Protein AF-A0A836GWA0-F1 (afdb_monomer)

Structure (mmCIF, N/CA/C/O backbone):
data_AF-A0A836GWA0-F1
#
_entry.id   AF-A0A836GWA0-F1
#
loop_
_atom_site.group_PDB
_atom_site.id
_atom_site.type_symbol
_atom_site.label_atom_id
_atom_site.label_alt_id
_atom_site.label_comp_id
_atom_site.label_asym_id
_atom_site.label_entity_id
_atom_site.label_seq_id
_atom_site.pdbx_PDB_ins_code
_atom_site.Cartn_x
_atom_site.Cartn_y
_atom_site.Cartn_z
_atom_site.occupancy
_atom_site.B_iso_or_equiv
_atom_site.auth_seq_id
_atom_site.auth_comp_id
_atom_site.auth_asym_id
_atom_site.auth_atom_id
_atom_site.pdbx_PDB_model_num
ATOM 1 N N . MET A 1 1 ? -17.384 38.060 -28.232 1.00 38.66 1 MET A N 1
ATOM 2 C CA . MET A 1 1 ? -18.226 37.177 -27.395 1.00 38.66 1 MET A CA 1
ATOM 3 C C . MET A 1 1 ? -17.824 37.419 -25.943 1.00 38.66 1 MET A C 1
ATOM 5 O O . MET A 1 1 ? -16.884 36.790 -25.487 1.00 38.66 1 MET A O 1
ATOM 9 N N . SER A 1 2 ? -18.297 38.442 -25.225 1.00 31.19 2 SER A N 1
ATOM 10 C CA . SER A 1 2 ? -19.588 39.171 -25.230 1.00 31.19 2 SER A CA 1
ATOM 11 C C . SER A 1 2 ? -20.723 38.417 -24.518 1.00 31.19 2 SER A C 1
ATOM 13 O O . SER A 1 2 ? -21.123 37.368 -25.010 1.00 31.19 2 SER A O 1
ATOM 15 N N . HIS A 1 3 ? -21.266 39.040 -23.453 1.00 31.61 3 HIS A N 1
ATOM 16 C CA . HIS A 1 3 ? -22.474 38.690 -22.662 1.00 31.61 3 HIS A CA 1
ATOM 17 C C . HIS A 1 3 ? -22.374 37.460 -21.713 1.00 31.61 3 HIS A C 1
ATOM 19 O O . HIS A 1 3 ? -21.669 36.511 -22.027 1.00 31.61 3 HIS A O 1
ATOM 25 N N . ILE A 1 4 ? -23.027 37.394 -20.530 1.00 40.25 4 ILE A N 1
ATOM 26 C CA . ILE A 1 4 ? -23.833 38.376 -19.751 1.00 40.25 4 ILE A CA 1
ATOM 27 C C . ILE A 1 4 ? -23.823 38.042 -18.229 1.00 40.25 4 ILE A C 1
ATOM 29 O O . ILE A 1 4 ? -23.428 36.950 -17.832 1.00 40.25 4 ILE A O 1
ATOM 33 N N . MET A 1 5 ? -24.256 38.988 -17.380 1.00 38.81 5 MET A N 1
ATOM 34 C CA . MET A 1 5 ? -24.387 38.876 -15.910 1.00 38.81 5 MET A CA 1
ATOM 35 C C . MET A 1 5 ? -25.625 38.095 -15.406 1.00 38.81 5 MET A C 1
ATOM 37 O O . MET A 1 5 ? -26.699 38.235 -15.978 1.00 38.81 5 MET A O 1
ATOM 41 N N . ALA A 1 6 ? -25.512 37.471 -14.222 1.00 34.66 6 ALA A N 1
ATOM 42 C CA . ALA A 1 6 ? -26.496 37.466 -13.109 1.00 34.66 6 ALA A CA 1
ATOM 43 C C . ALA A 1 6 ? -25.806 36.824 -11.876 1.00 34.66 6 ALA A C 1
ATOM 45 O O . ALA A 1 6 ? -25.205 35.768 -12.019 1.00 34.66 6 ALA A O 1
ATOM 46 N N . SER A 1 7 ? -25.695 37.384 -10.664 1.00 34.84 7 SER A N 1
ATOM 47 C CA . SER A 1 7 ? -26.569 38.229 -9.828 1.00 34.84 7 SER A CA 1
ATOM 48 C C . SER A 1 7 ? -27.806 37.515 -9.265 1.00 34.84 7 SER A C 1
ATOM 50 O O . SER A 1 7 ? -28.909 37.659 -9.781 1.00 34.84 7 SER A O 1
ATOM 52 N N . VAL A 1 8 ? -27.626 36.805 -8.142 1.00 42.41 8 VAL A N 1
ATOM 53 C CA . VAL A 1 8 ? -28.704 36.462 -7.196 1.00 42.41 8 VAL A CA 1
ATOM 54 C C . VAL A 1 8 ? -28.230 36.771 -5.770 1.00 42.41 8 VAL A C 1
ATOM 56 O O . VAL A 1 8 ? -27.118 36.430 -5.376 1.00 42.41 8 VAL A O 1
ATOM 59 N N . LYS A 1 9 ? -29.078 37.464 -5.006 1.00 40.53 9 LYS A N 1
ATOM 60 C CA . LYS A 1 9 ? -28.840 38.001 -3.653 1.00 40.53 9 LYS A CA 1
ATOM 61 C C . LYS A 1 9 ? -30.076 37.701 -2.795 1.00 40.53 9 LYS A C 1
ATOM 63 O O . LYS A 1 9 ? -31.169 37.710 -3.357 1.00 40.53 9 LYS A O 1
ATOM 68 N N . LYS A 1 10 ? -29.909 37.617 -1.458 1.00 34.94 10 LYS A N 1
ATOM 69 C CA . LYS A 1 10 ? -30.919 37.351 -0.384 1.00 34.94 10 LYS A CA 1
ATOM 70 C C . LYS A 1 10 ? -31.017 35.856 -0.001 1.00 34.94 10 LYS A C 1
ATOM 72 O O . LYS A 1 10 ? -30.881 35.016 -0.875 1.00 34.94 10 LYS A O 1
ATOM 77 N N . ARG A 1 11 ? -31.254 35.467 1.265 1.00 34.91 11 ARG A N 1
ATOM 78 C CA . ARG A 1 11 ? -31.455 36.219 2.536 1.00 34.91 11 ARG A CA 1
ATOM 79 C C . ARG A 1 11 ? -31.123 35.305 3.738 1.00 34.91 11 ARG A C 1
ATOM 81 O O . ARG A 1 11 ? -31.381 34.111 3.658 1.00 34.91 11 ARG A O 1
ATOM 88 N N . LEU A 1 12 ? -30.643 35.869 4.853 1.00 40.12 12 LEU A N 1
ATOM 89 C CA . LEU A 1 12 ? -30.710 35.210 6.172 1.00 40.12 12 LEU A CA 1
ATOM 90 C C . LEU A 1 12 ? -32.132 35.310 6.757 1.00 40.12 12 LEU A C 1
ATOM 92 O O . LEU A 1 12 ? -32.828 36.291 6.475 1.00 40.12 12 LEU A O 1
ATOM 96 N N . PRO A 1 13 ? -32.485 34.405 7.684 1.00 46.38 13 PRO A N 1
ATOM 97 C CA . PRO A 1 13 ? -33.312 34.707 8.850 1.00 46.38 13 PRO A CA 1
ATOM 98 C C . PRO A 1 13 ? -32.473 34.748 10.145 1.00 46.38 13 PRO A C 1
ATOM 100 O O . PRO A 1 13 ? -31.575 33.933 10.351 1.00 46.38 13 PRO A O 1
ATOM 103 N N . LEU A 1 14 ? -32.797 35.701 11.021 1.00 42.44 14 LEU A N 1
ATOM 104 C CA . LEU A 1 14 ? -32.333 35.821 12.416 1.00 42.44 14 LEU A CA 1
ATOM 105 C C . LEU A 1 14 ? -33.425 35.260 13.376 1.00 42.44 14 LEU A C 1
ATOM 107 O O . LEU A 1 14 ? -34.475 34.837 12.886 1.00 42.44 14 LEU A O 1
ATOM 111 N N . PRO A 1 15 ? -33.195 35.140 14.702 1.00 46.25 15 PRO A N 1
ATOM 112 C CA . PRO A 1 15 ? -33.822 34.088 15.505 1.00 46.25 15 PRO A CA 1
ATOM 113 C C . PRO A 1 15 ? -35.219 34.418 16.047 1.00 46.25 15 PRO A C 1
ATOM 115 O O . PRO A 1 15 ? -35.508 35.548 16.440 1.00 46.25 15 PRO A O 1
ATOM 118 N N . GLY A 1 16 ? -36.040 33.374 16.186 1.00 38.31 16 GLY A N 1
ATOM 119 C CA . GLY A 1 16 ? -37.269 33.398 16.976 1.00 38.31 16 GLY A CA 1
ATOM 120 C C . GLY A 1 16 ? -36.986 33.151 18.460 1.00 38.31 16 GLY A C 1
ATOM 121 O O . GLY A 1 16 ? -36.684 32.031 18.861 1.00 38.31 16 GLY A O 1
ATOM 122 N N . LYS A 1 17 ? -37.098 34.208 19.265 1.00 38.78 17 LYS A N 1
ATOM 123 C CA . LYS A 1 17 ? -37.381 34.147 20.712 1.00 38.78 17 LYS A CA 1
ATOM 124 C C . LYS A 1 17 ? -38.913 34.202 20.891 1.00 38.78 17 LYS A C 1
ATOM 126 O O . LYS A 1 17 ? -39.552 34.669 19.947 1.00 38.78 17 LYS A O 1
ATOM 131 N N . LYS A 1 18 ? -39.434 33.833 22.080 1.00 34.16 18 LYS A N 1
ATOM 132 C CA . LYS A 1 18 ? -40.856 33.770 22.548 1.00 34.16 18 LYS A CA 1
ATOM 133 C C . LYS A 1 18 ? -41.358 32.328 22.761 1.00 34.16 18 LYS A C 1
ATOM 135 O O . LYS A 1 18 ? -41.039 31.475 21.942 1.00 34.16 18 LYS A O 1
ATOM 140 N N . ASP A 1 19 ? -42.122 31.980 23.802 1.00 35.22 19 ASP A N 1
ATOM 141 C CA . ASP A 1 19 ? -42.567 32.720 25.005 1.00 35.22 19 ASP A CA 1
ATOM 142 C C . ASP A 1 19 ? -42.727 31.748 26.200 1.00 35.2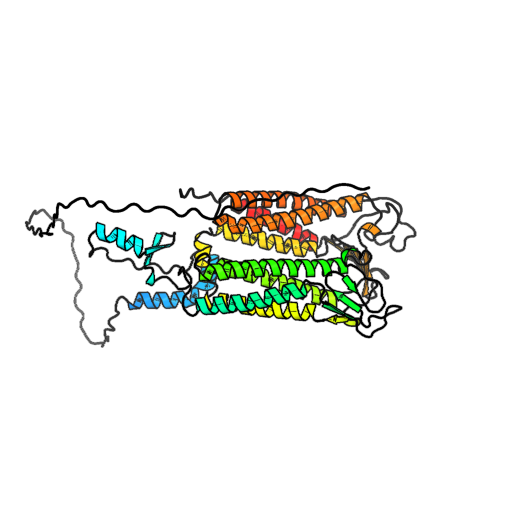2 19 ASP A C 1
ATOM 144 O O . ASP A 1 19 ? -43.004 30.564 26.010 1.00 35.22 19 ASP A O 1
ATOM 148 N N . GLU A 1 20 ? -42.583 32.251 27.432 1.00 41.28 20 GLU A N 1
ATOM 149 C CA . GLU A 1 20 ? -43.078 31.586 28.653 1.00 41.28 20 GLU A CA 1
ATOM 150 C C . GLU A 1 20 ? -44.603 31.741 28.778 1.00 41.28 20 GLU A C 1
ATOM 152 O O . GLU A 1 20 ? -45.151 32.777 28.397 1.00 41.28 20 GLU A O 1
ATOM 157 N N . PRO A 1 21 ? -45.276 30.789 29.448 1.00 42.44 21 PRO A N 1
ATOM 158 C CA . PRO A 1 21 ? -46.372 31.188 30.328 1.00 42.44 21 PRO A CA 1
ATOM 159 C C . PRO A 1 21 ? -46.317 30.539 31.723 1.00 42.44 21 PRO A C 1
ATOM 161 O O . PRO A 1 21 ? -46.609 29.365 31.923 1.00 42.44 21 PRO A O 1
ATOM 164 N N . SER A 1 22 ? -45.992 31.386 32.697 1.00 33.81 22 SER A N 1
ATOM 165 C CA . SER A 1 22 ? -46.654 31.561 34.000 1.00 33.81 22 SER A CA 1
ATOM 166 C C . SER A 1 22 ? -47.607 30.470 34.551 1.00 33.81 22 SER A C 1
ATOM 168 O O . SER A 1 22 ? -48.696 30.234 34.033 1.00 33.81 22 SER A O 1
ATOM 170 N N . ARG A 1 23 ? -47.234 29.958 35.736 1.00 37.69 23 ARG A N 1
ATOM 171 C CA . ARG A 1 23 ? -48.068 29.624 36.919 1.00 37.69 23 ARG A CA 1
ATOM 172 C C . ARG A 1 23 ? -49.579 29.335 36.746 1.00 37.69 23 ARG A C 1
ATOM 174 O O . ARG A 1 23 ? -50.388 30.256 36.670 1.00 37.69 23 ARG A O 1
ATOM 181 N N . ARG A 1 24 ? -49.950 28.083 37.048 1.00 34.09 24 ARG A N 1
ATOM 182 C CA . ARG A 1 24 ? -50.956 27.673 38.068 1.00 34.09 24 ARG A CA 1
ATOM 183 C C . ARG A 1 24 ? -50.376 26.403 38.719 1.00 34.09 24 ARG A C 1
ATOM 185 O O . ARG A 1 24 ? -49.930 25.537 37.982 1.00 34.09 24 ARG A O 1
ATOM 192 N N . GLN A 1 25 ? -50.122 26.267 40.021 1.00 34.00 25 GLN A N 1
ATOM 193 C CA . GLN A 1 25 ? -50.942 26.506 41.217 1.00 34.00 25 GLN A CA 1
ATOM 194 C C . GLN A 1 25 ? -52.240 25.690 41.208 1.00 34.00 25 GLN A C 1
ATOM 196 O O . GLN A 1 25 ? -53.290 26.200 40.828 1.00 34.00 25 GLN A O 1
ATOM 201 N N . GLN A 1 26 ? -52.132 24.429 41.639 1.00 34.94 26 GLN A N 1
ATOM 202 C CA . GLN A 1 26 ? -53.262 23.597 42.046 1.00 34.94 26 GLN A CA 1
ATOM 203 C C . GLN A 1 26 ? -52.799 22.562 43.094 1.00 34.94 26 GLN A C 1
ATOM 205 O O . GLN A 1 26 ? -52.022 21.666 42.785 1.00 34.94 26 GLN A O 1
ATOM 210 N N . ASP A 1 27 ? -53.204 22.811 44.341 1.00 36.47 27 ASP A N 1
ATOM 211 C CA . ASP A 1 27 ? -53.594 21.894 45.429 1.00 36.47 27 ASP A CA 1
ATOM 212 C C . ASP A 1 27 ? -52.876 20.532 45.562 1.00 36.47 27 ASP A C 1
ATOM 214 O O . ASP A 1 27 ? -52.929 19.663 44.702 1.00 36.47 27 ASP A O 1
ATOM 218 N N . GLN A 1 28 ? -52.163 20.286 46.666 1.00 34.56 28 GLN A N 1
ATOM 219 C CA . GLN A 1 28 ? -52.747 19.734 47.905 1.00 34.56 28 GLN A CA 1
ATOM 220 C C . GLN A 1 28 ? -53.690 18.533 47.690 1.00 34.56 28 GLN A C 1
ATOM 222 O O . GLN A 1 28 ? -54.871 18.716 47.404 1.00 34.56 28 GLN A O 1
ATOM 227 N N . ARG A 1 29 ? -53.222 17.321 48.033 1.00 31.25 29 ARG A N 1
ATOM 228 C CA . ARG A 1 29 ? -53.694 16.520 49.192 1.00 31.25 29 ARG A CA 1
ATOM 229 C C . ARG A 1 29 ? -53.058 15.117 49.208 1.00 31.25 29 ARG A C 1
ATOM 231 O O . ARG A 1 29 ? -52.528 14.662 48.204 1.00 31.25 29 ARG A O 1
ATOM 238 N N . TRP A 1 30 ? -53.212 14.449 50.356 1.00 36.56 30 TRP A N 1
ATOM 239 C CA . TRP A 1 30 ? -52.924 13.033 50.638 1.00 36.56 30 TRP A CA 1
ATOM 240 C C . TRP A 1 30 ? -51.456 12.653 50.850 1.00 36.56 30 TRP A C 1
ATOM 242 O O . TRP A 1 30 ? -50.784 12.068 50.007 1.00 36.56 30 TRP A O 1
ATOM 252 N N . ALA A 1 31 ? -51.021 12.903 52.087 1.00 36.62 31 A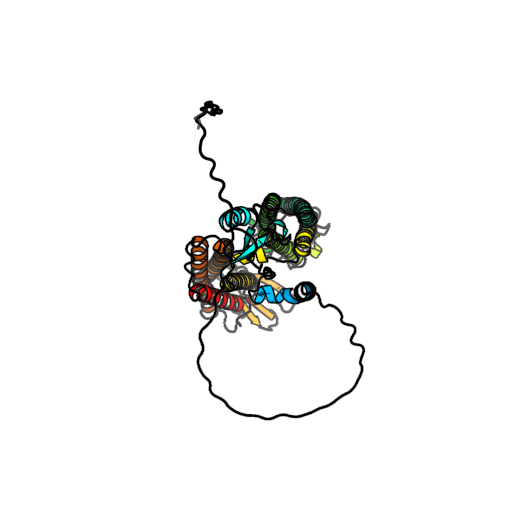LA A N 1
ATOM 253 C CA . ALA A 1 31 ? -50.095 12.009 52.763 1.00 36.62 31 ALA A CA 1
ATOM 254 C C . ALA A 1 31 ? -50.738 10.623 52.970 1.00 36.62 31 ALA A C 1
ATOM 256 O O . ALA A 1 31 ? -51.941 10.526 53.225 1.00 36.62 31 ALA A O 1
ATOM 257 N N . ALA A 1 32 ? -49.913 9.581 52.926 1.00 34.47 32 ALA A N 1
ATOM 258 C CA . ALA A 1 32 ? -50.196 8.264 53.489 1.00 34.47 32 ALA A CA 1
ATOM 259 C C . ALA A 1 32 ? -48.858 7.608 53.863 1.00 34.47 32 ALA A C 1
ATOM 261 O O . ALA A 1 32 ? -48.298 6.810 53.111 1.00 34.47 32 ALA A O 1
ATOM 262 N N . GLU A 1 33 ? -48.311 8.000 55.014 1.00 36.81 33 GLU A N 1
ATOM 263 C CA . GLU A 1 33 ? -47.240 7.239 55.655 1.00 36.81 33 GLU A CA 1
ATOM 264 C C . GLU A 1 33 ? -47.801 5.872 56.073 1.00 36.81 33 GLU A C 1
ATOM 266 O O . GLU A 1 33 ? -48.847 5.802 56.717 1.00 36.81 33 GLU A O 1
ATOM 271 N N . SER A 1 34 ? -47.104 4.790 55.723 1.00 35.47 34 SER A N 1
ATOM 272 C CA . SER A 1 34 ? -47.444 3.430 56.156 1.00 35.47 34 SER A CA 1
ATOM 273 C C . SER A 1 34 ? -46.253 2.832 56.908 1.00 35.47 34 SER A C 1
ATOM 275 O O . SER A 1 34 ? -45.183 2.690 56.311 1.00 35.47 34 SER A O 1
ATOM 277 N N . PRO A 1 35 ? -46.392 2.482 58.199 1.00 41.81 35 PRO A N 1
ATOM 278 C CA . PRO A 1 35 ? -45.308 1.894 58.970 1.00 41.81 35 PRO A CA 1
ATOM 279 C C . PRO A 1 35 ? -45.175 0.394 58.677 1.00 41.81 35 PRO A C 1
ATOM 281 O O . PRO A 1 35 ? -46.153 -0.350 58.736 1.00 41.81 35 PRO A O 1
ATOM 284 N N . CYS A 1 36 ? -43.949 -0.075 58.439 1.00 33.00 36 CYS A N 1
ATOM 285 C CA . CYS A 1 36 ? -43.648 -1.506 58.420 1.00 33.00 36 CYS A CA 1
ATOM 286 C C . CYS A 1 36 ? -43.749 -2.078 59.844 1.00 33.00 36 CYS A C 1
ATOM 288 O O . CYS A 1 36 ? -42.786 -2.026 60.611 1.00 33.00 36 CYS A O 1
ATOM 290 N N . SER A 1 37 ? -44.909 -2.627 60.200 1.00 35.38 37 SER A N 1
ATOM 291 C CA . SER A 1 37 ? -45.097 -3.427 61.411 1.00 35.38 37 SER A CA 1
ATOM 292 C C . SER A 1 37 ? -44.686 -4.884 61.167 1.00 35.38 37 SER A C 1
ATOM 294 O O . SER A 1 37 ? -44.900 -5.447 60.094 1.00 35.38 37 SER A O 1
ATOM 296 N N . GLY A 1 38 ? -44.031 -5.492 62.158 1.00 36.91 38 GLY A N 1
ATOM 297 C CA . GLY A 1 38 ? -43.522 -6.860 62.049 1.00 36.91 38 GLY A CA 1
ATOM 298 C C . GLY A 1 38 ? -44.604 -7.922 62.239 1.00 36.91 38 GLY A C 1
ATOM 299 O O . GLY A 1 38 ? -45.610 -7.687 62.907 1.00 36.91 38 GLY A O 1
ATOM 300 N N . GLN A 1 39 ? -44.350 -9.128 61.725 1.00 35.31 39 GLN A N 1
ATOM 301 C CA . GLN A 1 39 ? -45.164 -10.303 62.023 1.00 35.31 39 GLN A CA 1
ATOM 302 C C . GLN A 1 39 ? -44.273 -11.447 62.520 1.00 35.31 39 GLN A C 1
ATOM 304 O O . GLN A 1 39 ? -43.432 -11.978 61.799 1.00 35.31 39 GLN A O 1
ATOM 309 N N . GLN A 1 40 ? -44.454 -11.793 63.792 1.00 41.56 40 GLN A N 1
ATOM 310 C CA . GLN A 1 40 ? -43.748 -12.853 64.505 1.00 41.56 40 GLN A CA 1
ATOM 311 C C . GLN A 1 40 ? -44.763 -13.975 64.770 1.00 41.56 40 GLN A C 1
ATOM 313 O O . GLN A 1 40 ? -45.816 -13.715 65.349 1.00 41.56 40 GLN A O 1
ATOM 318 N N . GLY A 1 41 ? -44.486 -15.206 64.327 1.00 37.88 41 GLY A N 1
ATOM 319 C CA . GLY A 1 41 ? -45.458 -16.306 64.381 1.00 37.88 41 GLY A CA 1
ATOM 320 C C . GLY A 1 41 ? -44.812 -17.675 64.592 1.00 37.88 41 GLY A C 1
ATOM 321 O O . GLY A 1 41 ? -44.237 -18.242 63.671 1.00 37.88 41 GLY A O 1
ATOM 322 N N . ASN A 1 42 ? -44.942 -18.215 65.806 1.00 42.31 42 ASN A N 1
ATOM 323 C CA . ASN A 1 42 ? -44.548 -19.579 66.182 1.00 42.31 42 ASN A CA 1
ATOM 324 C C . ASN A 1 42 ? -45.766 -20.522 66.179 1.00 42.31 42 ASN A C 1
ATOM 326 O O . ASN A 1 42 ? -46.787 -20.130 66.743 1.00 42.31 42 ASN A O 1
ATOM 330 N N . ARG A 1 43 ? -45.617 -21.772 65.684 1.00 31.89 43 ARG A N 1
ATOM 331 C CA . ARG A 1 43 ? -46.170 -23.041 66.259 1.00 31.89 43 ARG A CA 1
ATOM 332 C C . ARG A 1 43 ? -45.923 -24.298 65.377 1.00 31.89 43 ARG A C 1
ATOM 334 O O . ARG A 1 43 ? -46.649 -24.550 64.427 1.00 31.89 43 ARG A O 1
ATOM 341 N N . VAL A 1 44 ? -44.862 -25.054 65.698 1.00 38.81 44 VAL A N 1
ATOM 342 C CA . VAL A 1 44 ? -44.817 -26.464 66.208 1.00 38.81 44 VAL A CA 1
ATOM 343 C C . VAL A 1 44 ? -46.139 -27.291 66.181 1.00 38.81 44 VAL A C 1
ATOM 345 O O . VAL A 1 44 ? -47.162 -26.689 66.512 1.00 38.81 44 VAL A O 1
ATOM 348 N N . PRO A 1 45 ? -46.166 -28.654 66.052 1.00 53.09 45 PRO A N 1
ATOM 349 C CA . PRO A 1 45 ? -45.273 -29.654 65.406 1.00 53.09 45 PRO A CA 1
ATOM 350 C C . PRO A 1 45 ? -46.022 -30.657 64.466 1.00 53.09 45 PRO A C 1
ATOM 352 O O . PRO A 1 45 ? -47.244 -30.618 64.352 1.00 53.09 45 PRO A O 1
ATOM 355 N N . SER A 1 46 ? -45.321 -31.651 63.890 1.00 38.88 46 SER A N 1
ATOM 356 C CA . SER A 1 46 ? -45.916 -32.964 63.550 1.00 38.88 46 SER A CA 1
ATOM 357 C C . SER A 1 46 ? -44.857 -34.079 63.483 1.00 38.88 46 SER A C 1
ATOM 359 O O . SER A 1 46 ? -43.832 -33.913 62.824 1.00 38.88 46 SER A O 1
ATOM 361 N N . ASP A 1 47 ? -45.109 -35.203 64.161 1.00 41.03 47 ASP A N 1
ATOM 362 C CA . ASP A 1 47 ? -44.276 -36.414 64.140 1.00 41.03 47 ASP A CA 1
ATOM 363 C C . ASP A 1 47 ? -44.631 -37.344 62.967 1.00 41.03 47 ASP A C 1
ATOM 365 O O . ASP A 1 47 ? -45.817 -37.560 62.707 1.00 41.03 47 ASP A O 1
ATOM 369 N N . ARG A 1 48 ? -43.627 -38.019 62.374 1.00 39.12 48 ARG A N 1
ATOM 370 C CA . ARG A 1 48 ? -43.647 -39.495 62.235 1.00 39.12 48 ARG A CA 1
ATOM 371 C C . ARG A 1 48 ? -42.337 -40.129 61.734 1.00 39.12 48 ARG A C 1
ATOM 373 O O . ARG A 1 48 ? -41.790 -39.724 60.719 1.00 39.12 48 ARG A O 1
ATOM 380 N N . GLU A 1 49 ? -41.919 -41.155 62.480 1.00 34.56 49 GLU A N 1
ATOM 381 C CA . GLU A 1 49 ? -41.283 -42.439 62.096 1.00 34.56 49 GLU A CA 1
ATOM 382 C C . GLU A 1 49 ? -40.287 -42.460 60.905 1.00 34.56 49 GLU A C 1
ATOM 384 O O . GLU A 1 49 ? -40.644 -42.230 59.758 1.00 34.56 49 GLU A O 1
ATOM 389 N N . MET A 1 50 ? -38.979 -42.659 61.122 1.00 36.00 50 MET A N 1
ATOM 390 C CA . MET A 1 50 ? -38.270 -43.885 61.569 1.00 36.00 50 MET A CA 1
ATOM 391 C C . MET A 1 50 ? -37.933 -44.856 60.419 1.00 36.00 50 MET A C 1
ATOM 393 O O . MET A 1 50 ? -38.792 -45.582 59.942 1.00 36.00 50 MET A O 1
ATOM 397 N N . HIS A 1 51 ? -36.641 -44.965 60.082 1.00 37.94 51 HIS A N 1
ATOM 398 C CA . HIS A 1 51 ? -35.997 -46.244 59.747 1.00 37.94 51 HIS A CA 1
ATOM 399 C C . HIS A 1 51 ? -34.485 -46.172 60.014 1.00 37.94 51 HIS A C 1
ATOM 401 O O . HIS A 1 51 ? -33.845 -45.148 59.782 1.00 37.94 51 HIS A O 1
ATOM 407 N N . ALA A 1 52 ? -33.930 -47.258 60.552 1.00 37.03 52 ALA A N 1
ATOM 408 C CA . ALA A 1 52 ? -32.544 -47.354 61.004 1.00 37.03 52 ALA A CA 1
ATOM 409 C C . ALA A 1 52 ? -31.622 -48.013 59.965 1.00 37.03 52 ALA A C 1
ATOM 411 O O . ALA A 1 52 ? -32.081 -48.828 59.168 1.00 37.03 52 ALA A O 1
ATOM 412 N N . LEU A 1 53 ? -30.313 -47.748 60.065 1.00 39.00 53 LEU A N 1
ATOM 413 C CA . LEU A 1 53 ? -29.254 -48.712 59.736 1.00 39.00 53 LEU A CA 1
ATOM 414 C C . LEU A 1 53 ? -27.940 -48.349 60.458 1.00 39.00 53 LEU A C 1
ATOM 416 O O . LEU A 1 53 ? -27.749 -47.221 60.910 1.00 39.00 53 LEU A O 1
ATOM 420 N N . GLU A 1 54 ? -27.081 -49.346 60.664 1.00 37.47 54 GLU A N 1
ATOM 421 C CA . GLU A 1 54 ? -26.121 -49.395 61.775 1.00 37.47 54 GLU A CA 1
ATOM 422 C C . GLU A 1 54 ? -24.639 -49.154 61.410 1.00 37.47 54 GLU A C 1
ATOM 424 O O . GLU A 1 54 ? -24.148 -49.736 60.451 1.00 37.47 54 GLU A O 1
ATOM 429 N N . ARG A 1 55 ? -23.910 -48.502 62.345 1.00 39.47 55 ARG A N 1
ATOM 430 C CA . ARG A 1 55 ? -22.498 -48.772 62.764 1.00 39.47 55 ARG A CA 1
ATOM 431 C C . ARG A 1 55 ? -21.348 -48.599 61.727 1.00 39.47 55 ARG A C 1
ATOM 433 O O . ARG A 1 55 ? -21.604 -48.462 60.539 1.00 39.47 55 ARG A O 1
ATOM 440 N N . PRO A 1 56 ? -20.051 -48.632 62.149 1.00 49.28 56 PRO A N 1
ATOM 441 C CA . PRO A 1 56 ? -19.487 -48.717 63.513 1.00 49.28 56 PRO A CA 1
ATOM 442 C C . PRO A 1 56 ? -18.503 -47.586 63.919 1.00 49.28 56 PRO A C 1
ATOM 444 O O . PRO A 1 56 ? -18.005 -46.813 63.109 1.00 49.28 56 PRO A O 1
ATOM 447 N N . LYS A 1 57 ? -18.168 -47.561 65.220 1.00 43.56 57 LYS A N 1
ATOM 448 C CA . LYS A 1 57 ? -17.146 -46.708 65.866 1.00 43.56 57 LYS A CA 1
ATOM 449 C C . LYS A 1 57 ? -15.696 -47.172 65.608 1.00 43.56 57 LYS A C 1
ATOM 451 O O . LYS A 1 57 ? -15.430 -48.370 65.657 1.00 43.56 57 LYS A O 1
ATOM 456 N N . ARG A 1 58 ? -14.755 -46.216 65.575 1.00 37.22 58 ARG A N 1
ATOM 457 C CA . ARG A 1 58 ? -13.398 -46.255 66.190 1.00 37.22 58 ARG A CA 1
ATOM 458 C C . ARG A 1 58 ? -13.120 -44.820 66.685 1.00 37.22 58 ARG A C 1
ATOM 460 O O . ARG A 1 58 ? -13.292 -43.906 65.894 1.00 37.22 58 ARG A O 1
ATOM 467 N N . MET A 1 59 ? -12.994 -44.486 67.972 1.00 33.12 59 MET A N 1
ATOM 468 C CA . MET A 1 59 ? -12.093 -44.917 69.060 1.00 33.12 59 MET A CA 1
ATOM 469 C C . MET A 1 59 ? -10.713 -44.223 69.032 1.00 33.12 59 MET A C 1
ATOM 471 O O . MET A 1 59 ? -9.819 -44.672 68.330 1.00 33.12 59 MET A O 1
ATOM 475 N N . TYR A 1 60 ? -10.637 -43.140 69.825 1.00 39.69 60 TYR A N 1
ATOM 476 C CA . TYR A 1 60 ? -9.514 -42.490 70.536 1.00 39.69 60 TYR A CA 1
ATOM 477 C C . TYR A 1 60 ? -8.121 -42.297 69.904 1.00 39.69 60 TYR A C 1
ATOM 479 O O . TYR A 1 60 ? -7.497 -43.222 69.397 1.00 39.69 60 TYR A O 1
ATOM 487 N N . GLY A 1 61 ? -7.587 -41.082 70.101 1.00 32.88 61 GLY A N 1
ATOM 488 C CA . GLY A 1 61 ? -6.194 -40.715 69.834 1.00 32.88 61 GLY A CA 1
ATOM 489 C C . GLY A 1 61 ? -5.889 -39.256 70.194 1.00 32.88 61 GLY A C 1
ATOM 490 O O . GLY A 1 61 ? -6.168 -38.348 69.418 1.00 32.88 61 GLY A O 1
ATOM 491 N N . GLU A 1 62 ? -5.285 -39.053 71.359 1.00 37.53 62 GLU A N 1
ATOM 492 C CA . GLU A 1 62 ? -4.717 -37.793 71.868 1.00 37.53 62 GLU A CA 1
ATOM 493 C C . GLU A 1 62 ? -3.194 -38.017 72.018 1.00 37.53 62 GLU A C 1
ATOM 495 O O . GLU A 1 62 ? -2.777 -39.168 72.146 1.00 37.53 62 GLU A O 1
ATOM 500 N N . THR A 1 63 ? -2.269 -37.053 71.981 1.00 39.62 63 THR A N 1
ATOM 501 C CA . THR A 1 63 ? -2.240 -35.564 71.959 1.00 39.62 63 THR A CA 1
ATOM 502 C C . THR A 1 63 ? -0.862 -35.171 71.324 1.00 39.62 63 THR A C 1
ATOM 504 O O . THR A 1 63 ? -0.209 -36.075 70.795 1.00 39.62 63 THR A O 1
ATOM 507 N N . PRO A 1 64 ? -0.275 -33.946 71.406 1.00 47.06 64 PRO A N 1
ATOM 508 C CA . PRO A 1 64 ? -0.764 -32.560 71.548 1.00 47.06 64 PRO A CA 1
ATOM 509 C C . PRO A 1 64 ? -0.148 -31.569 70.508 1.00 47.06 64 PRO A C 1
ATOM 511 O O . PRO A 1 64 ? 0.734 -31.917 69.735 1.00 47.06 64 PRO A O 1
ATOM 514 N N . GLY A 1 65 ? -0.539 -30.287 70.585 1.00 44.53 65 GLY A N 1
ATOM 515 C CA . GLY A 1 65 ? 0.373 -29.138 70.417 1.00 44.53 65 GLY A CA 1
ATOM 516 C C . GLY A 1 65 ? 1.037 -28.878 69.054 1.00 44.53 65 GLY A C 1
ATOM 517 O O . GLY A 1 65 ? 2.111 -29.391 68.752 1.00 44.53 65 GLY A O 1
ATOM 518 N N . THR A 1 66 ? 0.505 -27.919 68.294 1.00 37.47 66 THR A N 1
ATOM 519 C CA . THR A 1 66 ? 1.334 -27.085 67.405 1.00 37.47 66 THR A CA 1
ATOM 520 C C . THR A 1 66 ? 0.683 -25.715 67.255 1.00 37.47 66 THR A C 1
ATOM 522 O O . THR A 1 66 ? -0.488 -25.634 66.883 1.00 37.47 66 THR A O 1
ATOM 525 N N . ASP A 1 67 ? 1.426 -24.647 67.549 1.00 42.25 67 ASP A N 1
ATOM 526 C CA . ASP A 1 67 ? 0.937 -23.270 67.461 1.00 42.25 67 ASP A CA 1
ATOM 527 C C . ASP A 1 67 ? 0.661 -22.880 66.005 1.00 42.25 67 ASP A C 1
ATOM 529 O O . ASP A 1 67 ? 1.532 -22.408 65.273 1.00 42.25 67 ASP A O 1
ATOM 533 N N . SER A 1 68 ? -0.580 -23.084 65.566 1.00 38.38 68 SER A N 1
ATOM 534 C CA . SER A 1 68 ? -1.069 -22.512 64.319 1.00 38.38 68 SER A CA 1
ATOM 535 C C . SER A 1 68 ? -1.595 -21.114 64.610 1.00 38.38 68 SER A C 1
ATOM 537 O O . SER A 1 68 ? -2.745 -20.930 65.013 1.00 38.38 68 SER A O 1
ATOM 539 N N . GLU A 1 69 ? -0.716 -20.132 64.416 1.00 41.97 69 GLU A N 1
ATOM 540 C CA . GLU A 1 69 ? -1.047 -18.712 64.391 1.00 41.97 69 GLU A CA 1
ATOM 541 C C . GLU A 1 69 ? -2.228 -18.502 63.426 1.00 41.97 69 GLU A C 1
ATOM 543 O O . GLU A 1 69 ? -2.074 -18.560 62.202 1.00 41.97 69 GLU A O 1
ATOM 548 N N . GLN A 1 70 ? -3.439 -18.331 63.976 1.00 40.41 70 GLN A N 1
ATOM 549 C CA . GLN A 1 70 ? -4.665 -18.188 63.194 1.00 40.41 70 GLN A CA 1
ATOM 550 C C . GLN A 1 70 ? -4.645 -16.853 62.453 1.00 40.41 70 GLN A C 1
ATOM 552 O O . GLN A 1 70 ? -5.206 -15.848 62.891 1.00 40.41 70 GLN A O 1
ATOM 557 N N . HIS A 1 71 ? -4.000 -16.847 61.291 1.00 41.12 71 HIS A N 1
ATOM 558 C CA . HIS A 1 71 ? -4.031 -15.729 60.372 1.00 41.12 71 HIS A CA 1
ATOM 559 C C . HIS A 1 71 ? -5.471 -15.593 59.867 1.00 41.12 71 HIS A C 1
ATOM 561 O O . HIS A 1 71 ? -5.898 -16.338 58.984 1.00 41.12 71 HIS A O 1
ATOM 567 N N . ILE A 1 72 ? -6.238 -14.680 60.481 1.00 41.94 72 ILE A N 1
ATOM 568 C CA . ILE A 1 72 ? -7.656 -14.446 60.184 1.00 41.94 72 ILE A CA 1
ATOM 569 C C . ILE A 1 72 ? -7.774 -14.016 58.721 1.00 41.94 72 ILE A C 1
ATOM 571 O O . ILE A 1 72 ? -7.599 -12.849 58.354 1.00 41.94 72 ILE A O 1
ATOM 575 N N . ASP A 1 73 ? -8.049 -15.004 57.874 1.00 42.31 73 ASP A N 1
ATOM 576 C CA . ASP A 1 73 ? -8.040 -14.891 56.425 1.00 42.31 73 ASP A CA 1
ATOM 577 C C . ASP A 1 73 ? -9.340 -14.223 55.965 1.00 42.31 73 ASP A C 1
ATOM 579 O O . ASP A 1 73 ? -10.271 -14.849 55.456 1.00 42.31 73 ASP A O 1
ATOM 583 N N . THR A 1 74 ? -9.427 -12.918 56.244 1.00 43.41 74 THR A N 1
ATOM 584 C CA . THR A 1 74 ? -10.614 -12.099 55.995 1.00 43.41 74 THR A CA 1
ATOM 585 C C . THR A 1 74 ? -11.098 -12.285 54.552 1.00 43.41 74 THR A C 1
ATOM 587 O O . THR A 1 74 ? -10.307 -12.133 53.613 1.00 43.41 74 THR A O 1
ATOM 590 N N . PRO A 1 75 ? -12.401 -12.544 54.317 1.00 50.66 75 PRO A N 1
ATOM 591 C CA . PRO A 1 75 ? -12.905 -12.955 53.000 1.00 50.66 75 PRO A CA 1
ATOM 592 C C . PRO A 1 75 ? -12.674 -11.932 51.870 1.00 50.66 75 PRO A C 1
ATOM 594 O O . PRO A 1 75 ? -12.783 -12.273 50.695 1.00 50.66 75 PRO A O 1
ATOM 597 N N . LYS A 1 76 ? -12.277 -10.693 52.198 1.00 46.66 76 LYS A N 1
ATOM 598 C CA . LYS A 1 76 ? -11.869 -9.643 51.247 1.00 46.66 76 LYS A CA 1
ATOM 599 C C . LYS A 1 76 ? -10.461 -9.839 50.644 1.00 46.66 76 LYS A C 1
ATOM 601 O O . LYS A 1 76 ? -10.197 -9.292 49.571 1.00 46.66 76 LYS A O 1
ATOM 606 N N . ARG A 1 77 ? -9.565 -10.628 51.260 1.00 43.28 77 ARG A N 1
ATOM 607 C CA . ARG A 1 77 ? -8.168 -10.814 50.798 1.00 43.28 77 ARG A CA 1
ATOM 608 C C . ARG A 1 77 ? -8.065 -11.682 49.535 1.00 43.28 77 ARG A C 1
ATOM 610 O O . ARG A 1 77 ? -7.426 -11.280 48.560 1.00 43.28 77 ARG A O 1
ATOM 617 N N . LYS A 1 78 ? -8.761 -12.825 49.498 1.00 51.03 78 LYS A N 1
ATOM 618 C CA . LYS A 1 78 ? -8.777 -13.758 48.348 1.00 51.03 78 LYS A CA 1
ATOM 619 C C . LYS A 1 78 ? -9.260 -13.112 47.025 1.00 51.03 78 LYS A C 1
ATOM 621 O O . LYS A 1 78 ? -8.600 -13.324 46.003 1.00 51.03 78 LYS A O 1
ATOM 626 N N . PRO A 1 79 ? -10.320 -12.275 46.994 1.00 52.97 79 PRO A N 1
ATOM 627 C CA . PRO A 1 79 ? -10.698 -11.491 45.812 1.00 52.97 79 PRO A CA 1
ATOM 628 C C . PRO A 1 79 ? -9.614 -10.512 45.331 1.00 52.97 79 PRO A C 1
ATOM 630 O O . PRO A 1 79 ? -9.343 -10.443 44.131 1.00 52.97 79 PRO A O 1
ATOM 633 N N . GLN A 1 80 ? -8.956 -9.782 46.242 1.00 52.75 80 GLN A N 1
ATOM 634 C CA . GLN A 1 80 ? -7.873 -8.854 45.881 1.00 52.75 80 GLN A CA 1
ATOM 635 C C . GLN A 1 80 ? -6.643 -9.578 45.318 1.00 52.75 80 GLN A C 1
ATOM 637 O O . GLN A 1 80 ? -6.045 -9.109 44.347 1.00 52.75 80 GLN A O 1
ATOM 642 N N . GLN A 1 81 ? -6.279 -10.733 45.877 1.00 50.50 81 GLN A N 1
ATOM 643 C CA . GLN A 1 81 ? -5.151 -11.527 45.389 1.00 50.50 81 GLN A CA 1
ATOM 644 C C . GLN A 1 81 ? -5.433 -12.124 43.999 1.00 50.50 81 GLN A C 1
ATOM 646 O O . GLN A 1 81 ? -4.570 -12.063 43.122 1.00 50.50 81 GLN A O 1
ATOM 651 N N . ARG A 1 82 ? -6.673 -12.577 43.744 1.00 53.72 82 ARG A N 1
ATOM 652 C CA . ARG A 1 82 ? -7.121 -12.988 42.401 1.00 53.72 82 ARG A CA 1
ATOM 653 C C . ARG A 1 82 ? -7.141 -11.829 41.394 1.00 53.72 82 ARG A C 1
ATOM 655 O O . ARG A 1 82 ? -6.751 -12.053 40.252 1.00 53.72 82 ARG A O 1
ATOM 662 N N . ARG A 1 83 ? -7.513 -10.599 41.793 1.00 53.22 83 ARG A N 1
ATOM 663 C CA . ARG A 1 83 ? -7.350 -9.399 40.936 1.00 53.22 83 ARG A CA 1
ATOM 664 C C . ARG A 1 83 ? -5.878 -9.211 40.538 1.00 53.22 83 ARG A C 1
ATOM 666 O O . ARG A 1 83 ? -5.576 -9.193 39.350 1.00 53.22 83 ARG A O 1
ATOM 673 N N . ARG A 1 84 ? -4.953 -9.197 41.508 1.00 51.19 84 ARG A N 1
ATOM 674 C CA . ARG A 1 84 ? -3.510 -9.001 41.247 1.00 51.19 84 ARG A CA 1
ATOM 675 C C . ARG A 1 84 ? -2.882 -10.088 40.359 1.00 51.19 84 ARG A C 1
ATOM 677 O O . ARG A 1 84 ? -2.001 -9.773 39.567 1.00 51.19 84 ARG A O 1
ATOM 684 N N . GLN A 1 85 ? -3.326 -11.345 40.455 1.00 50.69 85 GLN A N 1
ATOM 685 C CA . GLN A 1 85 ? -2.864 -12.430 39.568 1.00 50.69 85 GLN A CA 1
ATOM 686 C C . GLN A 1 85 ? -3.480 -12.374 38.156 1.00 50.69 85 GLN A C 1
ATOM 688 O O . GLN A 1 85 ? -2.837 -12.785 37.187 1.00 50.69 85 GLN A O 1
ATOM 693 N N . ALA A 1 86 ? -4.699 -11.843 38.012 1.00 49.06 86 ALA A N 1
ATOM 694 C CA . ALA A 1 86 ? -5.304 -11.587 36.704 1.00 49.06 86 ALA A CA 1
ATOM 695 C C . ALA A 1 86 ? -4.648 -10.391 35.983 1.00 49.06 86 ALA A C 1
ATOM 697 O O . ALA A 1 86 ? -4.522 -10.409 34.758 1.00 49.06 86 ALA A O 1
ATOM 698 N N . ASP A 1 87 ? -4.169 -9.391 36.733 1.00 48.09 87 ASP A N 1
ATOM 699 C CA . ASP A 1 87 ? -3.513 -8.201 36.176 1.00 48.09 87 ASP A CA 1
ATOM 700 C C . ASP A 1 87 ? -2.170 -8.493 35.469 1.00 48.09 87 ASP A C 1
ATOM 702 O O . ASP A 1 87 ? -1.749 -7.728 34.594 1.00 48.09 87 ASP A O 1
ATOM 706 N N . SER A 1 88 ? -1.493 -9.595 35.816 1.00 43.41 88 SER A N 1
ATOM 707 C CA . SER A 1 88 ? -0.143 -9.914 35.325 1.00 43.41 88 SER A CA 1
ATOM 708 C C . SER A 1 88 ? -0.078 -10.904 34.153 1.00 43.41 88 SER A C 1
ATOM 710 O O . SER A 1 88 ? 0.939 -10.938 33.466 1.00 43.41 88 SER A O 1
ATOM 712 N N . SER A 1 89 ? -1.125 -11.699 33.891 1.00 40.12 89 SER A N 1
ATOM 713 C CA . SER A 1 89 ? -1.011 -12.921 33.061 1.00 40.12 89 SER A CA 1
ATOM 714 C C . SER A 1 89 ? -1.956 -13.024 31.847 1.00 40.12 89 SER A C 1
ATOM 716 O O . SER A 1 89 ? -1.827 -13.944 31.041 1.00 40.12 89 SER A O 1
ATOM 718 N N . VAL A 1 90 ? -2.901 -12.091 31.664 1.00 48.84 90 VAL A N 1
ATOM 719 C CA . VAL A 1 90 ? -4.071 -12.281 30.765 1.00 48.84 90 VAL A CA 1
ATOM 720 C C . VAL A 1 90 ? -3.961 -11.554 29.401 1.00 48.84 90 VAL A C 1
ATOM 722 O O . VAL A 1 90 ? -4.868 -11.597 28.571 1.00 48.84 90 VAL A O 1
ATOM 725 N N . TRP A 1 91 ? -2.832 -10.898 29.119 1.00 49.88 91 TRP A N 1
ATOM 726 C CA . TRP A 1 91 ? -2.698 -9.909 28.034 1.00 49.88 91 TRP A CA 1
ATOM 727 C C . TRP A 1 91 ? -2.970 -10.440 26.613 1.00 49.88 91 TRP A C 1
ATOM 729 O O . TRP A 1 91 ? -3.792 -9.874 25.895 1.00 49.88 91 TRP A O 1
ATOM 739 N N . LEU A 1 92 ? -2.317 -11.532 26.199 1.00 45.78 92 LEU A N 1
ATOM 740 C CA . LEU A 1 92 ? -2.536 -12.140 24.873 1.00 45.78 92 LEU A CA 1
ATOM 741 C C . LEU A 1 92 ? -3.752 -13.076 24.849 1.00 45.78 92 LEU A C 1
ATOM 743 O O . LEU A 1 92 ? -4.458 -13.163 23.841 1.00 45.78 92 LEU A O 1
ATOM 747 N N . SER A 1 93 ? -4.034 -13.750 25.967 1.00 44.25 93 SER A N 1
ATOM 748 C CA . SER A 1 93 ? -5.146 -14.696 26.057 1.00 44.25 93 SER A CA 1
ATOM 749 C C . SER A 1 93 ? -6.504 -13.998 25.980 1.00 44.25 93 SER A C 1
ATOM 751 O O . SER A 1 93 ? -7.414 -14.551 25.370 1.00 44.25 93 SER A O 1
ATOM 753 N N . GLY A 1 94 ? -6.660 -12.772 26.492 1.00 47.38 94 GLY A N 1
ATOM 754 C CA . GLY A 1 94 ? -7.912 -12.011 26.372 1.00 47.38 94 GLY A CA 1
ATOM 755 C C . GLY A 1 94 ? -8.312 -11.689 24.923 1.00 47.38 94 GLY A C 1
ATOM 756 O O . GLY A 1 94 ? -9.495 -11.761 24.585 1.00 47.38 94 GLY A O 1
ATOM 757 N N . ILE A 1 95 ? -7.331 -11.398 24.057 1.00 46.69 95 ILE A N 1
ATOM 758 C CA . ILE A 1 95 ? -7.548 -11.107 22.628 1.00 46.69 95 ILE A CA 1
ATOM 759 C C . ILE A 1 95 ? -7.873 -12.393 21.853 1.00 46.69 95 ILE A C 1
ATOM 761 O O . ILE A 1 95 ? -8.815 -12.406 21.064 1.00 46.69 95 ILE A O 1
ATOM 765 N N . LEU A 1 96 ? -7.138 -13.482 22.107 1.00 45.62 96 LEU A N 1
ATOM 766 C CA . LEU A 1 96 ? -7.298 -14.750 21.382 1.00 45.62 96 LEU A CA 1
ATOM 767 C C . LEU A 1 96 ? -8.473 -15.616 21.875 1.00 45.62 96 LEU A C 1
ATOM 769 O O . LEU A 1 96 ? -9.026 -16.381 21.095 1.00 45.62 96 LEU A O 1
ATOM 773 N N . SER A 1 97 ? -8.886 -15.500 23.143 1.00 46.91 97 SER A N 1
ATOM 774 C CA . SER A 1 97 ? -9.981 -16.305 23.726 1.00 46.91 97 SER A CA 1
ATOM 775 C C . SER A 1 97 ? -11.337 -15.591 23.801 1.00 46.91 97 SER A C 1
ATOM 777 O O . SER A 1 97 ? -12.304 -16.160 24.306 1.00 46.91 97 SER A O 1
ATOM 779 N N . GLY A 1 98 ? -11.428 -14.319 23.389 1.00 44.00 98 GLY A N 1
ATOM 780 C CA . GLY A 1 98 ? -12.650 -13.508 23.523 1.00 44.00 98 GLY A CA 1
ATOM 781 C C . GLY A 1 98 ? -13.064 -13.189 24.973 1.00 44.00 98 GLY A C 1
ATOM 782 O O . GLY A 1 98 ? -14.114 -12.571 25.211 1.00 44.00 98 GLY A O 1
ATOM 783 N N . ARG A 1 99 ? -12.250 -13.582 25.963 1.00 42.66 99 ARG A N 1
ATOM 784 C CA . ARG A 1 99 ? -12.415 -13.244 27.383 1.00 42.66 99 ARG A CA 1
ATOM 785 C C . ARG A 1 99 ? -11.865 -11.841 27.645 1.00 42.66 99 ARG A C 1
ATOM 787 O O . ARG A 1 99 ? -10.803 -11.662 28.230 1.00 42.66 99 ARG A O 1
ATOM 794 N N . SER A 1 100 ? -12.617 -10.839 27.191 1.00 45.12 100 SER A N 1
ATOM 795 C CA . SER A 1 100 ? -12.381 -9.428 27.509 1.00 45.12 100 SER A CA 1
ATOM 796 C C . SER A 1 100 ? -12.293 -9.203 29.023 1.00 45.12 100 SER A C 1
ATOM 798 O O . SER A 1 100 ? -13.097 -9.764 29.769 1.00 45.12 100 SER A O 1
ATOM 800 N N . TYR A 1 101 ? -11.373 -8.328 29.434 1.00 45.41 101 TYR A N 1
ATOM 801 C CA . TYR A 1 101 ? -10.990 -7.969 30.809 1.00 45.41 101 TYR A CA 1
ATOM 802 C C . TYR A 1 101 ? -12.096 -7.229 31.599 1.00 45.41 101 TYR A C 1
ATOM 804 O O . TYR A 1 101 ? -11.908 -6.117 32.081 1.00 45.41 101 TYR A O 1
ATOM 812 N N . ALA A 1 102 ? -13.284 -7.818 31.703 1.00 48.19 102 ALA A N 1
ATOM 813 C CA . ALA A 1 102 ? -14.308 -7.407 32.652 1.00 48.19 102 ALA A CA 1
ATOM 814 C C . ALA A 1 102 ? -14.056 -8.197 33.950 1.00 48.19 102 ALA A C 1
ATOM 816 O O . ALA A 1 102 ? -14.330 -9.403 33.961 1.00 48.19 102 ALA A O 1
ATOM 817 N N . PRO A 1 103 ? -13.478 -7.600 35.013 1.00 47.47 103 PRO A N 1
ATOM 818 C CA . PRO A 1 103 ? -13.357 -8.295 36.292 1.00 47.47 103 PRO A CA 1
ATOM 819 C C . PRO A 1 103 ? -14.765 -8.672 36.755 1.00 47.47 103 PRO A C 1
ATOM 821 O O . PRO A 1 103 ? -15.634 -7.807 36.769 1.00 47.47 103 PRO A O 1
ATOM 824 N N . ARG A 1 104 ? -15.013 -9.949 37.093 1.00 45.59 104 ARG A N 1
ATOM 825 C CA . ARG A 1 104 ? -16.360 -10.395 37.502 1.00 45.59 104 ARG A CA 1
ATOM 826 C C . ARG A 1 104 ? -16.917 -9.421 38.554 1.00 45.59 104 ARG A C 1
ATOM 828 O O . ARG A 1 104 ? -16.190 -9.155 39.519 1.00 45.59 104 ARG A O 1
ATOM 835 N N . PRO A 1 105 ? -18.138 -8.880 38.368 1.00 46.81 105 PRO A N 1
ATOM 836 C CA . PRO A 1 105 ? -18.736 -8.025 39.377 1.00 46.81 105 PRO A CA 1
ATOM 837 C C . PRO A 1 105 ? -18.864 -8.814 40.677 1.00 46.81 105 PRO A C 1
ATOM 839 O O . PRO A 1 105 ? -18.975 -10.043 40.677 1.00 46.81 105 PRO A O 1
ATOM 842 N N . GLN A 1 106 ? -18.791 -8.093 41.784 1.00 46.75 106 GLN A N 1
ATOM 843 C CA . GLN A 1 106 ? -19.013 -8.667 43.094 1.00 46.75 106 GLN A CA 1
ATOM 844 C C . GLN A 1 106 ? -20.520 -8.899 43.233 1.00 46.75 106 GLN A C 1
ATOM 846 O O . GLN A 1 106 ? -21.281 -7.934 43.204 1.00 46.75 106 GLN A O 1
ATOM 851 N N . GLU A 1 107 ? -20.949 -10.162 43.324 1.00 44.62 107 GLU A N 1
ATOM 852 C CA . GLU A 1 107 ? -22.325 -10.475 43.723 1.00 44.62 107 GLU A CA 1
ATOM 853 C C . GLU A 1 107 ? -22.598 -9.811 45.074 1.00 44.62 107 GLU A C 1
ATOM 855 O O . GLU A 1 107 ? -21.750 -9.822 45.973 1.00 44.62 107 GLU A O 1
ATOM 860 N N . TRP A 1 108 ? -23.751 -9.155 45.171 1.00 47.22 108 TRP A N 1
ATOM 861 C CA . TRP A 1 108 ? -24.130 -8.347 46.320 1.00 47.22 108 TRP A CA 1
ATOM 862 C C . TRP A 1 108 ? -25.321 -9.011 47.001 1.00 47.22 108 TRP A C 1
ATOM 864 O O . TRP A 1 108 ? -26.335 -9.261 46.348 1.00 47.22 108 TRP A O 1
ATOM 874 N N . ASP A 1 109 ? -25.197 -9.302 48.297 1.00 48.97 109 ASP A N 1
ATOM 875 C CA . ASP A 1 109 ? -26.276 -9.903 49.081 1.00 48.97 109 ASP A CA 1
ATOM 876 C C . ASP A 1 109 ? -27.453 -8.922 49.169 1.00 48.97 109 ASP A C 1
ATOM 878 O O . ASP A 1 109 ? -27.440 -7.948 49.922 1.00 48.97 109 ASP A O 1
ATOM 882 N N . GLY A 1 110 ? -28.487 -9.166 48.362 1.00 45.81 110 GLY A N 1
ATOM 883 C CA . GLY A 1 110 ? -29.575 -8.216 48.108 1.00 45.81 110 GLY A CA 1
ATOM 884 C C . GLY A 1 110 ? -30.537 -7.954 49.275 1.00 45.81 110 GLY A C 1
ATOM 885 O O . GLY A 1 110 ? -31.536 -7.261 49.073 1.00 45.81 110 GLY A O 1
ATOM 886 N N . ALA A 1 111 ? -30.262 -8.484 50.469 1.00 48.56 111 ALA A N 1
ATOM 887 C CA . ALA A 1 111 ? -31.208 -8.636 51.577 1.00 48.56 111 ALA A CA 1
ATOM 888 C C . ALA A 1 111 ? -31.597 -7.341 52.328 1.00 48.56 111 ALA A C 1
ATOM 890 O O . ALA A 1 111 ? -32.503 -7.380 53.153 1.00 48.56 111 ALA A O 1
ATOM 891 N N . GLY A 1 112 ? -30.925 -6.207 52.086 1.00 46.22 112 GLY A N 1
ATOM 892 C CA . GLY A 1 112 ? -31.000 -5.030 52.975 1.00 46.22 112 GLY A CA 1
ATOM 893 C C . GLY A 1 112 ? -31.787 -3.796 52.504 1.00 46.22 112 GLY A C 1
ATOM 894 O O . GLY A 1 112 ? -31.807 -2.811 53.235 1.00 46.22 112 GLY A O 1
ATOM 895 N N . LEU A 1 113 ? -32.383 -3.781 51.304 1.00 44.84 113 LEU A N 1
ATOM 896 C CA . LEU A 1 113 ? -33.000 -2.570 50.718 1.00 44.84 113 LEU A CA 1
ATOM 897 C C . LEU A 1 113 ? -34.349 -2.855 50.038 1.00 44.84 113 LEU A C 1
ATOM 899 O O . LEU A 1 113 ? -34.457 -3.817 49.271 1.00 44.84 113 LEU A O 1
ATOM 903 N N . CYS A 1 114 ? -35.324 -1.974 50.292 1.00 50.19 114 CYS A N 1
ATOM 904 C CA . CYS A 1 114 ? -36.703 -2.017 49.787 1.00 50.19 114 CYS A CA 1
ATOM 905 C C . CYS A 1 114 ? -36.777 -1.846 48.255 1.00 50.19 114 CYS A C 1
ATOM 907 O O . CYS A 1 114 ? -35.996 -1.086 47.686 1.00 50.19 114 CYS A O 1
ATOM 909 N N . GLU A 1 115 ? -37.692 -2.558 47.591 1.00 58.91 115 GLU A N 1
ATOM 910 C CA . GLU A 1 115 ? -37.617 -2.858 46.148 1.00 58.91 115 GLU A CA 1
ATOM 911 C C . GLU A 1 115 ? -37.737 -1.644 45.214 1.00 58.91 115 GLU A C 1
ATOM 913 O O . GLU A 1 115 ? -36.963 -1.526 44.264 1.00 58.91 115 GLU A O 1
ATOM 918 N N . THR A 1 116 ? -38.655 -0.716 45.484 1.00 52.34 116 THR A N 1
ATOM 919 C CA . THR A 1 116 ? -38.964 0.399 44.569 1.00 52.34 116 THR A CA 1
ATOM 920 C C . THR A 1 116 ? -37.894 1.490 44.574 1.00 52.34 116 THR A C 1
ATOM 922 O O . THR A 1 116 ? -37.404 1.879 43.518 1.00 52.34 116 THR A O 1
ATOM 925 N N . ALA A 1 117 ? -37.441 1.923 45.754 1.00 51.47 117 ALA A N 1
ATOM 926 C CA . ALA A 1 117 ? -36.323 2.866 45.878 1.00 51.47 117 ALA A CA 1
ATOM 927 C C . ALA A 1 117 ? -34.982 2.267 45.405 1.00 51.47 117 ALA A C 1
ATOM 929 O O . ALA A 1 117 ? -34.057 3.006 45.065 1.00 51.47 117 ALA A O 1
ATOM 930 N N . LYS A 1 118 ? -34.875 0.929 45.367 1.00 54.81 118 LYS A N 1
ATOM 931 C CA . LYS A 1 118 ? -33.741 0.205 44.783 1.00 54.81 118 LYS A CA 1
ATOM 932 C C . LYS A 1 118 ? -33.627 0.501 43.293 1.00 54.81 118 LYS A C 1
ATOM 934 O O . LYS A 1 118 ? -32.565 0.934 42.866 1.00 54.81 118 LYS A O 1
ATOM 939 N N . GLU A 1 119 ? -34.676 0.253 42.506 1.00 56.50 119 GLU A N 1
ATOM 940 C CA . GLU A 1 119 ? -34.562 0.233 41.042 1.00 56.50 119 GLU A CA 1
ATOM 941 C C . GLU A 1 119 ? -34.107 1.561 40.434 1.00 56.50 119 GLU A C 1
ATOM 943 O O . GLU A 1 119 ? -33.260 1.549 39.542 1.00 56.50 119 GLU A O 1
ATOM 948 N N . ASP A 1 120 ? -34.631 2.694 40.900 1.00 55.00 120 ASP A N 1
ATOM 949 C CA . ASP A 1 120 ? -34.332 3.986 40.276 1.00 55.00 120 ASP A CA 1
ATOM 950 C C . ASP A 1 120 ? -32.938 4.507 40.666 1.00 55.00 120 ASP A C 1
ATOM 952 O O . ASP A 1 120 ? -32.163 4.899 39.792 1.00 55.00 120 ASP A O 1
ATOM 956 N N . LEU A 1 121 ? -32.534 4.372 41.937 1.00 54.00 121 LEU A N 1
ATOM 957 C CA . LEU A 1 121 ? -31.154 4.660 42.364 1.00 54.00 121 LEU A CA 1
ATOM 958 C C . LEU A 1 121 ? -30.131 3.687 41.752 1.00 54.00 121 LEU A C 1
ATOM 960 O O . LEU A 1 121 ? -28.985 4.069 41.501 1.00 54.00 121 LEU A O 1
ATOM 964 N N . LEU A 1 122 ? -30.529 2.437 41.493 1.00 53.94 122 LEU A N 1
ATOM 965 C CA . LEU A 1 122 ? -29.723 1.471 40.748 1.00 53.94 122 LEU A CA 1
ATOM 966 C C . LEU A 1 122 ? -29.596 1.892 39.273 1.00 53.94 122 LEU A C 1
ATOM 968 O O . LEU A 1 122 ? -28.482 1.902 38.760 1.00 53.94 122 LEU A O 1
ATOM 972 N N . LYS A 1 123 ? -30.673 2.313 38.597 1.00 54.66 123 LYS A N 1
ATOM 973 C CA . LYS A 1 123 ? -30.608 2.813 37.207 1.00 54.66 123 LYS A CA 1
ATOM 974 C C . LYS A 1 123 ? -29.730 4.063 37.070 1.00 54.66 123 LYS A C 1
ATOM 976 O O . LYS A 1 123 ? -29.007 4.166 36.084 1.00 54.66 123 LYS A O 1
ATOM 981 N N . GLU A 1 124 ? -29.741 4.976 38.044 1.00 53.72 124 GLU A N 1
ATOM 982 C CA . GLU A 1 124 ? -28.882 6.172 38.013 1.00 53.72 124 GLU A CA 1
ATOM 983 C C . GLU A 1 124 ? -27.399 5.883 38.292 1.00 53.72 124 GLU A C 1
ATOM 985 O O . GLU A 1 124 ? -26.535 6.539 37.712 1.00 53.72 124 GLU A O 1
ATOM 990 N N . ARG A 1 125 ? -27.074 4.919 39.167 1.00 52.47 125 ARG A N 1
ATOM 991 C CA . ARG A 1 125 ? -25.678 4.650 39.574 1.00 52.47 125 ARG A CA 1
ATOM 992 C C . ARG A 1 125 ? -24.988 3.514 38.832 1.00 52.47 125 ARG A C 1
ATOM 994 O O . ARG A 1 125 ? -23.782 3.338 39.022 1.00 52.47 125 ARG A O 1
ATOM 1001 N N . LEU A 1 126 ? -25.702 2.719 38.038 1.00 52.03 126 LEU A N 1
ATOM 1002 C CA . LEU A 1 126 ? -25.143 1.521 37.419 1.00 52.03 126 LEU A CA 1
ATOM 1003 C C . LEU A 1 126 ? -24.882 1.674 35.921 1.00 52.03 126 LEU A C 1
ATOM 1005 O O . LEU A 1 126 ? -25.782 1.853 35.105 1.00 52.03 126 LEU A O 1
ATOM 1009 N N . TYR A 1 127 ? -23.627 1.463 35.540 1.00 53.31 127 TYR A N 1
ATOM 1010 C CA . TYR A 1 127 ? -23.231 1.297 34.154 1.00 53.31 127 TYR A CA 1
ATOM 1011 C C . TYR A 1 127 ? -23.310 -0.179 33.747 1.00 53.31 127 TYR A C 1
ATOM 1013 O O . TYR A 1 127 ? -22.448 -0.998 34.089 1.00 53.31 127 TYR A O 1
ATOM 1021 N N . THR A 1 128 ? -24.332 -0.526 32.969 1.00 51.00 128 THR A N 1
ATOM 1022 C CA . THR A 1 128 ? -24.506 -1.884 32.443 1.00 51.00 128 THR A CA 1
ATOM 1023 C C . THR A 1 128 ? -23.574 -2.136 31.254 1.00 51.00 128 THR A C 1
ATOM 1025 O O . THR A 1 128 ? -23.768 -1.630 30.145 1.00 51.00 128 THR A O 1
ATOM 1028 N N . ILE A 1 129 ? -22.561 -2.982 31.445 1.00 51.19 129 ILE A N 1
ATOM 1029 C CA . ILE A 1 129 ? -21.768 -3.544 30.347 1.00 51.19 129 ILE A CA 1
ATOM 1030 C C . ILE A 1 129 ? -22.584 -4.695 29.718 1.00 51.19 129 ILE A C 1
ATOM 1032 O O . ILE A 1 129 ? -23.046 -5.576 30.444 1.00 51.19 129 ILE A O 1
ATOM 1036 N N . PRO A 1 130 ? -22.745 -4.765 28.378 1.00 38.59 130 PRO A N 1
ATOM 1037 C CA . PRO A 1 130 ? -23.704 -5.640 27.682 1.00 38.59 130 PRO A CA 1
ATOM 1038 C C . PRO A 1 130 ? -23.288 -7.124 27.616 1.00 38.59 130 PRO A C 1
ATOM 1040 O O . PRO A 1 130 ? -23.604 -7.832 26.667 1.00 38.59 130 PRO A O 1
ATOM 1043 N N . ARG A 1 131 ? -22.579 -7.609 28.638 1.00 42.78 131 ARG A N 1
ATOM 1044 C CA . ARG A 1 131 ? -22.523 -9.030 29.016 1.00 42.78 131 ARG A CA 1
ATOM 1045 C C . ARG A 1 131 ? -23.346 -9.298 30.291 1.00 42.78 131 ARG A C 1
ATOM 1047 O O . ARG A 1 131 ? -23.075 -10.261 30.993 1.00 42.78 131 ARG A O 1
ATOM 1054 N N . GLY A 1 132 ? -24.291 -8.409 30.618 1.00 43.28 132 GLY A N 1
ATOM 1055 C CA . GLY A 1 132 ? -25.063 -8.441 31.867 1.00 43.28 132 GLY A CA 1
ATOM 1056 C C . GLY A 1 132 ? -24.263 -8.036 33.110 1.00 43.28 132 GLY A C 1
ATOM 1057 O O . GLY A 1 132 ? -24.742 -8.213 34.223 1.00 43.28 132 GLY A O 1
ATOM 1058 N N . TYR A 1 133 ? -23.046 -7.507 32.947 1.00 51.12 133 TYR A N 1
ATOM 1059 C CA . TYR A 1 133 ? -22.220 -7.089 34.077 1.00 51.12 133 TYR A CA 1
ATOM 1060 C C . TYR A 1 133 ? -22.509 -5.645 34.443 1.00 51.12 133 TYR A C 1
ATOM 1062 O O . TYR A 1 133 ? -22.320 -4.732 33.639 1.00 51.12 133 TYR A O 1
ATOM 1070 N N . VAL A 1 134 ? -22.937 -5.467 35.680 1.00 55.84 134 VAL A N 1
ATOM 1071 C CA . VAL A 1 134 ? -23.393 -4.202 36.227 1.00 55.84 134 VAL A CA 1
ATOM 1072 C C . VAL A 1 134 ? -22.287 -3.649 37.130 1.00 55.84 134 VAL A C 1
ATOM 1074 O O . VAL A 1 134 ? -21.804 -4.362 38.007 1.00 55.84 134 VAL A O 1
ATOM 1077 N N . TYR A 1 135 ? -21.845 -2.415 36.885 1.00 61.41 135 TYR A N 1
ATOM 1078 C CA . TYR A 1 135 ? -20.809 -1.741 37.681 1.00 61.41 135 TYR A CA 1
ATOM 1079 C C . TYR A 1 135 ? -21.359 -0.432 38.229 1.00 61.41 135 TYR A C 1
ATOM 1081 O O . TYR A 1 135 ? -21.999 0.305 37.482 1.00 61.41 135 TYR A O 1
ATOM 1089 N N . PHE A 1 136 ? -21.058 -0.100 39.483 1.00 64.12 136 PHE A N 1
ATOM 1090 C CA . PHE A 1 136 ? -21.275 1.257 39.984 1.00 64.12 136 PHE A CA 1
ATOM 1091 C C . PHE A 1 136 ? -20.412 2.247 39.207 1.00 64.12 136 PHE A C 1
ATOM 1093 O O . PHE A 1 136 ? -19.261 1.940 38.899 1.00 64.12 136 PHE A O 1
ATOM 1100 N N . GLN A 1 137 ? -20.958 3.425 38.900 1.00 66.81 137 GLN A N 1
ATOM 1101 C CA . GLN A 1 137 ? -20.307 4.436 38.067 1.00 66.81 137 GLN A CA 1
ATOM 1102 C C . GLN A 1 137 ? -18.918 4.848 38.595 1.00 66.81 137 GLN A C 1
ATOM 1104 O O . GLN A 1 137 ? -17.993 5.086 37.813 1.00 66.81 137 GLN A O 1
ATOM 1109 N N . ASP A 1 138 ? -18.767 4.846 39.919 1.00 67.94 138 ASP A N 1
ATOM 1110 C CA . ASP A 1 138 ? -17.531 5.163 40.637 1.00 67.94 138 ASP A CA 1
ATOM 1111 C C . ASP A 1 138 ? -16.457 4.062 40.508 1.00 67.94 138 ASP A C 1
ATOM 1113 O O . ASP A 1 138 ? -15.264 4.365 40.442 1.00 67.94 138 ASP A O 1
ATOM 1117 N N . ASP A 1 139 ? -16.880 2.798 40.377 1.00 68.12 139 ASP A N 1
ATOM 1118 C CA . ASP A 1 139 ? -16.031 1.599 40.288 1.00 68.12 139 ASP A CA 1
ATOM 1119 C C . ASP A 1 139 ? -15.602 1.240 38.849 1.00 68.12 139 ASP A C 1
ATOM 1121 O O . ASP A 1 139 ? -14.923 0.226 38.631 1.00 68.12 139 ASP A O 1
ATOM 1125 N N . LEU A 1 140 ? -15.973 2.035 37.833 1.00 68.06 140 LEU A N 1
ATOM 1126 C CA . LEU A 1 140 ? -15.557 1.747 36.456 1.00 68.06 140 LEU A CA 1
ATOM 1127 C C . LEU A 1 140 ? -14.028 1.805 36.322 1.00 68.06 140 LEU A C 1
ATOM 1129 O O . LEU A 1 140 ? -13.412 2.815 36.682 1.00 68.06 140 LEU A O 1
ATOM 1133 N N . PRO A 1 141 ? -13.404 0.801 35.671 1.00 71.69 141 PRO A N 1
ATOM 1134 C CA . PRO A 1 141 ? -12.015 0.904 35.250 1.00 71.69 141 PRO A CA 1
ATOM 1135 C C . PRO A 1 141 ? -11.794 2.201 34.447 1.00 71.69 141 PRO A C 1
ATOM 1137 O O . PRO A 1 141 ? -12.587 2.479 33.544 1.00 71.69 141 PRO A O 1
ATOM 1140 N N . PRO A 1 142 ? -10.717 2.978 34.681 1.00 76.44 142 PRO A N 1
ATOM 1141 C CA . PRO A 1 142 ? -10.520 4.287 34.037 1.00 76.44 142 PRO A CA 1
ATOM 1142 C C . PRO A 1 142 ? -10.555 4.284 32.495 1.00 76.44 142 PRO A C 1
ATOM 1144 O O . PRO A 1 142 ? -10.919 5.278 31.872 1.00 76.44 142 PRO A O 1
ATOM 1147 N N . VAL A 1 143 ? -10.237 3.145 31.867 1.00 74.19 143 VAL A N 1
ATOM 1148 C CA . VAL A 1 143 ? -10.391 2.894 30.419 1.00 74.19 143 VAL A CA 1
ATOM 1149 C C . VAL A 1 143 ? -11.854 2.993 29.949 1.00 74.19 143 VAL A C 1
ATOM 1151 O O . VAL A 1 143 ? -12.107 3.452 28.833 1.00 74.19 143 VAL A O 1
ATOM 1154 N N . LEU A 1 144 ? -12.797 2.537 30.779 1.00 73.06 144 LEU A N 1
ATOM 1155 C CA . LEU A 1 144 ? -14.235 2.428 30.507 1.00 73.06 144 LEU A CA 1
ATOM 1156 C C . LEU A 1 144 ? -15.032 3.673 30.919 1.00 73.06 144 LEU A C 1
ATOM 1158 O O . LEU A 1 144 ? -16.113 3.878 30.370 1.00 73.06 144 LEU A O 1
ATOM 1162 N N . LYS A 1 145 ? -14.521 4.498 31.845 1.00 78.44 145 LYS A N 1
ATOM 1163 C CA . LYS A 1 145 ? -15.189 5.742 32.262 1.00 78.44 145 LYS A CA 1
ATOM 1164 C C . LYS A 1 145 ? -15.539 6.613 31.042 1.00 78.44 145 LYS A C 1
ATOM 1166 O O . LYS A 1 145 ? -14.736 6.685 30.104 1.00 78.44 145 LYS A O 1
ATOM 1171 N N . PRO A 1 146 ? -16.718 7.266 31.004 1.00 74.69 146 PRO A N 1
ATOM 1172 C CA . PRO A 1 146 ? -17.140 8.037 29.838 1.00 74.69 146 PRO A CA 1
ATOM 1173 C C . PRO A 1 146 ? -16.174 9.195 29.575 1.00 74.69 146 PRO A C 1
ATOM 1175 O O . PRO A 1 146 ? -15.591 9.250 28.495 1.00 74.69 146 PRO A O 1
ATOM 1178 N N . VAL A 1 147 ? -15.926 10.043 30.575 1.00 84.88 147 VAL A N 1
ATOM 1179 C CA . VAL A 1 147 ? -14.926 11.121 30.535 1.00 84.88 147 VAL A CA 1
ATOM 1180 C C . VAL A 1 147 ? -13.588 10.596 31.083 1.00 84.88 147 VAL A C 1
ATOM 1182 O O . VAL A 1 147 ? -13.589 9.905 32.102 1.00 84.88 147 VAL A O 1
ATOM 1185 N N . PRO A 1 148 ? -12.441 10.882 30.438 1.00 86.00 148 PRO A N 1
ATOM 1186 C CA . PRO A 1 148 ? -11.141 10.415 30.906 1.00 86.00 148 PRO A CA 1
ATOM 1187 C C . PRO A 1 148 ? -10.611 11.241 32.088 1.00 86.00 148 PRO A C 1
ATOM 1189 O O . PRO A 1 148 ? -10.599 12.473 32.056 1.00 86.00 148 PRO A O 1
ATOM 1192 N N . GLU A 1 149 ? -10.096 10.549 33.104 1.00 87.19 149 GLU A N 1
ATOM 1193 C CA . GLU A 1 149 ? -9.579 11.129 34.351 1.00 87.19 149 GLU A CA 1
ATOM 1194 C C . GLU A 1 149 ? -8.048 11.007 34.461 1.00 87.19 149 GLU A C 1
ATOM 1196 O O . GLU A 1 149 ? -7.435 10.091 33.909 1.00 87.19 149 GLU A O 1
ATOM 1201 N N . HIS A 1 150 ? -7.419 11.921 35.208 1.00 90.06 150 HIS A N 1
ATOM 1202 C CA . HIS A 1 150 ? -5.989 11.891 35.558 1.00 90.06 150 HIS A CA 1
ATOM 1203 C C . HIS A 1 150 ? -5.065 11.523 34.370 1.00 90.06 150 HIS A C 1
ATOM 1205 O O . HIS A 1 150 ? -5.129 12.152 33.312 1.00 90.06 150 HIS A O 1
ATOM 1211 N N . GLY A 1 151 ? -4.217 10.494 34.513 1.00 88.12 151 GLY A N 1
ATOM 1212 C CA . GLY A 1 151 ? -3.249 10.078 33.491 1.00 88.12 151 GLY A CA 1
ATOM 1213 C C . GLY A 1 151 ? -3.863 9.701 32.136 1.00 88.12 151 GLY A C 1
ATOM 1214 O O . GLY A 1 151 ? -3.217 9.893 31.108 1.00 88.12 151 GLY A O 1
ATOM 1215 N N . PHE A 1 152 ? -5.125 9.255 32.101 1.00 89.56 152 PHE A N 1
ATOM 1216 C CA . PHE A 1 152 ? -5.853 8.969 30.856 1.00 89.56 152 PHE A CA 1
ATOM 1217 C C . PHE A 1 152 ? -6.171 10.239 30.066 1.00 89.56 152 PHE A C 1
ATOM 1219 O O . PHE A 1 152 ? -6.134 10.224 28.832 1.00 89.56 152 PHE A O 1
ATOM 1226 N N . ARG A 1 153 ? -6.433 11.349 30.766 1.00 92.88 153 ARG A N 1
ATOM 1227 C CA . ARG A 1 153 ? -6.604 12.677 30.167 1.00 92.88 153 ARG A CA 1
ATOM 1228 C C . ARG A 1 153 ? -5.260 13.259 29.736 1.00 92.88 153 ARG A C 1
ATOM 1230 O O . ARG A 1 153 ? -5.157 13.751 28.617 1.00 92.88 153 ARG A O 1
ATOM 1237 N N . THR A 1 154 ? -4.221 13.140 30.564 1.00 94.56 154 THR A N 1
ATOM 1238 C CA . THR A 1 154 ? -2.866 13.622 30.237 1.00 94.56 154 THR A CA 1
ATOM 1239 C C . THR A 1 154 ? -2.295 12.931 28.997 1.00 94.56 154 THR A C 1
ATOM 1241 O O . THR A 1 154 ? -1.846 13.610 28.077 1.00 94.56 154 THR A O 1
ATOM 1244 N N . ALA A 1 155 ? -2.384 11.600 28.907 1.00 94.38 155 ALA A N 1
ATOM 1245 C CA . ALA A 1 155 ? -1.938 10.851 27.729 1.00 94.38 155 ALA A CA 1
ATOM 1246 C C . ALA A 1 155 ? -2.705 11.234 26.454 1.00 94.38 155 ALA A C 1
ATOM 1248 O O . ALA A 1 155 ? -2.119 11.296 25.376 1.00 94.38 155 ALA A O 1
ATOM 1249 N N . LEU A 1 156 ? -4.001 11.536 26.576 1.00 94.81 156 LEU A N 1
ATOM 1250 C CA . LEU A 1 156 ? -4.838 11.988 25.465 1.00 94.81 156 LEU A CA 1
ATOM 1251 C C . LEU A 1 156 ? -4.480 13.411 25.000 1.00 94.81 156 LEU A C 1
ATOM 1253 O O . LEU A 1 156 ? -4.480 13.671 23.801 1.00 94.81 156 LEU A O 1
ATOM 1257 N N . LEU A 1 157 ? -4.101 14.307 25.917 1.00 96.62 157 LEU A N 1
ATOM 1258 C CA . LEU A 1 157 ? -3.573 15.632 25.571 1.00 96.62 157 LEU A CA 1
ATOM 1259 C C . LEU A 1 157 ? -2.200 15.535 24.887 1.00 96.62 157 LEU A C 1
ATOM 1261 O O . LEU A 1 157 ? -2.009 16.145 23.838 1.00 96.62 157 LEU A O 1
ATOM 1265 N N . ILE A 1 158 ? -1.281 14.715 25.414 1.00 97.00 158 ILE A N 1
ATOM 1266 C CA . ILE A 1 158 ? 0.020 14.428 24.778 1.00 97.00 158 ILE A CA 1
ATOM 1267 C C . ILE A 1 158 ? -0.193 13.879 23.363 1.00 97.00 158 ILE A C 1
ATOM 1269 O O . ILE A 1 158 ? 0.418 14.365 22.412 1.00 97.00 158 ILE A O 1
ATOM 1273 N N . HIS A 1 159 ? -1.108 12.916 23.210 1.00 97.00 159 HIS A N 1
ATOM 1274 C CA . HIS A 1 159 ? -1.488 12.359 21.918 1.00 97.00 159 HIS A CA 1
ATOM 1275 C C . HIS A 1 159 ? -1.958 13.443 20.939 1.00 97.00 159 HIS A C 1
ATOM 1277 O O . HIS A 1 159 ? -1.443 13.508 19.827 1.00 97.00 159 HIS A O 1
ATOM 1283 N N . ILE A 1 160 ? -2.888 14.312 21.353 1.00 97.81 160 ILE A N 1
ATOM 1284 C CA . ILE A 1 160 ? -3.425 15.392 20.511 1.00 97.81 160 ILE A CA 1
ATOM 1285 C C . ILE A 1 160 ? -2.328 16.376 20.087 1.00 97.81 160 ILE A C 1
ATOM 1287 O O . ILE A 1 160 ? -2.262 16.740 18.915 1.00 97.81 160 ILE A O 1
ATOM 1291 N N . ILE A 1 161 ? -1.431 16.765 20.998 1.00 98.06 161 ILE A N 1
ATOM 1292 C CA . ILE A 1 161 ? -0.314 17.669 20.686 1.00 98.06 161 ILE A CA 1
ATOM 1293 C C . ILE A 1 161 ? 0.639 17.013 19.675 1.00 98.06 161 ILE A C 1
ATOM 1295 O O . ILE A 1 161 ? 0.978 17.615 18.654 1.00 98.06 161 ILE A O 1
ATOM 1299 N N . PHE A 1 162 ? 1.037 15.761 19.913 1.00 97.94 162 PHE A N 1
ATOM 1300 C CA . PHE A 1 162 ? 2.000 15.054 19.065 1.00 97.94 162 PHE A CA 1
ATOM 1301 C C . PHE A 1 162 ? 1.420 14.735 17.681 1.00 97.94 162 PHE A C 1
ATOM 1303 O O . PHE A 1 162 ? 2.075 15.006 16.674 1.00 97.94 162 PHE A O 1
ATOM 1310 N N . PHE A 1 163 ? 0.182 14.234 17.601 1.00 96.81 163 PHE A N 1
ATOM 1311 C CA . PHE A 1 163 ? -0.494 14.008 16.319 1.00 96.81 163 PHE A CA 1
ATOM 1312 C C . PHE A 1 163 ? -0.828 15.315 15.594 1.00 96.81 163 PHE A C 1
ATOM 1314 O O . PHE A 1 163 ? -0.797 15.333 14.367 1.00 96.81 163 PHE A O 1
ATOM 1321 N N . GLY A 1 164 ? -1.094 16.411 16.312 1.00 97.50 164 GLY A N 1
ATOM 1322 C CA . GLY A 1 164 ? -1.296 17.736 15.725 1.00 97.50 164 GLY A CA 1
ATOM 1323 C C . GLY A 1 164 ? -0.041 18.238 15.011 1.00 97.50 164 GLY A C 1
ATOM 1324 O O . GLY A 1 164 ? -0.089 18.565 13.826 1.00 97.50 164 GLY A O 1
ATOM 1325 N N . MET A 1 165 ? 1.109 18.209 15.693 1.00 97.94 165 MET A N 1
ATOM 1326 C CA . MET A 1 165 ? 2.401 18.555 15.085 1.00 97.94 165 MET A CA 1
ATOM 1327 C C . MET A 1 165 ? 2.771 17.603 13.938 1.00 97.94 165 MET A C 1
ATOM 1329 O O . MET A 1 165 ? 3.182 18.052 12.868 1.00 97.94 165 MET A O 1
ATOM 1333 N N . ALA A 1 166 ? 2.565 16.294 14.114 1.00 97.31 166 ALA A N 1
ATOM 1334 C CA . ALA A 1 166 ? 2.825 15.307 13.071 1.00 97.31 166 ALA A CA 1
ATOM 1335 C C . ALA A 1 166 ? 1.936 15.492 11.833 1.00 97.31 166 ALA A C 1
ATOM 1337 O O . ALA A 1 166 ? 2.415 15.324 10.712 1.00 97.31 166 ALA A O 1
ATOM 1338 N N . LEU A 1 167 ? 0.663 15.864 12.011 1.00 97.12 167 LEU A N 1
ATOM 1339 C CA . LEU A 1 167 ? -0.245 16.186 10.912 1.00 97.12 167 LEU A CA 1
ATOM 1340 C C . LEU A 1 167 ? 0.291 17.376 10.110 1.00 97.12 167 LEU A C 1
ATOM 1342 O O . LEU A 1 167 ? 0.349 17.287 8.886 1.00 97.12 167 LEU A O 1
ATOM 1346 N N . VAL A 1 168 ? 0.732 18.448 10.779 1.00 97.62 168 VAL A N 1
ATOM 1347 C CA . VAL A 1 168 ? 1.325 19.623 10.116 1.00 97.62 168 VAL A CA 1
ATOM 1348 C C . VAL A 1 168 ? 2.593 19.239 9.351 1.00 97.62 168 VAL A C 1
ATOM 1350 O O . VAL A 1 168 ? 2.707 19.559 8.170 1.00 97.62 168 VAL A O 1
ATOM 1353 N N . PHE A 1 169 ? 3.522 18.505 9.967 1.00 97.25 169 PHE A N 1
ATOM 1354 C CA . PHE A 1 169 ? 4.753 18.072 9.296 1.00 97.25 169 PHE A CA 1
ATOM 1355 C C . PHE A 1 169 ? 4.489 17.119 8.120 1.00 97.25 169 PHE A C 1
ATOM 1357 O O . PHE A 1 169 ? 5.104 17.282 7.067 1.00 97.25 169 PHE A O 1
ATOM 1364 N N . THR A 1 170 ? 3.542 16.181 8.247 1.00 94.81 170 THR A N 1
ATOM 1365 C CA . THR A 1 170 ? 3.139 15.282 7.146 1.00 94.81 170 THR A CA 1
ATOM 1366 C C . THR A 1 170 ? 2.483 16.065 6.010 1.00 94.81 170 THR A C 1
ATOM 1368 O O . THR A 1 170 ? 2.792 15.822 4.845 1.00 94.81 170 THR A O 1
ATOM 1371 N N . LEU A 1 171 ? 1.633 17.049 6.331 1.00 94.62 171 LEU A N 1
ATOM 1372 C CA . LEU A 1 171 ? 0.990 17.917 5.346 1.00 94.62 171 LEU A CA 1
ATOM 1373 C C . LEU A 1 171 ? 2.045 18.717 4.576 1.00 94.62 171 LEU A C 1
ATOM 1375 O O . LEU A 1 171 ? 2.070 18.669 3.350 1.00 94.62 171 LEU A O 1
ATOM 1379 N N . VAL A 1 172 ? 2.957 19.391 5.286 1.00 95.19 172 VAL A N 1
ATOM 1380 C CA . VAL A 1 172 ? 4.058 20.164 4.691 1.00 95.19 172 VAL A CA 1
ATOM 1381 C C . VAL A 1 172 ? 4.948 19.267 3.827 1.00 95.19 172 VAL A C 1
ATOM 1383 O O . VAL A 1 172 ? 5.232 19.631 2.685 1.00 95.19 172 VAL A O 1
ATOM 1386 N N . ALA A 1 173 ? 5.307 18.069 4.297 1.00 93.31 173 ALA A N 1
ATOM 1387 C CA . ALA A 1 173 ? 6.053 17.086 3.511 1.00 93.31 173 ALA A CA 1
ATOM 1388 C C . ALA A 1 173 ? 5.285 16.616 2.257 1.00 93.31 173 ALA A C 1
ATOM 1390 O O . ALA A 1 173 ? 5.897 16.396 1.214 1.00 93.31 173 ALA A O 1
ATOM 1391 N N . ALA A 1 174 ? 3.956 16.507 2.313 1.00 90.50 174 ALA A N 1
ATOM 1392 C CA . ALA A 1 174 ? 3.117 16.180 1.160 1.00 90.50 174 ALA A CA 1
ATOM 1393 C C . ALA A 1 174 ? 2.929 17.354 0.172 1.00 90.50 174 ALA A C 1
ATOM 1395 O O . ALA A 1 174 ? 2.497 17.128 -0.959 1.00 90.50 174 ALA A O 1
ATOM 1396 N N . THR A 1 175 ? 3.257 18.596 0.548 1.00 89.81 175 THR A N 1
ATOM 1397 C CA . THR A 1 175 ? 3.232 19.776 -0.346 1.00 89.81 175 THR A CA 1
ATOM 1398 C C . THR A 1 175 ? 4.519 19.855 -1.219 1.00 89.81 175 THR A C 1
ATOM 1400 O O . THR A 1 175 ? 5.294 18.896 -1.228 1.00 89.81 175 THR A O 1
ATOM 1403 N N . PRO A 1 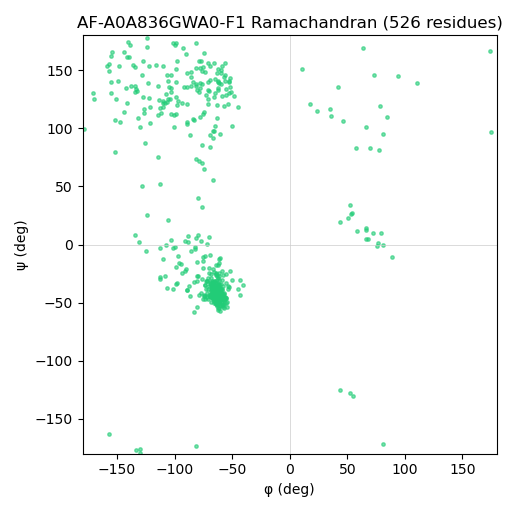176 ? 4.805 20.908 -2.027 1.00 86.75 176 PRO A N 1
ATOM 1404 C CA . PRO A 1 176 ? 5.958 20.918 -2.939 1.00 86.75 176 PRO A CA 1
ATOM 1405 C C . PRO A 1 176 ? 7.295 21.244 -2.237 1.00 86.75 176 PRO A C 1
ATOM 1407 O O . PRO A 1 176 ? 8.139 21.946 -2.795 1.00 86.75 176 PRO A O 1
ATOM 1410 N N . VAL A 1 177 ? 7.510 20.717 -1.030 1.00 94.62 177 VAL A N 1
ATOM 1411 C CA . VAL A 1 177 ? 8.804 20.742 -0.333 1.00 94.62 177 VAL A CA 1
ATOM 1412 C C . VAL A 1 177 ? 9.734 19.695 -0.971 1.00 94.62 177 VAL A C 1
ATOM 1414 O O . VAL A 1 177 ? 9.279 18.597 -1.310 1.00 94.62 177 VAL A O 1
ATOM 1417 N N . PRO A 1 178 ? 11.031 19.988 -1.192 1.00 95.19 178 PRO A N 1
ATOM 1418 C CA . PRO A 1 178 ? 11.967 19.006 -1.733 1.00 95.19 178 PRO A CA 1
ATOM 1419 C C . PRO A 1 178 ? 12.186 17.849 -0.751 1.00 95.19 178 PRO A C 1
ATOM 1421 O O . PRO A 1 178 ? 12.549 18.057 0.404 1.00 95.19 178 PRO A O 1
ATOM 1424 N N . TRP A 1 179 ? 12.002 16.623 -1.235 1.00 96.44 179 TRP A N 1
ATOM 1425 C CA . TRP A 1 179 ? 12.346 15.383 -0.529 1.00 96.44 179 TRP A CA 1
ATOM 1426 C C . TRP A 1 179 ? 13.788 14.972 -0.784 1.00 96.44 179 TRP A C 1
ATOM 1428 O O . TRP A 1 179 ? 14.466 14.476 0.113 1.00 96.44 179 TRP A O 1
ATOM 1438 N N . PHE A 1 180 ? 14.264 15.229 -2.004 1.00 96.12 180 PHE A N 1
ATOM 1439 C CA . PHE A 1 180 ? 15.660 15.063 -2.372 1.00 96.12 180 PHE A CA 1
ATOM 1440 C C . PHE A 1 180 ? 16.184 16.334 -3.034 1.00 96.12 180 PHE A C 1
ATOM 1442 O O . PHE A 1 180 ? 15.476 17.012 -3.786 1.00 96.12 180 PHE A O 1
ATOM 1449 N N . ARG A 1 181 ? 17.459 16.631 -2.798 1.00 96.00 181 ARG A N 1
ATOM 1450 C CA . ARG A 1 181 ? 18.169 17.762 -3.397 1.00 96.00 181 ARG A CA 1
ATOM 1451 C C . ARG A 1 181 ? 19.454 17.287 -4.036 1.00 96.00 181 ARG A C 1
ATOM 1453 O O . ARG A 1 181 ? 20.256 16.602 -3.404 1.00 96.00 181 ARG A O 1
ATOM 1460 N N . GLY A 1 182 ? 19.624 17.638 -5.301 1.00 94.25 182 GLY A N 1
ATOM 1461 C CA . GLY A 1 182 ? 20.764 17.252 -6.108 1.00 94.25 182 GLY A CA 1
ATOM 1462 C C . GLY A 1 182 ? 22.074 17.803 -5.544 1.00 94.25 182 GLY A C 1
ATOM 1463 O O . GLY A 1 182 ? 22.160 18.964 -5.127 1.00 94.25 182 GLY A O 1
ATOM 1464 N N . ARG A 1 183 ? 23.086 16.935 -5.504 1.00 93.62 183 ARG A N 1
ATOM 1465 C CA . ARG A 1 183 ? 24.464 17.260 -5.124 1.00 93.62 183 ARG A CA 1
ATOM 1466 C C . ARG A 1 183 ? 25.143 18.024 -6.262 1.00 93.62 183 ARG A C 1
ATOM 1468 O O . ARG A 1 183 ? 24.670 18.007 -7.397 1.00 93.62 183 ARG A O 1
ATOM 1475 N N . ASN A 1 184 ? 26.277 18.660 -5.976 1.00 92.12 184 ASN A N 1
ATOM 1476 C CA . ASN A 1 184 ? 27.127 19.246 -7.012 1.00 92.12 184 ASN A CA 1
ATOM 1477 C C . ASN A 1 184 ? 27.922 18.145 -7.742 1.00 92.12 184 ASN A C 1
ATOM 1479 O O . ASN A 1 184 ? 29.116 17.981 -7.522 1.00 92.12 184 ASN A O 1
ATOM 1483 N N . VAL A 1 185 ? 27.220 17.328 -8.531 1.00 89.94 185 VAL A N 1
ATOM 1484 C CA . VAL A 1 185 ? 27.775 16.190 -9.274 1.00 89.94 185 VAL A CA 1
ATOM 1485 C C . VAL A 1 185 ? 27.235 16.231 -10.701 1.00 89.94 185 VAL A C 1
ATOM 1487 O O . VAL A 1 185 ? 26.024 16.351 -10.918 1.00 89.94 185 VAL A O 1
ATOM 1490 N N . LYS A 1 186 ? 28.139 16.102 -11.673 1.00 87.00 186 LYS A N 1
ATOM 1491 C CA . LYS A 1 186 ? 27.820 15.927 -13.091 1.00 87.00 186 LYS A CA 1
ATOM 1492 C C . LYS A 1 186 ? 27.925 14.441 -13.435 1.00 87.00 186 LYS A C 1
ATOM 1494 O O . LYS A 1 186 ? 28.952 13.829 -13.163 1.00 87.00 186 LYS A O 1
ATOM 1499 N N . VAL A 1 187 ? 26.876 13.867 -14.020 1.00 83.31 187 VAL A N 1
ATOM 1500 C CA . VAL A 1 187 ? 26.875 12.482 -14.520 1.00 83.31 187 VAL A CA 1
ATOM 1501 C C . VAL A 1 187 ? 26.435 12.512 -15.978 1.00 83.31 187 VAL A C 1
ATOM 1503 O O . VAL A 1 187 ? 25.328 12.957 -16.289 1.00 83.31 187 VAL A O 1
ATOM 1506 N N . GLY A 1 188 ? 27.332 12.101 -16.878 1.00 82.44 188 GLY A N 1
ATOM 1507 C CA . GLY A 1 188 ? 27.178 12.347 -18.312 1.00 82.44 188 GLY A CA 1
ATOM 1508 C C . GLY A 1 188 ? 26.986 13.841 -18.599 1.00 82.44 188 GLY A C 1
ATOM 1509 O O . GLY A 1 188 ? 27.705 14.692 -18.070 1.00 82.44 188 GLY A O 1
ATOM 1510 N N . ASN A 1 189 ? 25.965 14.170 -19.389 1.00 82.44 189 ASN A N 1
ATOM 1511 C CA . ASN A 1 189 ? 25.634 15.550 -19.761 1.00 82.44 189 ASN A CA 1
ATOM 1512 C C . ASN A 1 189 ? 24.681 16.257 -18.771 1.00 82.44 189 ASN A C 1
ATOM 1514 O O . ASN A 1 189 ? 24.235 17.373 -19.041 1.00 82.44 189 ASN A O 1
ATOM 1518 N N . VAL A 1 190 ? 24.370 15.645 -17.619 1.00 84.12 190 VAL A N 1
ATOM 1519 C CA . VAL A 1 190 ? 23.427 16.195 -16.629 1.00 84.12 190 VAL A CA 1
ATOM 1520 C C . VAL A 1 190 ? 24.151 16.645 -15.359 1.00 84.12 190 VAL A C 1
ATOM 1522 O O . VAL A 1 190 ? 24.805 15.846 -14.687 1.00 84.12 190 VAL A O 1
ATOM 1525 N N . ASN A 1 191 ? 24.005 17.924 -15.001 1.00 88.25 191 ASN A N 1
ATOM 1526 C CA . ASN A 1 191 ? 24.443 18.470 -13.717 1.00 88.25 191 ASN A CA 1
ATOM 1527 C C . ASN A 1 191 ? 23.284 18.445 -12.707 1.00 88.25 191 ASN A C 1
ATOM 1529 O O . ASN A 1 191 ? 22.240 19.052 -12.931 1.00 88.25 191 ASN A O 1
ATOM 1533 N N . TYR A 1 192 ? 23.463 17.770 -11.574 1.00 89.50 192 TYR A N 1
ATOM 1534 C CA . TYR A 1 192 ? 22.424 17.676 -10.544 1.00 89.50 192 TYR A CA 1
ATOM 1535 C C . TYR A 1 192 ? 22.426 18.865 -9.566 1.00 89.50 192 TYR A C 1
ATOM 1537 O O . TYR A 1 192 ? 21.508 18.994 -8.753 1.00 89.50 192 TYR A O 1
ATOM 1545 N N . HIS A 1 193 ? 23.400 19.774 -9.656 1.00 92.38 193 HIS A N 1
ATOM 1546 C CA . HIS A 1 193 ? 23.522 20.917 -8.755 1.00 92.38 193 HIS A CA 1
ATOM 1547 C C . HIS A 1 193 ? 22.247 21.777 -8.720 1.00 92.38 193 HIS A C 1
ATOM 1549 O O . HIS A 1 193 ? 21.721 22.194 -9.750 1.00 92.38 193 HIS A O 1
ATOM 1555 N N . ARG A 1 194 ? 21.740 22.059 -7.510 1.00 92.19 194 ARG A N 1
ATOM 1556 C CA . ARG A 1 194 ? 20.494 22.820 -7.258 1.00 92.19 194 ARG A CA 1
ATOM 1557 C C . ARG A 1 194 ? 19.222 22.224 -7.891 1.00 92.19 194 ARG A C 1
ATOM 1559 O O . ARG A 1 194 ? 18.182 22.882 -7.862 1.00 92.19 194 ARG A O 1
ATOM 1566 N N . ARG A 1 195 ? 19.249 20.988 -8.406 1.00 93.69 195 ARG A N 1
ATOM 1567 C CA . ARG A 1 195 ? 18.027 20.263 -8.783 1.00 93.69 195 ARG A CA 1
ATOM 1568 C C . ARG A 1 195 ? 17.265 19.875 -7.511 1.00 93.69 195 ARG A C 1
ATOM 1570 O O . ARG A 1 195 ? 17.852 19.365 -6.561 1.00 93.69 195 ARG A O 1
ATOM 1577 N N . GLN A 1 196 ? 15.967 20.128 -7.477 1.00 95.44 196 GLN A N 1
ATOM 1578 C CA . GLN A 1 196 ? 15.069 19.798 -6.372 1.00 95.44 196 GLN A CA 1
ATOM 1579 C C . GLN A 1 196 ? 14.070 18.747 -6.839 1.00 95.44 196 GLN A C 1
ATOM 1581 O O . GLN A 1 196 ? 13.510 18.864 -7.928 1.00 95.44 196 GLN A O 1
ATOM 1586 N N . PHE A 1 197 ? 13.832 17.740 -6.006 1.00 94.69 197 PHE A N 1
ATOM 1587 C CA . PHE A 1 197 ? 12.918 16.642 -6.282 1.00 94.69 197 PHE A CA 1
ATOM 1588 C C . PHE A 1 197 ? 11.844 16.610 -5.192 1.00 94.69 197 PHE A C 1
ATOM 1590 O O . PHE A 1 197 ? 12.100 16.213 -4.055 1.00 94.69 197 PHE A O 1
ATOM 1597 N N . THR A 1 198 ? 10.646 17.069 -5.540 1.00 95.62 198 THR A N 1
ATOM 1598 C CA . THR A 1 198 ? 9.433 16.965 -4.712 1.00 95.62 198 THR A CA 1
ATOM 1599 C C . THR A 1 198 ? 8.670 15.691 -5.090 1.00 95.62 198 THR A C 1
ATOM 1601 O O . THR A 1 198 ? 8.942 15.105 -6.138 1.00 95.62 198 THR A O 1
ATOM 1604 N N . LEU A 1 199 ? 7.661 15.291 -4.310 1.00 94.06 199 LEU A N 1
ATOM 1605 C CA . LEU A 1 199 ? 6.813 14.131 -4.644 1.00 94.06 199 LEU A CA 1
ATOM 1606 C C . LEU A 1 199 ? 6.015 14.284 -5.954 1.00 94.06 199 LEU A C 1
ATOM 1608 O O . LEU A 1 199 ? 5.536 13.299 -6.511 1.00 94.06 199 LEU A O 1
ATOM 1612 N N . TRP A 1 200 ? 5.872 15.516 -6.452 1.00 94.94 200 TRP A N 1
ATOM 1613 C CA . TRP A 1 200 ? 5.003 15.853 -7.583 1.00 94.94 200 TRP A CA 1
ATOM 1614 C C . TRP A 1 200 ? 5.773 16.286 -8.834 1.00 94.94 200 TRP A C 1
ATOM 1616 O O . TRP A 1 200 ? 5.278 16.126 -9.953 1.00 94.94 200 TRP A O 1
ATOM 1626 N N . LYS A 1 201 ? 6.976 16.850 -8.661 1.00 94.25 201 LYS A N 1
ATOM 1627 C CA . LYS A 1 201 ? 7.806 17.410 -9.737 1.00 94.25 201 LYS A CA 1
ATOM 1628 C C . LYS A 1 201 ? 9.290 17.515 -9.373 1.00 94.25 201 LYS A C 1
ATOM 1630 O O . LYS A 1 201 ? 9.637 17.733 -8.210 1.00 94.25 201 LYS A O 1
ATOM 1635 N N . ALA A 1 202 ? 10.141 17.470 -10.394 1.00 92.25 202 ALA A N 1
ATOM 1636 C CA . ALA A 1 202 ? 11.542 17.870 -10.334 1.00 92.25 202 ALA A CA 1
ATOM 1637 C C . ALA A 1 202 ? 11.738 19.258 -10.978 1.00 92.25 202 ALA A C 1
ATOM 1639 O O . ALA A 1 202 ? 11.259 19.508 -12.088 1.00 92.25 202 ALA A O 1
ATOM 1640 N N . THR A 1 203 ? 12.441 20.158 -10.288 1.00 93.31 203 THR A N 1
ATOM 1641 C CA . THR A 1 203 ? 12.606 21.584 -10.639 1.00 93.31 203 THR A CA 1
ATOM 1642 C C . THR A 1 203 ? 14.033 22.076 -10.382 1.00 93.31 203 THR A C 1
ATOM 1644 O O . THR A 1 203 ? 14.778 21.465 -9.622 1.00 93.31 203 THR A O 1
ATOM 1647 N N . GLY A 1 204 ? 14.430 23.202 -10.984 1.00 89.94 204 GLY A N 1
ATOM 1648 C CA . GLY A 1 204 ? 15.724 23.848 -10.720 1.00 89.94 204 GLY A CA 1
ATOM 1649 C C . GLY A 1 204 ? 16.916 23.234 -11.468 1.00 89.94 204 GLY A C 1
ATOM 1650 O O . GLY A 1 204 ? 16.749 22.405 -12.364 1.00 89.94 204 GLY A O 1
ATOM 1651 N N . GLY A 1 205 ? 18.127 23.673 -11.118 1.00 84.31 205 GLY A N 1
ATOM 1652 C CA . GLY A 1 205 ? 19.387 23.213 -11.724 1.00 84.31 205 GLY A CA 1
ATOM 1653 C C . GLY A 1 205 ? 19.598 23.573 -13.203 1.00 84.31 205 GLY A C 1
ATOM 1654 O O . GLY A 1 205 ? 20.456 22.979 -13.838 1.00 84.31 205 GLY A O 1
ATOM 1655 N N . GLY A 1 206 ? 18.810 24.495 -13.771 1.00 84.94 206 GLY A N 1
ATOM 1656 C CA . GLY A 1 206 ? 18.876 24.863 -15.196 1.00 84.94 206 GLY A CA 1
ATOM 1657 C C . GLY A 1 206 ? 18.140 23.912 -16.153 1.00 84.94 206 GLY A C 1
ATOM 1658 O O . GLY A 1 206 ? 18.108 24.164 -17.351 1.00 84.94 206 GLY A O 1
ATOM 1659 N N . TYR A 1 207 ? 17.513 22.848 -15.642 1.00 87.50 207 TYR A N 1
ATOM 1660 C CA . TYR A 1 207 ? 16.767 21.872 -16.447 1.00 87.50 207 TYR A CA 1
ATOM 1661 C C . TYR A 1 207 ? 15.253 22.151 -16.427 1.00 87.50 207 TYR A C 1
ATOM 1663 O O . TYR A 1 207 ? 14.739 22.625 -15.405 1.00 87.50 207 TYR A O 1
ATOM 1671 N N . PRO A 1 208 ? 14.503 21.791 -17.491 1.00 88.69 208 PRO A N 1
ATOM 1672 C CA . PRO A 1 208 ? 13.052 21.976 -17.547 1.00 88.69 208 PRO A CA 1
ATOM 1673 C C . PRO A 1 208 ? 12.330 21.287 -16.382 1.00 88.69 208 PRO A C 1
ATOM 1675 O O . PRO A 1 208 ? 12.842 20.345 -15.765 1.00 88.69 208 PRO A O 1
ATOM 1678 N N . VAL A 1 209 ? 11.130 21.764 -16.056 1.00 91.75 209 VAL A N 1
ATOM 1679 C CA . VAL A 1 209 ? 10.295 21.161 -15.010 1.00 91.75 209 VAL A CA 1
ATOM 1680 C C . VAL A 1 209 ? 9.771 19.814 -15.498 1.00 91.75 209 VAL A C 1
ATOM 1682 O O . VAL A 1 209 ? 9.129 19.744 -16.540 1.00 91.75 209 VAL A O 1
ATOM 1685 N N . VAL A 1 210 ? 10.011 18.751 -14.731 1.00 91.25 210 VAL A N 1
ATOM 1686 C CA . VAL A 1 210 ? 9.481 17.412 -15.029 1.00 91.25 210 VAL A CA 1
ATOM 1687 C C . VAL A 1 210 ? 8.450 17.065 -13.968 1.00 91.25 210 VAL A C 1
ATOM 1689 O O . VAL A 1 210 ? 8.795 16.909 -12.798 1.00 91.25 210 VAL A O 1
ATOM 1692 N N . LEU A 1 211 ? 7.179 16.955 -14.352 1.00 93.62 211 LEU A N 1
ATOM 1693 C CA . LEU A 1 211 ? 6.130 16.482 -13.450 1.00 93.62 211 LEU A CA 1
ATOM 1694 C C . LEU A 1 211 ? 6.209 14.954 -13.332 1.00 93.62 211 LEU A C 1
ATOM 1696 O O . LEU A 1 211 ? 6.360 14.254 -14.331 1.00 93.62 211 LEU A O 1
ATOM 1700 N N . VAL A 1 212 ? 6.026 14.411 -12.127 1.00 90.56 212 VAL A N 1
ATOM 1701 C CA . VAL A 1 212 ? 6.062 12.956 -11.874 1.00 90.56 212 VAL A CA 1
ATOM 1702 C C . VAL A 1 212 ? 5.012 12.206 -12.701 1.00 90.56 212 VAL A C 1
ATOM 1704 O O . VAL A 1 212 ? 5.222 11.062 -13.106 1.00 90.56 212 VAL A O 1
ATOM 1707 N N . ARG A 1 213 ? 3.877 12.848 -13.007 1.00 89.12 213 ARG A N 1
ATOM 1708 C CA . ARG A 1 213 ? 2.856 12.271 -13.891 1.00 89.12 213 ARG A CA 1
ATOM 1709 C C . ARG A 1 213 ? 3.340 12.057 -15.331 1.00 89.12 213 ARG A C 1
ATOM 1711 O O . ARG A 1 213 ? 2.858 11.113 -15.954 1.00 89.12 213 ARG A O 1
ATOM 1718 N N . ASP A 1 214 ? 4.320 12.827 -15.795 1.00 89.25 214 ASP A N 1
ATOM 1719 C CA . ASP A 1 214 ? 4.778 12.863 -17.189 1.00 89.25 214 ASP A CA 1
ATOM 1720 C C . ASP A 1 214 ? 6.078 12.053 -17.399 1.00 89.25 214 ASP A C 1
ATOM 1722 O O . ASP A 1 214 ? 6.521 11.856 -18.527 1.00 89.25 214 ASP A O 1
ATOM 1726 N N . ILE A 1 215 ? 6.652 11.485 -16.326 1.00 85.19 215 ILE A N 1
ATOM 1727 C CA . ILE A 1 215 ? 7.736 10.493 -16.413 1.00 85.19 215 ILE A CA 1
ATOM 1728 C C . ILE A 1 215 ? 7.205 9.248 -17.139 1.00 85.19 215 ILE A C 1
ATOM 1730 O O . ILE A 1 215 ? 6.398 8.493 -16.597 1.00 85.19 215 ILE A O 1
ATOM 1734 N N . ASN A 1 216 ? 7.646 9.015 -18.372 1.00 78.69 216 ASN A N 1
ATOM 1735 C CA . ASN A 1 216 ? 7.242 7.840 -19.155 1.00 78.69 216 ASN A CA 1
ATOM 1736 C C . ASN A 1 216 ? 8.376 6.815 -19.307 1.00 78.69 216 ASN A C 1
ATOM 1738 O O . ASN A 1 216 ? 8.103 5.619 -19.383 1.00 78.69 216 ASN A O 1
ATOM 1742 N N . ASN A 1 217 ? 9.629 7.273 -19.252 1.00 77.94 217 ASN A N 1
ATOM 1743 C CA . ASN A 1 217 ? 10.810 6.455 -19.535 1.00 77.94 217 ASN A CA 1
ATOM 1744 C C . ASN A 1 217 ? 11.217 5.557 -18.350 1.00 77.94 217 ASN A C 1
ATOM 1746 O O . ASN A 1 217 ? 11.774 4.490 -18.565 1.00 77.94 217 ASN A O 1
ATOM 1750 N N . CYS A 1 218 ? 10.896 5.943 -17.107 1.00 79.69 218 CYS A N 1
ATOM 1751 C CA . CYS A 1 218 ? 11.180 5.135 -15.916 1.00 79.69 218 CYS A CA 1
ATOM 1752 C C . CYS A 1 218 ? 9.902 4.888 -15.085 1.00 79.69 218 CYS A C 1
ATOM 1754 O O . CYS A 1 218 ? 9.580 5.669 -14.182 1.00 79.69 218 CYS A O 1
ATOM 1756 N N . PRO A 1 219 ? 9.126 3.823 -15.384 1.00 78.94 219 PRO A N 1
ATOM 1757 C CA . PRO A 1 219 ? 7.862 3.551 -14.697 1.00 78.94 219 PRO A CA 1
ATOM 1758 C C . PRO A 1 219 ? 8.056 3.213 -13.213 1.00 78.94 219 PRO A C 1
ATOM 1760 O O . PRO A 1 219 ? 7.210 3.589 -12.405 1.00 78.94 219 PRO A O 1
ATOM 1763 N N . LEU A 1 220 ? 9.176 2.575 -12.851 1.00 80.81 220 LEU A N 1
ATOM 1764 C CA . LEU A 1 220 ? 9.523 2.239 -11.468 1.00 80.81 220 LEU A CA 1
ATOM 1765 C C . LEU A 1 220 ? 9.696 3.504 -10.607 1.00 80.81 220 LEU A C 1
ATOM 1767 O O . LEU A 1 220 ? 9.087 3.624 -9.548 1.00 80.81 220 LEU A O 1
ATOM 1771 N N . GLU A 1 221 ? 10.445 4.498 -11.095 1.00 86.56 221 GLU A N 1
ATOM 1772 C CA . GLU A 1 221 ? 10.627 5.785 -10.405 1.00 86.56 221 GLU A CA 1
ATOM 1773 C C . GLU A 1 221 ? 9.287 6.509 -10.180 1.00 86.56 221 GLU A C 1
ATOM 1775 O O . GLU A 1 221 ? 8.992 6.991 -9.085 1.00 86.56 221 GLU A O 1
ATOM 1780 N N . LYS A 1 222 ? 8.432 6.527 -11.208 1.00 88.25 222 LYS A N 1
ATOM 1781 C CA . LYS A 1 222 ? 7.080 7.099 -11.141 1.00 88.25 222 LYS A CA 1
ATOM 1782 C C . LYS A 1 222 ? 6.168 6.358 -10.163 1.00 88.25 222 LYS A C 1
ATOM 1784 O O . LYS A 1 222 ? 5.330 6.998 -9.527 1.00 88.25 222 LYS A O 1
ATOM 1789 N N . GLN A 1 223 ? 6.316 5.039 -10.033 1.00 86.75 223 GLN A N 1
ATOM 1790 C CA . GLN A 1 223 ? 5.607 4.246 -9.028 1.00 86.75 223 GLN A CA 1
ATOM 1791 C C . GLN A 1 223 ? 6.063 4.603 -7.613 1.00 86.75 223 GLN A C 1
ATOM 1793 O O . GLN A 1 223 ? 5.199 4.857 -6.779 1.00 86.75 223 GLN A O 1
ATOM 1798 N N . PHE A 1 224 ? 7.371 4.716 -7.354 1.00 90.69 224 PHE A N 1
ATOM 1799 C CA . PHE A 1 224 ? 7.877 5.126 -6.039 1.00 90.69 224 PHE A CA 1
ATOM 1800 C C . PHE A 1 224 ? 7.357 6.507 -5.623 1.00 90.69 224 PHE A C 1
ATOM 1802 O O . PHE A 1 224 ? 6.755 6.616 -4.559 1.00 90.69 224 PHE A O 1
ATOM 1809 N N . TYR A 1 225 ? 7.487 7.541 -6.465 1.00 92.94 225 TYR A N 1
ATOM 1810 C CA . TYR A 1 225 ? 6.965 8.874 -6.124 1.00 92.94 225 TYR A CA 1
ATOM 1811 C C . TYR A 1 225 ? 5.461 8.867 -5.820 1.00 92.94 225 TYR A C 1
ATOM 1813 O O . TYR A 1 225 ? 5.027 9.459 -4.833 1.00 92.94 225 TYR A O 1
ATOM 1821 N N . ARG A 1 226 ? 4.661 8.176 -6.644 1.00 92.06 226 ARG A N 1
ATOM 1822 C CA . ARG A 1 226 ? 3.208 8.063 -6.437 1.00 92.06 226 ARG A CA 1
ATOM 1823 C C . ARG A 1 226 ? 2.856 7.258 -5.186 1.00 92.06 226 ARG A C 1
ATOM 1825 O O . ARG A 1 226 ? 1.904 7.622 -4.506 1.00 92.06 226 ARG A O 1
ATOM 1832 N N . GLY A 1 227 ? 3.616 6.206 -4.882 1.00 90.06 227 GLY A N 1
ATOM 1833 C CA . GLY A 1 227 ? 3.471 5.406 -3.667 1.00 90.06 227 GLY A CA 1
ATOM 1834 C C . GLY A 1 227 ? 3.737 6.239 -2.418 1.00 90.06 227 GLY A C 1
ATOM 1835 O O . GLY A 1 227 ? 2.858 6.349 -1.571 1.00 90.06 227 GLY A O 1
ATOM 1836 N N . ILE A 1 228 ? 4.885 6.924 -2.360 1.00 94.19 228 ILE A N 1
ATOM 1837 C CA . ILE A 1 228 ? 5.247 7.819 -1.248 1.00 94.19 228 ILE A CA 1
ATOM 1838 C C . ILE A 1 228 ? 4.176 8.906 -1.065 1.00 94.19 228 ILE A C 1
ATOM 1840 O O . ILE A 1 228 ? 3.692 9.105 0.047 1.00 94.19 228 ILE A O 1
ATOM 1844 N N . ALA A 1 229 ? 3.746 9.560 -2.151 1.00 94.25 229 ALA A N 1
ATOM 1845 C CA . ALA A 1 229 ? 2.697 10.578 -2.107 1.00 94.25 229 ALA A CA 1
ATOM 1846 C C . ALA A 1 229 ? 1.359 10.037 -1.580 1.00 94.25 229 ALA A C 1
ATOM 1848 O O . ALA A 1 229 ? 0.755 10.652 -0.702 1.00 94.25 229 ALA A O 1
ATOM 1849 N N . ALA A 1 230 ? 0.909 8.875 -2.064 1.00 92.31 230 ALA A N 1
ATOM 1850 C CA . ALA A 1 230 ? -0.317 8.240 -1.590 1.00 92.31 230 ALA A CA 1
ATOM 1851 C C . ALA A 1 230 ? -0.222 7.861 -0.103 1.00 92.31 230 ALA A C 1
ATOM 1853 O O . ALA A 1 230 ? -1.129 8.180 0.663 1.00 92.31 230 ALA A O 1
ATOM 1854 N N . CYS A 1 231 ? 0.892 7.258 0.324 1.00 93.00 231 CYS A N 1
ATOM 1855 C CA . CYS A 1 231 ? 1.150 6.915 1.721 1.00 93.00 231 CYS A CA 1
ATOM 1856 C C . CYS A 1 231 ? 1.102 8.146 2.642 1.00 93.00 231 CYS A C 1
ATOM 1858 O O . CYS A 1 231 ? 0.466 8.097 3.693 1.00 93.00 231 CYS A O 1
ATOM 1860 N N . MET A 1 232 ? 1.713 9.264 2.234 1.00 95.00 232 MET A N 1
ATOM 1861 C CA . MET A 1 232 ? 1.718 10.509 3.014 1.00 95.00 232 MET A CA 1
ATOM 1862 C C . MET A 1 232 ? 0.326 11.153 3.087 1.00 95.00 232 MET A C 1
ATOM 1864 O O . MET A 1 232 ? -0.104 11.545 4.169 1.00 95.00 232 MET A O 1
ATOM 1868 N N . VAL A 1 233 ? -0.425 11.195 1.979 1.00 93.44 233 VAL A N 1
ATOM 1869 C CA . VAL A 1 233 ? -1.807 11.715 1.963 1.00 93.44 233 VAL A CA 1
ATOM 1870 C C . VAL A 1 233 ? -2.735 10.865 2.840 1.00 93.44 233 VAL A C 1
ATOM 1872 O O . VAL A 1 233 ? -3.479 11.413 3.653 1.00 93.44 233 VAL A O 1
ATOM 1875 N N . VAL A 1 234 ? -2.665 9.535 2.732 1.00 89.81 234 VAL A N 1
ATOM 1876 C CA . VAL A 1 234 ? -3.465 8.612 3.556 1.00 89.81 234 VAL A CA 1
ATOM 1877 C C . VAL A 1 234 ? -3.083 8.728 5.036 1.00 89.81 234 VAL A C 1
ATOM 1879 O O . VAL A 1 234 ? -3.968 8.851 5.882 1.00 89.81 234 VAL A O 1
ATOM 1882 N N . GLY A 1 235 ? -1.786 8.790 5.358 1.00 93.25 235 GLY A N 1
ATOM 1883 C CA . GLY A 1 235 ? -1.293 9.037 6.717 1.00 93.25 235 GLY A CA 1
ATOM 1884 C C . GLY A 1 235 ? -1.780 10.367 7.308 1.00 93.25 235 GLY A C 1
ATOM 1885 O O . GLY A 1 235 ? -2.172 10.411 8.476 1.00 93.25 235 GLY A O 1
ATOM 1886 N N . CYS A 1 236 ? -1.844 11.432 6.501 1.00 94.81 236 CYS A N 1
ATOM 1887 C CA . CYS A 1 236 ? -2.438 12.720 6.875 1.00 94.81 236 CYS A CA 1
ATOM 1888 C C . CYS A 1 236 ? -3.926 12.589 7.238 1.00 94.81 236 CYS A C 1
ATOM 1890 O O . CYS A 1 236 ? -4.334 13.004 8.322 1.00 94.81 236 CYS A O 1
ATOM 1892 N N . VAL A 1 237 ? -4.736 11.983 6.362 1.00 92.94 237 VAL A N 1
ATOM 1893 C CA . VAL A 1 237 ? -6.185 11.817 6.589 1.00 92.94 237 VAL A CA 1
ATOM 1894 C C . VAL A 1 237 ? -6.455 10.973 7.838 1.00 92.94 237 VAL A C 1
ATOM 1896 O O . VAL A 1 237 ? -7.284 11.344 8.666 1.00 92.94 237 VAL A O 1
ATOM 1899 N N . LEU A 1 238 ? -5.716 9.878 8.030 1.00 93.75 238 LEU A N 1
ATOM 1900 C CA . LEU A 1 238 ? -5.843 9.023 9.214 1.00 93.75 238 LEU A CA 1
ATOM 1901 C C . LEU A 1 238 ? -5.394 9.734 10.501 1.00 93.75 238 LEU A C 1
ATOM 1903 O O . LEU A 1 238 ? -6.031 9.561 11.539 1.00 93.75 238 LEU A O 1
ATOM 1907 N N . SER A 1 239 ? -4.356 10.578 10.436 1.00 96.00 239 SER A N 1
ATOM 1908 C CA . SER A 1 239 ? -3.931 11.414 11.571 1.00 96.00 239 SER A CA 1
ATOM 1909 C C . SER A 1 239 ? -5.026 12.403 11.976 1.00 96.00 239 SER A C 1
ATOM 1911 O O . SER A 1 239 ? -5.315 12.544 13.162 1.00 96.00 239 SER A O 1
ATOM 1913 N N . LEU A 1 240 ? -5.681 13.041 10.997 1.00 96.19 240 LEU A N 1
ATOM 1914 C CA . LEU A 1 240 ? -6.811 13.940 11.238 1.00 96.19 240 LEU A CA 1
ATOM 1915 C C . LEU A 1 240 ? -8.003 13.199 11.866 1.00 96.19 240 LEU A C 1
ATOM 1917 O O . LEU A 1 240 ? -8.561 13.676 12.851 1.00 96.19 240 LEU A O 1
ATOM 1921 N N . ILE A 1 241 ? -8.360 12.015 11.356 1.00 92.44 241 ILE A N 1
ATOM 1922 C CA . ILE A 1 241 ? -9.419 11.185 11.953 1.00 92.44 241 ILE A CA 1
ATOM 1923 C C . ILE A 1 241 ? -9.053 10.805 13.395 1.00 92.44 241 ILE A C 1
ATOM 1925 O O . ILE A 1 241 ? -9.892 10.935 14.284 1.00 92.44 241 ILE A O 1
ATOM 1929 N N . SER A 1 242 ? -7.802 10.411 13.664 1.00 95.88 242 SER A N 1
ATOM 1930 C CA . SER A 1 242 ? -7.350 10.102 15.027 1.00 95.88 242 SER A CA 1
ATOM 1931 C C . SER A 1 242 ? -7.498 11.298 15.974 1.00 95.88 242 SER A C 1
ATOM 1933 O O . SER A 1 242 ? -8.028 11.146 17.073 1.00 95.88 242 SER A O 1
ATOM 1935 N N . LEU A 1 243 ? -7.123 12.506 15.533 1.00 97.00 243 LEU A N 1
ATOM 1936 C CA . LEU A 1 243 ? -7.283 13.745 16.305 1.00 97.00 243 LEU A CA 1
ATOM 1937 C C . LEU A 1 243 ? -8.748 14.078 16.608 1.00 97.00 243 LEU A C 1
ATOM 1939 O O . LEU A 1 243 ? -9.063 14.479 17.733 1.00 97.00 243 LEU A O 1
ATOM 1943 N N . LEU A 1 244 ? -9.649 13.878 15.642 1.00 95.25 244 LEU A N 1
ATOM 1944 C CA . LEU A 1 244 ? -11.090 14.049 15.846 1.00 95.25 244 LEU A CA 1
ATOM 1945 C C . LEU A 1 244 ? -11.621 13.030 16.864 1.00 95.25 244 LEU A C 1
ATOM 1947 O O . LEU A 1 244 ? -12.316 13.412 17.806 1.00 95.25 244 LEU A O 1
ATOM 1951 N N . MET A 1 245 ? -11.231 11.756 16.744 1.00 93.56 245 MET A N 1
ATOM 1952 C CA . MET A 1 245 ? -11.630 10.705 17.688 1.00 93.56 245 MET A CA 1
ATOM 1953 C C . MET A 1 245 ? -11.035 10.911 19.088 1.00 93.56 245 MET A C 1
ATOM 1955 O O . MET A 1 245 ? -11.696 10.573 20.072 1.00 93.56 245 MET A O 1
ATOM 1959 N N . ALA A 1 246 ? -9.832 11.485 19.199 1.00 94.62 246 ALA A N 1
ATOM 1960 C CA . ALA A 1 246 ? -9.188 11.821 20.467 1.00 94.62 246 ALA A CA 1
ATOM 1961 C C . ALA A 1 246 ? -9.846 13.038 21.134 1.00 94.62 246 ALA A C 1
ATOM 1963 O O . ALA A 1 246 ? -10.174 12.990 22.318 1.00 94.62 246 ALA A O 1
ATOM 1964 N N . THR A 1 247 ? -10.140 14.093 20.374 1.00 94.69 247 THR A N 1
ATOM 1965 C CA . THR A 1 247 ? -10.884 15.261 20.878 1.00 94.69 247 THR A CA 1
ATOM 1966 C C . THR A 1 247 ? -12.285 14.855 21.337 1.00 94.69 247 THR A C 1
ATOM 1968 O O . THR A 1 247 ? -12.689 15.170 22.455 1.00 94.69 247 THR A O 1
ATOM 1971 N N . ALA A 1 248 ? -12.995 14.044 20.545 1.00 91.25 248 ALA A N 1
ATOM 1972 C CA . ALA A 1 248 ? -14.282 13.475 20.940 1.00 91.25 248 ALA A CA 1
ATOM 1973 C C . ALA A 1 248 ? -14.182 12.570 22.185 1.00 91.25 248 ALA A C 1
ATOM 1975 O O . ALA A 1 248 ? -15.155 12.453 22.933 1.00 91.25 248 ALA A O 1
ATOM 1976 N N . ARG A 1 249 ? -13.017 11.951 22.447 1.00 91.88 249 ARG A N 1
ATOM 1977 C CA . ARG A 1 249 ? -12.776 11.143 23.654 1.00 91.88 249 ARG A CA 1
ATOM 1978 C C . ARG A 1 249 ? -12.645 12.007 24.910 1.00 91.88 249 ARG A C 1
ATOM 1980 O O . ARG A 1 249 ? -13.101 11.552 25.952 1.00 91.88 249 ARG A O 1
ATOM 1987 N N . ILE A 1 250 ? -12.132 13.244 24.825 1.00 91.81 250 ILE A N 1
ATOM 1988 C CA . ILE A 1 250 ? -12.142 14.196 25.959 1.00 91.81 250 ILE A CA 1
ATOM 1989 C C . ILE A 1 250 ? -13.583 14.434 26.428 1.00 91.81 250 ILE A C 1
ATOM 1991 O O . ILE A 1 250 ? -13.866 14.350 27.618 1.00 91.81 250 ILE A O 1
ATOM 1995 N N . SER A 1 251 ? -14.504 14.668 25.491 1.00 90.06 251 SER A N 1
ATOM 1996 C CA . SER A 1 251 ? -15.933 14.877 25.772 1.00 90.06 251 SER A CA 1
ATOM 1997 C C . SER A 1 251 ? -16.722 13.581 26.019 1.00 90.06 251 SER A C 1
ATOM 1999 O O . SER A 1 251 ? -17.949 13.613 26.035 1.00 90.06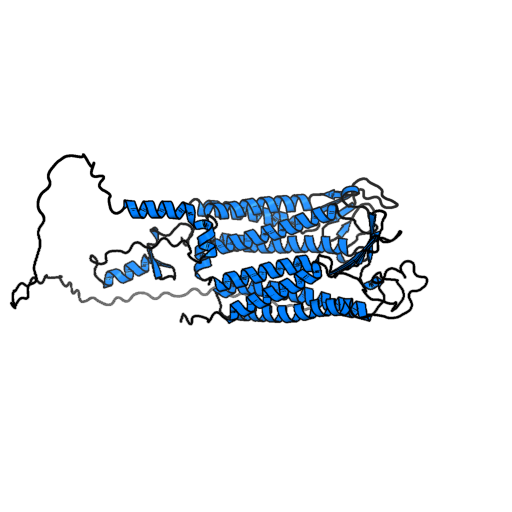 251 SER A O 1
ATOM 2001 N N . GLY A 1 252 ? -16.050 12.430 26.132 1.00 83.50 252 GLY A N 1
ATOM 2002 C CA . GLY A 1 252 ? -16.666 11.119 26.352 1.00 83.50 252 GLY A CA 1
ATOM 2003 C C . GLY A 1 252 ? -17.533 10.564 25.215 1.00 83.50 252 GLY A C 1
ATOM 2004 O O . GLY A 1 252 ? -18.214 9.562 25.404 1.00 83.50 252 GLY A O 1
ATOM 2005 N N . ARG A 1 253 ? -17.480 11.159 24.016 1.00 83.19 253 ARG A N 1
ATOM 2006 C CA . ARG A 1 253 ? -18.271 10.766 22.828 1.00 83.19 253 ARG A CA 1
ATOM 2007 C C . ARG A 1 253 ? -17.580 9.739 21.920 1.00 83.19 253 ARG A C 1
ATOM 2009 O O . ARG A 1 253 ? -18.086 9.407 20.855 1.00 83.19 253 ARG A O 1
ATOM 2016 N N . SER A 1 254 ? -16.403 9.264 22.314 1.00 84.81 254 SER A N 1
ATOM 2017 C CA . SER A 1 254 ? -15.553 8.339 21.555 1.00 84.81 254 SER A CA 1
ATOM 2018 C C . SER A 1 254 ? -14.911 7.319 22.501 1.00 84.81 254 SER A C 1
ATOM 2020 O O . SER A 1 254 ? -15.037 7.424 23.724 1.00 84.81 254 SER A O 1
ATOM 2022 N N . SER A 1 255 ? -14.204 6.334 21.947 1.00 84.06 255 SER A N 1
ATOM 2023 C CA . SER A 1 255 ? -13.517 5.271 22.683 1.00 84.06 255 SER A CA 1
ATOM 2024 C C . SER A 1 255 ? -12.017 5.247 22.375 1.00 84.06 255 SER A C 1
ATOM 2026 O O . SER A 1 255 ? -11.569 5.624 21.291 1.00 84.06 255 SER A O 1
ATOM 2028 N N . TYR A 1 256 ? -11.224 4.748 23.325 1.00 84.69 256 TYR A N 1
ATOM 2029 C CA . TYR A 1 256 ? -9.774 4.619 23.157 1.00 84.69 256 TYR A CA 1
ATOM 2030 C C . TYR A 1 256 ? -9.360 3.684 22.013 1.00 84.69 256 TYR A C 1
ATOM 2032 O O . TYR A 1 256 ? -8.320 3.906 21.400 1.00 84.69 256 TYR A O 1
ATOM 2040 N N . GLY A 1 257 ? -10.170 2.672 21.686 1.00 82.81 257 GLY A N 1
ATOM 2041 C CA . GLY A 1 257 ? -9.857 1.749 20.594 1.00 82.81 257 GLY A CA 1
ATOM 2042 C C . GLY A 1 257 ? -9.919 2.397 19.212 1.00 82.81 257 GLY A C 1
ATOM 2043 O O . GLY A 1 257 ? -9.074 2.094 18.376 1.00 82.81 257 GLY A O 1
ATOM 2044 N N . TRP A 1 258 ? -10.842 3.340 18.988 1.00 84.12 258 TRP A N 1
ATOM 2045 C CA . TRP A 1 258 ? -10.872 4.115 17.745 1.00 84.12 258 TRP A CA 1
ATOM 2046 C C . TRP A 1 258 ? -9.640 5.006 17.600 1.00 84.12 258 TRP A C 1
ATOM 2048 O O . TRP A 1 258 ? -9.030 5.031 16.533 1.00 84.12 258 TRP A O 1
ATOM 2058 N N . VAL A 1 259 ? -9.246 5.684 18.684 1.00 91.25 259 VAL A N 1
ATOM 2059 C CA . VAL A 1 259 ? -8.018 6.491 18.721 1.00 91.25 259 VAL A CA 1
ATOM 2060 C C . VAL A 1 259 ? -6.813 5.612 18.387 1.00 91.25 259 VAL A C 1
ATOM 2062 O O . VAL A 1 259 ? -6.109 5.905 17.427 1.00 91.25 259 VAL A O 1
ATOM 2065 N N . LEU A 1 260 ? -6.618 4.493 19.096 1.00 89.69 260 LEU A N 1
ATOM 2066 C CA . LEU A 1 260 ? -5.516 3.553 18.849 1.00 89.69 260 LEU A CA 1
ATOM 2067 C C . LEU A 1 260 ? -5.490 3.025 17.407 1.00 89.69 260 LEU A C 1
ATOM 2069 O O . LEU A 1 260 ? -4.425 3.005 16.794 1.00 89.69 260 LEU A O 1
ATOM 2073 N N . LEU A 1 261 ? -6.643 2.633 16.853 1.00 85.06 261 LEU A N 1
ATOM 2074 C CA . LEU A 1 261 ? -6.743 2.098 15.494 1.00 85.06 261 LEU A CA 1
ATOM 2075 C C . LEU A 1 261 ? -6.300 3.126 14.445 1.00 85.06 261 LEU A C 1
ATOM 2077 O O . LEU A 1 261 ? -5.406 2.842 13.648 1.00 85.06 261 LEU A O 1
ATOM 2081 N N . PHE A 1 262 ? -6.885 4.328 14.452 1.00 89.75 262 PHE A N 1
ATOM 2082 C CA . PHE A 1 262 ? -6.531 5.359 13.472 1.00 89.75 262 PHE A CA 1
ATOM 2083 C C . PHE A 1 262 ? -5.115 5.909 13.691 1.00 89.75 262 PHE A C 1
ATOM 2085 O O . PHE A 1 262 ? -4.418 6.174 12.713 1.00 89.75 262 PHE A O 1
ATOM 2092 N N . SER A 1 263 ? -4.648 5.972 14.943 1.00 93.81 263 SER A N 1
ATOM 2093 C CA . SER A 1 263 ? -3.255 6.297 15.285 1.00 93.81 263 SER A CA 1
ATOM 2094 C C . SER A 1 263 ? -2.266 5.315 14.665 1.00 93.81 263 SER A C 1
ATOM 2096 O O . SER A 1 263 ? -1.300 5.723 14.023 1.00 93.81 263 SER A O 1
ATOM 2098 N N . PHE A 1 264 ? -2.514 4.015 14.847 1.00 90.94 264 PHE A N 1
ATOM 2099 C CA . PHE A 1 264 ? -1.660 2.952 14.329 1.00 90.94 264 PHE A CA 1
ATOM 2100 C C . PHE A 1 264 ? -1.662 2.926 12.799 1.00 90.94 264 PHE A C 1
ATOM 2102 O O . PHE A 1 264 ? -0.598 2.835 12.190 1.00 90.94 264 PHE A O 1
ATOM 2109 N N . LEU A 1 265 ? -2.832 3.067 12.167 1.00 87.38 265 LEU A N 1
ATOM 2110 C CA . LEU A 1 265 ? -2.928 3.133 10.710 1.00 87.38 265 LEU A CA 1
ATOM 2111 C C . LEU A 1 265 ? -2.183 4.359 10.155 1.00 87.38 265 LEU A C 1
ATOM 2113 O O . LEU A 1 265 ? -1.437 4.220 9.189 1.00 87.38 265 LEU A O 1
ATOM 2117 N N . ALA A 1 266 ? -2.321 5.537 10.773 1.00 94.00 266 ALA A N 1
ATOM 2118 C CA . ALA A 1 266 ? -1.582 6.734 10.371 1.00 94.00 266 ALA A CA 1
ATOM 2119 C C . ALA A 1 266 ? -0.058 6.529 10.447 1.00 94.00 266 ALA A C 1
ATOM 2121 O O . ALA A 1 266 ? 0.638 6.770 9.461 1.00 94.00 266 ALA A O 1
ATOM 2122 N N . PHE A 1 267 ? 0.430 6.018 11.584 1.00 93.69 267 PHE A N 1
ATOM 2123 C CA . PHE A 1 267 ? 1.832 5.651 11.814 1.00 93.69 267 PHE A CA 1
ATOM 2124 C C . PHE A 1 267 ? 2.352 4.619 10.797 1.00 93.69 267 PHE A C 1
ATOM 2126 O O . PHE A 1 267 ? 3.467 4.748 10.291 1.00 93.69 267 PHE A O 1
ATOM 2133 N N . ALA A 1 268 ? 1.553 3.601 10.466 1.00 88.12 268 ALA A N 1
ATOM 2134 C CA . ALA A 1 268 ? 1.936 2.571 9.506 1.00 88.12 268 ALA A CA 1
ATOM 2135 C C . ALA A 1 268 ? 2.054 3.138 8.081 1.00 88.12 268 ALA A C 1
ATOM 2137 O O . ALA A 1 268 ? 3.025 2.854 7.381 1.00 88.12 268 ALA A O 1
ATOM 2138 N N . TRP A 1 269 ? 1.112 3.986 7.654 1.00 92.06 269 TRP A N 1
ATOM 2139 C CA . TRP A 1 269 ? 1.152 4.596 6.323 1.00 92.06 269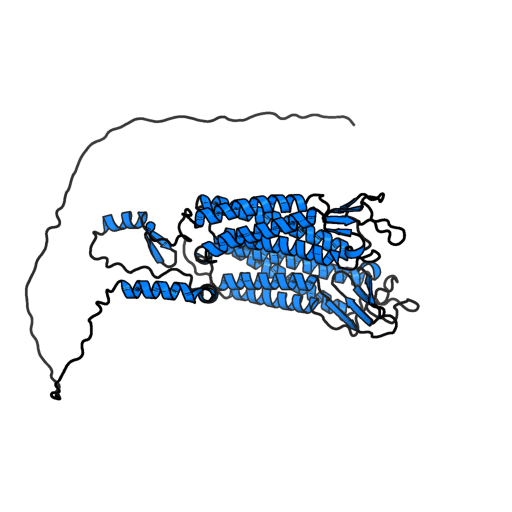 TRP A CA 1
ATOM 2140 C C . TRP A 1 269 ? 2.298 5.606 6.163 1.00 92.06 269 TRP A C 1
ATOM 2142 O O . TRP A 1 269 ? 2.969 5.588 5.128 1.00 92.06 269 TRP A O 1
ATOM 2152 N N . THR A 1 270 ? 2.601 6.431 7.173 1.00 93.69 270 THR A N 1
ATOM 2153 C CA . THR A 1 270 ? 3.785 7.312 7.126 1.00 93.69 270 THR A CA 1
ATOM 2154 C C . THR A 1 270 ? 5.090 6.514 7.146 1.00 93.69 270 THR A C 1
ATOM 2156 O O . THR A 1 270 ? 5.994 6.827 6.368 1.00 93.69 270 THR A O 1
ATOM 2159 N N . LEU A 1 271 ? 5.171 5.427 7.928 1.00 92.62 271 LEU A N 1
ATOM 2160 C CA . LEU A 1 271 ? 6.303 4.494 7.900 1.00 92.62 271 LEU A CA 1
ATOM 2161 C C . LEU A 1 271 ? 6.507 3.895 6.503 1.00 92.62 271 LEU A C 1
ATOM 2163 O O . LEU A 1 271 ? 7.630 3.902 6.003 1.00 92.62 271 LEU A O 1
ATOM 2167 N N . CYS A 1 272 ? 5.440 3.432 5.843 1.00 91.56 272 CYS A N 1
ATOM 2168 C CA . CYS A 1 272 ? 5.515 2.915 4.476 1.00 91.56 272 CYS A CA 1
ATOM 2169 C C . CYS A 1 272 ? 6.042 3.965 3.488 1.00 91.56 272 CYS A C 1
ATOM 2171 O O . CYS A 1 272 ? 6.923 3.651 2.690 1.00 91.56 272 CYS A O 1
ATOM 2173 N N . GLY A 1 273 ? 5.567 5.214 3.557 1.00 93.50 273 GLY A N 1
ATOM 2174 C CA . GLY A 1 273 ? 6.068 6.289 2.692 1.00 93.50 273 GLY A CA 1
ATOM 2175 C C . GLY A 1 273 ? 7.543 6.623 2.953 1.00 93.50 273 GLY A C 1
ATOM 2176 O O . GLY A 1 273 ? 8.322 6.751 2.007 1.00 93.50 273 GLY A O 1
ATOM 2177 N N . ASN A 1 274 ? 7.960 6.672 4.223 1.00 93.50 274 ASN A N 1
ATOM 2178 C CA . ASN A 1 274 ? 9.362 6.856 4.602 1.00 93.50 274 ASN A CA 1
ATOM 2179 C C . ASN A 1 274 ? 10.232 5.694 4.080 1.00 93.50 274 ASN A C 1
ATOM 2181 O O . ASN A 1 274 ? 11.222 5.936 3.387 1.00 93.50 274 ASN A O 1
ATOM 2185 N N . ALA A 1 275 ? 9.826 4.440 4.299 1.00 90.44 275 ALA A N 1
ATOM 2186 C CA . ALA A 1 275 ? 10.531 3.251 3.817 1.00 90.44 275 ALA A CA 1
ATOM 2187 C C . ALA A 1 275 ? 10.632 3.199 2.280 1.00 90.44 275 ALA A C 1
ATOM 2189 O O . ALA A 1 275 ? 11.703 2.913 1.742 1.00 90.44 275 ALA A O 1
ATOM 2190 N N . MET A 1 276 ? 9.558 3.545 1.558 1.00 92.25 276 MET A N 1
ATOM 2191 C CA . MET A 1 276 ? 9.581 3.662 0.095 1.00 92.25 276 MET A CA 1
ATOM 2192 C C . MET A 1 276 ? 10.556 4.744 -0.378 1.00 92.25 276 MET A C 1
ATOM 2194 O O . MET A 1 276 ? 11.269 4.521 -1.352 1.00 92.25 276 MET A O 1
ATOM 2198 N N . SER A 1 277 ? 10.641 5.887 0.310 1.00 93.19 277 SER A N 1
ATOM 2199 C CA . SER A 1 277 ? 11.584 6.954 -0.053 1.00 93.19 277 SER A CA 1
ATOM 2200 C C . SER A 1 277 ? 13.051 6.559 0.169 1.00 93.19 277 SER A C 1
ATOM 2202 O O . SER A 1 277 ? 13.901 6.883 -0.661 1.00 93.19 277 SER A O 1
ATOM 2204 N N . VAL A 1 278 ? 13.348 5.778 1.215 1.00 91.88 278 VAL A N 1
ATOM 2205 C CA . VAL A 1 278 ? 14.686 5.207 1.451 1.00 91.88 278 VAL A CA 1
ATOM 2206 C C . VAL A 1 278 ? 15.013 4.127 0.418 1.00 91.88 278 VAL A C 1
ATOM 2208 O O . VAL A 1 278 ? 16.100 4.140 -0.155 1.00 91.88 278 VAL A O 1
ATOM 2211 N N . SER A 1 279 ? 14.065 3.238 0.106 1.00 89.06 279 SER A N 1
ATOM 2212 C CA . SER A 1 279 ? 14.221 2.243 -0.964 1.00 89.06 279 SER A CA 1
ATOM 2213 C C . SER A 1 279 ? 14.518 2.917 -2.309 1.00 89.06 279 SER A C 1
ATOM 2215 O O . SER A 1 279 ? 15.495 2.580 -2.977 1.00 89.06 279 SER A O 1
ATOM 2217 N N . MET A 1 280 ? 13.753 3.953 -2.659 1.00 91.06 280 MET A N 1
ATOM 2218 C CA . MET A 1 280 ? 13.945 4.758 -3.865 1.00 91.06 280 MET A CA 1
ATOM 2219 C C . MET A 1 280 ? 15.305 5.476 -3.905 1.00 91.06 280 MET A C 1
ATOM 2221 O O . MET A 1 280 ? 15.886 5.628 -4.979 1.00 91.06 280 MET A O 1
ATOM 2225 N N . TYR A 1 281 ? 15.828 5.909 -2.754 1.00 91.38 281 TYR A N 1
ATOM 2226 C CA . TYR A 1 281 ? 17.122 6.589 -2.661 1.00 91.38 281 TYR A CA 1
ATOM 2227 C C . TYR A 1 281 ? 18.297 5.683 -3.071 1.00 91.38 281 TYR A C 1
ATOM 2229 O O . TYR A 1 281 ? 19.228 6.139 -3.742 1.00 91.38 281 TYR A O 1
ATOM 2237 N N . TYR A 1 282 ? 18.230 4.396 -2.711 1.00 85.88 282 TYR A N 1
ATOM 2238 C CA . TYR A 1 282 ? 19.261 3.396 -3.014 1.00 85.88 282 TYR A CA 1
ATOM 2239 C C . TYR A 1 282 ? 18.985 2.551 -4.271 1.00 85.88 282 TYR A C 1
ATOM 2241 O O . TYR A 1 282 ? 19.906 1.911 -4.782 1.00 85.88 282 TYR A O 1
ATOM 2249 N N . SER A 1 283 ? 17.754 2.549 -4.788 1.00 82.81 283 SER A N 1
ATOM 2250 C CA . SER A 1 283 ? 17.380 1.791 -5.988 1.00 82.81 283 SER A CA 1
ATOM 2251 C C . SER A 1 283 ? 17.974 2.375 -7.280 1.00 82.81 283 SER A C 1
ATOM 2253 O O . SER A 1 283 ? 18.304 3.562 -7.372 1.00 82.81 283 SER A O 1
ATOM 2255 N N . SER A 1 284 ? 18.115 1.528 -8.302 1.00 73.69 284 SER A N 1
ATOM 2256 C CA . SER A 1 284 ? 18.519 1.926 -9.654 1.00 73.69 284 SER A CA 1
ATOM 2257 C C . SER A 1 284 ? 17.395 2.710 -10.348 1.00 73.69 284 SER A C 1
ATOM 2259 O O . SER A 1 284 ? 16.213 2.399 -10.203 1.00 73.69 284 SER A O 1
ATOM 2261 N N . ARG A 1 285 ? 17.748 3.765 -11.094 1.00 79.06 285 ARG A N 1
ATOM 2262 C CA . ARG A 1 285 ? 16.784 4.706 -11.691 1.00 79.06 285 ARG A CA 1
ATOM 2263 C C . ARG A 1 285 ? 16.762 4.630 -13.218 1.00 79.06 285 ARG A C 1
ATOM 2265 O O . ARG A 1 285 ? 16.871 5.648 -13.897 1.00 79.06 285 ARG A O 1
ATOM 2272 N N . CYS A 1 286 ? 16.599 3.423 -13.759 1.00 80.00 286 CYS A N 1
ATOM 2273 C CA . CYS A 1 286 ? 16.669 3.185 -15.204 1.00 80.00 286 CYS A CA 1
ATOM 2274 C C . CYS A 1 286 ? 17.985 3.768 -15.775 1.00 80.00 286 CYS A C 1
ATOM 2276 O O . CYS A 1 286 ? 19.044 3.519 -15.201 1.00 80.00 286 CYS A O 1
ATOM 2278 N N . ASP A 1 287 ? 17.928 4.592 -16.826 1.00 75.25 287 ASP A N 1
ATOM 2279 C CA . ASP A 1 287 ? 19.098 5.245 -17.443 1.00 75.25 287 ASP A CA 1
ATOM 2280 C C . ASP A 1 287 ? 19.717 6.378 -16.592 1.00 75.25 287 ASP A C 1
ATOM 2282 O O . ASP A 1 287 ? 20.678 7.026 -17.010 1.00 75.25 287 ASP A O 1
ATOM 2286 N N . ALA A 1 288 ? 19.170 6.656 -15.403 1.00 79.56 288 ALA A N 1
ATOM 2287 C CA . ALA A 1 288 ? 19.691 7.648 -14.471 1.00 79.56 288 ALA A CA 1
ATOM 2288 C C . ALA A 1 288 ? 20.461 6.998 -13.299 1.00 79.56 288 ALA A C 1
ATOM 2290 O O . ALA A 1 288 ? 20.081 5.940 -12.785 1.00 79.56 288 ALA A O 1
ATOM 2291 N N . PRO A 1 289 ? 21.524 7.654 -12.798 1.00 83.81 289 PRO A N 1
ATOM 2292 C CA . PRO A 1 289 ? 22.235 7.215 -11.601 1.00 83.81 289 PRO A CA 1
ATOM 2293 C C . PRO A 1 289 ? 21.336 7.224 -10.354 1.00 83.81 289 PRO A C 1
ATOM 2295 O O . PRO A 1 289 ? 20.437 8.060 -10.206 1.00 83.81 289 PRO A O 1
ATOM 2298 N N . ARG A 1 290 ? 21.645 6.324 -9.410 1.00 87.75 290 ARG A N 1
ATOM 2299 C CA . ARG A 1 290 ? 20.989 6.218 -8.094 1.00 87.75 290 ARG A CA 1
ATOM 2300 C C . ARG A 1 290 ? 20.971 7.567 -7.371 1.00 87.75 290 ARG A C 1
ATOM 2302 O O . ARG A 1 290 ? 21.955 8.313 -7.418 1.00 87.75 290 ARG A O 1
ATOM 2309 N N . PHE A 1 291 ? 19.888 7.856 -6.647 1.00 89.06 291 PHE A N 1
ATOM 2310 C CA . PHE A 1 291 ? 19.788 9.096 -5.870 1.00 89.06 291 PHE A CA 1
ATOM 2311 C C . PHE A 1 291 ? 20.861 9.196 -4.782 1.00 89.06 291 PHE A C 1
ATOM 2313 O O . PHE A 1 291 ? 21.335 10.298 -4.537 1.00 89.06 291 PHE A O 1
ATOM 2320 N N . SER A 1 292 ? 21.328 8.079 -4.217 1.00 89.75 292 SER A N 1
ATOM 2321 C CA . SER A 1 292 ? 22.485 8.032 -3.309 1.00 89.75 292 SER A CA 1
ATOM 2322 C C . SER A 1 292 ? 23.731 8.749 -3.843 1.00 89.75 292 SER A C 1
ATOM 2324 O O . SER A 1 292 ? 24.509 9.292 -3.059 1.00 89.75 292 SER A O 1
ATOM 2326 N N . ASN A 1 293 ? 23.908 8.771 -5.168 1.00 89.69 293 ASN A N 1
ATOM 2327 C CA . ASN A 1 293 ? 25.098 9.299 -5.832 1.00 89.69 293 ASN A CA 1
ATOM 2328 C C . ASN A 1 293 ? 24.881 10.742 -6.320 1.00 89.69 293 ASN A C 1
ATOM 2330 O O . ASN A 1 293 ? 25.814 11.542 -6.321 1.00 89.69 293 ASN A O 1
ATOM 2334 N N . THR A 1 294 ? 23.655 11.094 -6.721 1.00 91.25 294 THR A N 1
ATOM 2335 C CA . THR A 1 294 ? 23.335 12.392 -7.346 1.00 91.25 294 THR A CA 1
ATOM 2336 C C . THR A 1 294 ? 22.513 13.342 -6.491 1.00 91.25 294 THR A C 1
ATOM 2338 O O . THR A 1 294 ? 22.441 14.526 -6.810 1.00 91.25 294 THR A O 1
ATOM 2341 N N . ALA A 1 295 ? 21.927 12.879 -5.391 1.00 93.69 295 ALA A N 1
ATOM 2342 C CA . ALA A 1 295 ? 21.120 13.674 -4.478 1.00 93.69 295 ALA A CA 1
ATOM 2343 C C . ALA A 1 295 ? 21.413 13.329 -3.010 1.00 93.69 295 ALA A C 1
ATOM 2345 O O . ALA A 1 295 ? 22.155 12.407 -2.674 1.00 93.69 295 ALA A O 1
ATOM 2346 N N . ARG A 1 296 ? 20.849 14.121 -2.109 1.00 94.56 296 ARG A N 1
ATOM 2347 C CA . ARG A 1 296 ? 20.735 13.835 -0.678 1.00 94.56 296 ARG A CA 1
ATOM 2348 C C . ARG A 1 296 ? 19.277 13.999 -0.267 1.00 94.56 296 ARG A C 1
ATOM 2350 O O . ARG A 1 296 ? 18.548 14.725 -0.947 1.00 94.56 296 ARG A O 1
ATOM 2357 N N . PHE A 1 297 ? 18.870 13.368 0.829 1.00 95.69 297 PHE A N 1
ATOM 2358 C CA . PHE A 1 297 ? 17.608 13.712 1.483 1.00 95.69 297 PHE A CA 1
ATOM 2359 C C . PHE A 1 297 ? 17.589 15.207 1.848 1.00 95.69 297 PHE A C 1
ATOM 2361 O O . PHE A 1 297 ? 18.631 15.796 2.146 1.00 95.69 297 PHE A O 1
ATOM 2368 N N . ASP A 1 298 ? 16.412 15.818 1.776 1.00 96.19 298 ASP A N 1
ATOM 2369 C CA . ASP A 1 298 ? 16.172 17.230 2.087 1.00 96.19 298 ASP A CA 1
ATOM 2370 C C . ASP A 1 298 ? 14.925 17.368 2.989 1.00 96.19 298 ASP A C 1
ATOM 2372 O O . ASP A 1 298 ? 14.343 16.366 3.417 1.00 96.19 298 ASP A O 1
ATOM 2376 N N . ALA A 1 299 ? 14.533 18.604 3.303 1.00 95.81 299 ALA A N 1
ATOM 2377 C CA . ALA A 1 299 ? 13.521 18.946 4.307 1.00 95.81 299 ALA A CA 1
ATOM 2378 C C . ALA A 1 299 ? 12.230 18.101 4.275 1.00 95.81 299 ALA A C 1
ATOM 2380 O O . ALA A 1 299 ? 11.721 17.754 5.336 1.00 95.81 299 ALA A O 1
ATOM 2381 N N . GLY A 1 300 ? 11.711 17.727 3.100 1.00 95.69 300 GLY A N 1
ATOM 2382 C CA . GLY A 1 300 ? 10.482 16.933 2.978 1.00 95.69 300 GLY A CA 1
ATOM 2383 C C . GLY A 1 300 ? 10.576 15.562 3.655 1.00 95.69 300 GLY A C 1
ATOM 2384 O O . GLY A 1 300 ? 9.672 15.190 4.397 1.00 95.69 300 GLY A O 1
ATOM 2385 N N . PHE A 1 301 ? 11.704 14.864 3.483 1.00 96.06 301 PHE A N 1
ATOM 2386 C CA . PHE A 1 301 ? 11.960 13.578 4.141 1.00 96.06 301 PHE A CA 1
ATOM 2387 C C . PHE A 1 301 ? 12.238 13.742 5.643 1.00 96.06 301 PHE A C 1
ATOM 2389 O O . PHE A 1 301 ? 11.791 12.940 6.459 1.00 96.06 301 PHE A O 1
ATOM 2396 N N . ALA A 1 302 ? 12.956 14.800 6.034 1.00 97.12 302 ALA A N 1
ATOM 2397 C CA . ALA A 1 302 ? 13.213 15.075 7.448 1.00 97.12 302 ALA A CA 1
ATOM 2398 C C . ALA A 1 302 ? 11.907 15.361 8.214 1.00 97.12 302 ALA A C 1
ATOM 2400 O O . ALA A 1 302 ? 11.704 14.842 9.310 1.00 97.12 302 ALA A O 1
ATOM 2401 N N . LEU A 1 303 ? 10.990 16.129 7.614 1.00 96.88 303 LEU A N 1
ATOM 2402 C CA . LEU A 1 303 ? 9.676 16.428 8.183 1.00 96.88 303 LEU A CA 1
ATOM 2403 C C . LEU A 1 303 ? 8.782 15.184 8.273 1.00 96.88 303 LEU A C 1
ATOM 2405 O O . LEU A 1 303 ? 8.155 14.979 9.310 1.00 96.88 303 LEU A O 1
ATOM 2409 N N . SER A 1 304 ? 8.747 14.323 7.250 1.00 96.69 304 SER A N 1
ATOM 2410 C CA . SER A 1 304 ? 7.967 13.076 7.307 1.00 96.69 304 SER A CA 1
ATOM 2411 C C . SER A 1 304 ? 8.537 12.055 8.298 1.00 96.69 304 SER A C 1
ATOM 2413 O O . SER A 1 304 ? 7.782 11.275 8.884 1.00 96.69 304 SER A O 1
ATOM 2415 N N . LEU A 1 305 ? 9.853 12.064 8.535 1.00 95.88 305 LEU A N 1
ATOM 2416 C CA . LEU A 1 305 ? 10.494 11.252 9.569 1.00 95.88 305 LEU A CA 1
ATOM 2417 C C . LEU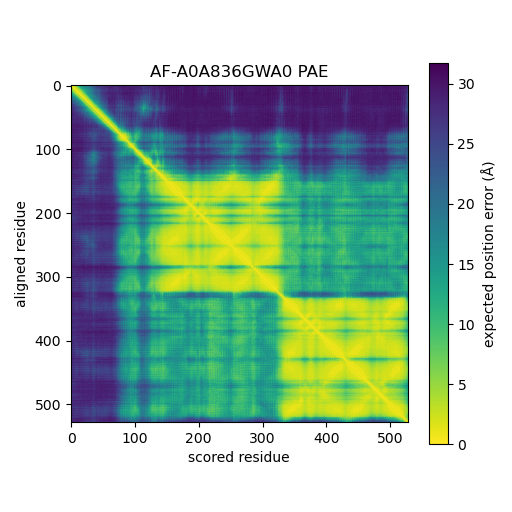 A 1 305 ? 10.183 11.782 10.979 1.00 95.88 305 LEU A C 1
ATOM 2419 O O . LEU A 1 305 ? 9.797 11.003 11.848 1.00 95.88 305 LEU A O 1
ATOM 2423 N N . LEU A 1 306 ? 10.268 13.099 11.200 1.00 97.50 306 LEU A N 1
ATOM 2424 C CA . LEU A 1 306 ? 9.877 13.735 12.467 1.00 97.50 306 LEU A CA 1
ATOM 2425 C C . LEU A 1 306 ? 8.387 13.526 12.777 1.00 97.50 306 LEU A C 1
ATOM 2427 O O . LEU A 1 306 ? 8.034 13.200 13.909 1.00 97.50 306 LEU A O 1
ATOM 2431 N N . ALA A 1 307 ? 7.517 13.648 11.770 1.00 97.19 307 ALA A N 1
ATOM 2432 C CA . ALA A 1 307 ? 6.093 13.350 11.901 1.00 97.19 307 ALA A CA 1
ATOM 2433 C C . ALA A 1 307 ? 5.845 11.905 12.355 1.00 97.19 307 ALA A C 1
ATOM 2435 O O . ALA A 1 307 ? 5.039 11.667 13.252 1.00 97.19 307 ALA A O 1
ATOM 2436 N N . TRP A 1 308 ? 6.574 10.949 11.775 1.00 96.62 308 TRP A N 1
ATOM 2437 C CA . TRP A 1 308 ? 6.492 9.537 12.138 1.00 96.62 308 TRP A CA 1
ATOM 2438 C C . TRP A 1 308 ? 6.954 9.267 13.584 1.00 96.62 308 TRP A C 1
ATOM 2440 O O . TRP A 1 308 ? 6.278 8.537 14.311 1.00 96.62 308 TRP A O 1
ATOM 2450 N N . VAL A 1 309 ? 8.035 9.909 14.052 1.00 97.31 309 VAL A N 1
ATOM 2451 C CA . VAL A 1 309 ? 8.477 9.818 15.462 1.00 97.31 309 VAL A CA 1
ATOM 2452 C C . VAL A 1 309 ? 7.421 10.393 16.415 1.00 97.31 309 VAL A C 1
ATOM 2454 O O . VAL A 1 309 ? 7.118 9.788 17.444 1.00 97.31 309 VAL A O 1
ATOM 2457 N N . LEU A 1 310 ? 6.812 11.530 16.070 1.00 97.75 310 LEU A N 1
ATOM 2458 C CA . LEU A 1 310 ? 5.742 12.136 16.868 1.00 97.75 310 LEU A CA 1
ATOM 2459 C C . LEU A 1 310 ? 4.473 11.266 16.892 1.00 97.75 310 LEU A C 1
ATOM 2461 O O . LEU A 1 310 ? 3.886 11.076 17.958 1.00 97.75 310 LEU A O 1
ATOM 2465 N N . GLN A 1 311 ? 4.086 10.668 15.761 1.00 97.12 311 GLN A N 1
ATOM 2466 C CA . GLN A 1 311 ? 3.005 9.676 15.703 1.00 97.12 311 GLN A CA 1
ATOM 2467 C C . GLN A 1 311 ? 3.303 8.465 16.592 1.00 97.12 311 GLN A C 1
ATOM 2469 O O . GLN A 1 311 ? 2.417 8.016 17.316 1.00 97.12 311 GLN A O 1
ATOM 2474 N N . LEU A 1 312 ? 4.543 7.963 16.603 1.00 95.19 312 LEU A N 1
ATOM 2475 C CA . LEU A 1 312 ? 4.943 6.878 17.499 1.00 95.19 312 LEU A CA 1
ATOM 2476 C C . LEU A 1 312 ? 4.810 7.288 18.972 1.00 95.19 312 LEU A C 1
ATOM 2478 O O . LEU A 1 312 ? 4.193 6.563 19.746 1.00 95.19 312 LEU A O 1
ATOM 2482 N N . GLY A 1 313 ? 5.316 8.463 19.357 1.00 96.12 313 GLY A N 1
ATOM 2483 C CA . GLY A 1 313 ? 5.198 8.972 20.728 1.00 96.12 313 GLY A CA 1
ATOM 2484 C C . GLY A 1 313 ? 3.742 9.154 21.175 1.00 96.12 313 GLY A C 1
ATOM 2485 O O . GLY A 1 313 ? 3.363 8.712 22.259 1.00 96.12 313 GLY A O 1
ATOM 2486 N N . GLY A 1 314 ? 2.896 9.729 20.314 1.00 95.38 314 GLY A N 1
ATOM 2487 C CA . GLY A 1 314 ? 1.469 9.903 20.587 1.00 95.38 314 GLY A CA 1
ATOM 2488 C C . GLY A 1 314 ? 0.703 8.577 20.647 1.00 95.38 314 GLY A C 1
ATOM 2489 O O . GLY A 1 314 ? -0.205 8.431 21.465 1.00 95.38 314 GLY A O 1
ATOM 2490 N N . LEU A 1 315 ? 1.063 7.595 19.816 1.00 93.00 315 LEU A N 1
ATOM 2491 C CA . LEU A 1 315 ? 0.501 6.242 19.855 1.00 93.00 315 LEU A CA 1
ATOM 2492 C C . LEU A 1 315 ? 0.906 5.522 21.149 1.00 93.00 315 LEU A C 1
ATOM 2494 O O . LEU A 1 315 ? 0.045 4.961 21.825 1.00 93.00 315 LEU A O 1
ATOM 2498 N N . LEU A 1 316 ? 2.189 5.583 21.523 1.00 92.88 316 LEU A N 1
ATOM 2499 C CA . LEU A 1 316 ? 2.720 4.980 22.747 1.00 92.88 316 LEU A CA 1
ATOM 2500 C C . LEU A 1 316 ? 2.090 5.583 24.007 1.00 92.88 316 LEU A C 1
ATOM 2502 O O . LEU A 1 316 ? 1.734 4.827 24.907 1.00 92.88 316 LEU A O 1
ATOM 2506 N N . ALA A 1 317 ? 1.871 6.901 24.060 1.00 93.31 317 ALA A N 1
ATOM 2507 C CA . ALA A 1 317 ? 1.206 7.550 25.193 1.00 93.31 317 ALA A CA 1
ATOM 2508 C C . ALA A 1 317 ? -0.175 6.930 25.487 1.00 93.31 317 ALA A C 1
ATOM 2510 O O . ALA A 1 317 ? -0.471 6.583 26.633 1.00 93.31 317 ALA A O 1
ATOM 2511 N N . ILE A 1 318 ? -0.999 6.714 24.452 1.00 92.31 318 ILE A N 1
ATOM 2512 C CA . ILE A 1 318 ? -2.291 6.029 24.605 1.00 92.31 318 ILE A CA 1
ATOM 2513 C C . ILE A 1 318 ? -2.092 4.539 24.892 1.00 92.31 318 ILE A C 1
ATOM 2515 O O . ILE A 1 318 ? -2.731 4.009 25.799 1.00 92.31 318 ILE A O 1
ATOM 2519 N N . ALA A 1 319 ? -1.225 3.852 24.145 1.00 86.88 319 ALA A N 1
ATOM 2520 C CA . ALA A 1 319 ? -1.026 2.406 24.251 1.00 86.88 319 ALA A CA 1
ATOM 2521 C C . ALA A 1 319 ? -0.562 1.969 25.649 1.00 86.88 319 ALA A C 1
ATOM 2523 O O . ALA A 1 319 ? -1.089 0.995 26.184 1.00 86.88 319 ALA A O 1
ATOM 2524 N N . LEU A 1 320 ? 0.366 2.712 26.260 1.00 89.31 320 LEU A N 1
ATOM 2525 C CA . LEU A 1 320 ? 0.895 2.435 27.597 1.00 89.31 320 LEU A CA 1
ATOM 2526 C C . LEU A 1 320 ? -0.166 2.655 28.681 1.00 89.31 320 LEU A C 1
ATOM 2528 O O . LEU A 1 320 ? -0.396 1.769 29.501 1.00 89.31 320 LEU A O 1
ATOM 2532 N N . VAL A 1 321 ? -0.861 3.798 28.661 1.00 88.12 321 VAL A N 1
ATOM 2533 C CA . VAL A 1 321 ? -1.864 4.131 29.689 1.00 88.12 321 VAL A CA 1
ATOM 2534 C C . VAL A 1 321 ? -3.120 3.265 29.562 1.00 88.12 321 VAL A C 1
ATOM 2536 O O . VAL A 1 321 ? -3.644 2.785 30.563 1.00 88.12 321 VAL A O 1
ATOM 2539 N N . THR A 1 322 ? -3.565 2.972 28.339 1.00 83.38 322 THR A N 1
ATOM 2540 C CA . THR A 1 322 ? -4.656 2.010 28.104 1.00 83.38 322 THR A CA 1
ATOM 2541 C C . THR A 1 322 ? -4.230 0.556 28.276 1.00 83.38 322 THR A C 1
ATOM 2543 O O . THR A 1 322 ? -5.103 -0.309 28.285 1.00 83.38 322 THR A O 1
ATOM 2546 N N . LYS A 1 323 ? -2.926 0.259 28.396 1.00 81.12 323 LYS A N 1
ATOM 2547 C CA . LYS A 1 323 ? -2.369 -1.105 28.374 1.00 81.12 323 LYS A CA 1
ATOM 2548 C C . LYS A 1 323 ? -2.830 -1.913 27.148 1.00 81.12 323 LYS A C 1
ATOM 2550 O O . LYS A 1 323 ? -3.101 -3.105 27.244 1.00 81.12 323 LYS A O 1
ATOM 2555 N N . LEU A 1 324 ? -3.006 -1.236 26.007 1.00 72.44 324 LEU A N 1
ATOM 2556 C CA . LEU A 1 324 ? -3.652 -1.758 24.790 1.00 72.44 324 LEU A CA 1
ATOM 2557 C C . LEU A 1 324 ? -5.032 -2.417 25.031 1.00 72.44 324 LEU A C 1
ATOM 2559 O O . LEU A 1 324 ? -5.498 -3.212 24.215 1.00 72.44 324 LEU A O 1
ATOM 2563 N N . ASN A 1 325 ? -5.727 -2.083 26.125 1.00 67.88 325 ASN A N 1
ATOM 2564 C CA . ASN A 1 325 ? -7.017 -2.669 26.471 1.00 67.88 325 ASN A CA 1
ATOM 2565 C C . ASN A 1 325 ? -8.141 -2.087 25.597 1.00 67.88 325 ASN A C 1
ATOM 2567 O O . ASN A 1 325 ? -8.860 -1.158 25.971 1.00 67.88 325 ASN A O 1
ATOM 2571 N N . VAL A 1 326 ? -8.314 -2.686 24.419 1.00 65.00 326 VAL A N 1
ATOM 2572 C CA . VAL A 1 326 ? -9.400 -2.394 23.469 1.00 65.00 326 VAL A CA 1
ATOM 2573 C C . VAL A 1 326 ? -10.749 -3.009 23.880 1.00 65.00 326 VAL A C 1
ATOM 2575 O O . VAL A 1 326 ? -11.737 -2.865 23.156 1.00 65.00 326 VAL A O 1
ATOM 2578 N N . GLY A 1 327 ? -10.823 -3.663 25.048 1.00 54.59 327 GLY A N 1
ATOM 2579 C CA . GLY A 1 327 ? -12.009 -4.335 25.597 1.00 54.59 327 GLY A CA 1
ATOM 2580 C C . GLY A 1 327 ? -13.342 -3.573 25.469 1.00 54.59 327 GLY A C 1
ATOM 2581 O O . GLY A 1 327 ? -14.324 -4.191 25.056 1.00 54.59 327 GLY A O 1
ATOM 2582 N N . PRO A 1 328 ? -13.409 -2.248 25.727 1.00 54.00 328 PRO A N 1
ATOM 2583 C CA . PRO A 1 328 ? -14.641 -1.463 25.576 1.00 54.00 328 PRO A CA 1
ATOM 2584 C C . PRO A 1 328 ? -15.185 -1.394 24.146 1.00 54.00 328 PRO A C 1
ATOM 2586 O O . PRO A 1 328 ? -16.379 -1.194 23.954 1.00 54.00 328 PRO A O 1
ATOM 2589 N N . VAL A 1 329 ? -14.314 -1.526 23.142 1.00 53.88 329 VAL A N 1
ATOM 2590 C CA . VAL A 1 329 ? -14.690 -1.542 21.718 1.00 53.88 329 VAL A CA 1
ATOM 2591 C C . VAL A 1 329 ? -14.995 -2.971 21.282 1.00 53.88 329 VAL A C 1
ATOM 2593 O O . VAL A 1 329 ? -15.996 -3.214 20.614 1.00 53.88 329 VAL A O 1
ATOM 2596 N N . LEU A 1 330 ? -14.207 -3.932 21.778 1.00 50.69 330 LEU A N 1
ATOM 2597 C CA . LEU A 1 330 ? -14.434 -5.372 21.608 1.00 50.69 330 LEU A CA 1
ATOM 2598 C C . LEU A 1 330 ? -15.767 -5.864 22.222 1.00 50.69 330 LEU A C 1
ATOM 2600 O O . LEU A 1 330 ? -16.225 -6.951 21.889 1.00 50.69 330 LEU A O 1
ATOM 2604 N N . LYS A 1 331 ? -16.435 -5.034 23.037 1.00 53.03 331 LYS A N 1
ATOM 2605 C CA . LYS A 1 331 ? -17.823 -5.138 23.541 1.00 53.03 331 LYS A CA 1
ATOM 2606 C C . LYS A 1 331 ? -18.850 -5.620 22.502 1.00 53.03 331 LYS A C 1
ATOM 2608 O O . LYS A 1 331 ? -19.768 -6.342 22.874 1.00 53.03 331 LYS A O 1
ATOM 2613 N N . HIS A 1 332 ? -18.684 -5.237 21.231 1.00 50.72 332 HIS A N 1
ATOM 2614 C CA . HIS A 1 332 ? -19.563 -5.621 20.113 1.00 50.72 332 HIS A CA 1
ATOM 2615 C C . HIS A 1 332 ? -18.890 -6.544 19.079 1.00 50.72 332 HIS A C 1
ATOM 2617 O O . HIS A 1 332 ? -19.543 -6.990 18.138 1.00 50.72 332 HIS A O 1
ATOM 2623 N N . LEU A 1 333 ? -17.598 -6.855 19.239 1.00 56.22 333 LEU A N 1
ATOM 2624 C CA . LEU A 1 333 ? -16.879 -7.746 18.331 1.00 56.22 333 L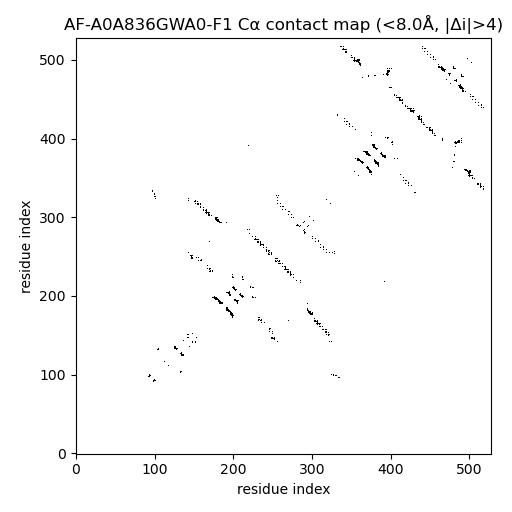EU A CA 1
ATOM 2625 C C . LEU A 1 333 ? -17.112 -9.206 18.724 1.00 56.22 333 LEU A C 1
ATOM 2627 O O . LEU A 1 333 ? -16.547 -9.708 19.700 1.00 56.22 333 LEU A O 1
ATOM 2631 N N . ARG A 1 334 ? -17.895 -9.925 17.913 1.00 68.44 334 ARG A N 1
ATOM 2632 C CA . ARG A 1 334 ? -17.836 -11.391 17.912 1.00 68.44 334 ARG A CA 1
ATOM 2633 C C . ARG A 1 334 ? -16.431 -11.808 17.478 1.00 68.44 334 ARG A C 1
ATOM 2635 O O . ARG A 1 334 ? -15.883 -11.243 16.535 1.00 68.44 334 ARG A O 1
ATOM 2642 N N . VAL A 1 335 ? -15.872 -12.833 18.120 1.00 74.00 335 VAL A N 1
ATOM 2643 C CA . VAL A 1 335 ? -14.536 -13.378 17.800 1.00 74.00 335 VAL A CA 1
ATOM 2644 C C . VAL A 1 335 ? -14.411 -13.720 16.304 1.00 74.00 335 VAL A C 1
ATOM 2646 O O . VAL A 1 335 ? -13.389 -13.455 15.678 1.00 74.00 335 VAL A O 1
ATOM 2649 N N . THR A 1 336 ? -15.495 -14.219 15.712 1.00 78.44 336 THR A N 1
ATOM 2650 C CA . THR A 1 336 ? -15.647 -14.523 14.281 1.00 78.44 336 THR A CA 1
ATOM 2651 C C . THR A 1 336 ? -15.457 -13.304 13.382 1.00 78.44 336 THR A C 1
ATOM 2653 O O . THR A 1 336 ? -14.849 -13.402 12.320 1.00 78.44 336 THR A O 1
ATOM 2656 N N . ASP A 1 337 ? -15.935 -12.141 13.818 1.00 81.50 337 ASP A N 1
ATOM 2657 C CA . ASP A 1 337 ? -15.868 -10.903 13.052 1.00 81.50 337 ASP A CA 1
ATOM 2658 C C . ASP A 1 337 ? -14.467 -10.270 13.177 1.00 81.50 337 ASP A C 1
ATOM 2660 O O . ASP A 1 337 ? -13.955 -9.693 12.217 1.00 81.50 337 ASP A O 1
ATOM 2664 N N . THR A 1 338 ? -13.795 -10.462 14.322 1.00 80.56 338 THR A N 1
ATOM 2665 C CA . THR A 1 338 ? -12.360 -10.168 14.482 1.00 80.56 338 THR A CA 1
ATOM 2666 C C . THR A 1 338 ? -11.515 -11.014 13.528 1.00 80.56 338 THR A C 1
ATOM 2668 O O . THR A 1 338 ? -10.653 -10.469 12.839 1.00 80.56 338 THR A O 1
ATOM 2671 N N . TYR A 1 339 ? -11.777 -12.326 13.436 1.00 84.44 339 TYR A N 1
ATOM 2672 C CA . TYR A 1 339 ? -11.094 -13.203 12.477 1.00 84.44 339 TYR A CA 1
ATOM 2673 C C . TYR A 1 339 ? -11.382 -12.804 11.026 1.00 84.44 339 TYR A C 1
ATOM 2675 O O . TYR A 1 339 ? -10.448 -12.745 10.232 1.00 84.44 339 TYR A O 1
ATOM 2683 N N . TYR A 1 340 ? -12.628 -12.460 10.685 1.00 89.94 340 TYR A N 1
ATOM 2684 C CA . TYR A 1 340 ? -12.983 -11.934 9.362 1.00 89.94 340 TYR A CA 1
ATOM 2685 C C . TYR A 1 340 ? -12.129 -10.709 8.996 1.00 89.94 340 TYR A C 1
ATOM 2687 O O . TYR A 1 340 ? -11.443 -10.736 7.976 1.00 89.94 340 TYR A O 1
ATOM 2695 N N . ILE A 1 341 ? -12.077 -9.678 9.852 1.00 89.38 341 ILE A N 1
ATOM 2696 C CA . ILE A 1 341 ? -11.235 -8.492 9.610 1.00 89.38 341 ILE A CA 1
ATOM 2697 C C . ILE A 1 341 ? -9.754 -8.866 9.502 1.00 89.38 341 ILE A C 1
ATOM 2699 O O . ILE A 1 341 ? -9.084 -8.413 8.576 1.00 89.38 341 ILE A O 1
ATOM 2703 N N . ALA A 1 342 ? -9.236 -9.693 10.413 1.00 86.00 342 ALA A N 1
ATOM 2704 C CA . ALA A 1 342 ? -7.832 -10.094 10.404 1.00 86.00 342 ALA A CA 1
ATOM 2705 C C . ALA A 1 342 ? -7.447 -10.802 9.094 1.00 86.00 342 ALA A C 1
ATOM 2707 O O . ALA A 1 342 ? -6.439 -10.450 8.482 1.00 86.00 342 ALA A O 1
ATOM 2708 N N . LEU A 1 343 ? -8.277 -11.737 8.620 1.00 92.25 343 LEU A N 1
ATOM 2709 C CA . LEU A 1 343 ? -8.068 -12.455 7.362 1.00 92.25 343 LEU A CA 1
ATOM 2710 C C . LEU A 1 343 ? -8.155 -11.524 6.142 1.00 92.25 343 LEU A C 1
ATOM 2712 O O . LEU A 1 343 ? -7.325 -11.642 5.239 1.00 92.25 343 LEU A O 1
ATOM 2716 N N . LEU A 1 344 ? -9.086 -10.560 6.114 1.00 94.75 344 LEU A N 1
ATOM 2717 C CA . LEU A 1 344 ? -9.127 -9.551 5.047 1.00 94.75 344 LEU A CA 1
ATOM 2718 C C . LEU A 1 344 ? -7.870 -8.661 5.056 1.00 94.75 344 LEU A C 1
ATOM 2720 O O . LEU A 1 344 ? -7.285 -8.423 4.000 1.00 94.75 344 LEU A O 1
ATOM 2724 N N . CYS A 1 345 ? -7.411 -8.210 6.227 1.00 90.75 345 CYS A N 1
ATOM 2725 C CA . CYS A 1 345 ? -6.190 -7.410 6.368 1.00 90.75 345 CYS A CA 1
ATOM 2726 C C . CYS A 1 345 ? -4.935 -8.176 5.918 1.00 90.75 345 CYS A C 1
ATOM 2728 O O . CYS A 1 345 ? -4.127 -7.634 5.164 1.00 90.75 345 CYS A O 1
ATOM 2730 N N . VAL A 1 346 ? -4.788 -9.444 6.319 1.00 89.50 346 VAL A N 1
ATOM 2731 C CA . VAL A 1 346 ? -3.704 -10.330 5.854 1.00 89.50 346 VAL A CA 1
ATOM 2732 C C . VAL A 1 346 ? -3.778 -10.532 4.338 1.00 89.50 346 VAL A C 1
ATOM 2734 O O . VAL A 1 346 ? -2.762 -10.427 3.654 1.00 89.50 346 VAL A O 1
ATOM 2737 N N . SER A 1 347 ? -4.981 -10.720 3.790 1.00 95.88 347 SER A N 1
ATOM 2738 C CA . SER A 1 347 ? -5.187 -10.823 2.341 1.00 95.88 347 SER A CA 1
ATOM 2739 C C . SER A 1 347 ? -4.768 -9.547 1.607 1.00 95.88 347 SER A C 1
ATOM 2741 O O . SER A 1 347 ? -4.119 -9.629 0.569 1.00 95.88 347 SER A O 1
ATOM 2743 N N . LEU A 1 348 ? -5.078 -8.362 2.147 1.00 93.88 348 LEU A N 1
ATOM 2744 C CA . LEU A 1 348 ? -4.672 -7.088 1.549 1.00 93.88 348 LEU A CA 1
ATOM 2745 C C . LEU A 1 348 ? -3.149 -6.910 1.582 1.00 93.88 348 LEU A C 1
ATOM 2747 O O . LEU A 1 348 ? -2.572 -6.461 0.595 1.00 93.88 348 LEU A O 1
ATOM 2751 N N . LEU A 1 349 ? -2.484 -7.314 2.670 1.00 88.12 349 LEU A N 1
ATOM 2752 C CA . LEU A 1 349 ? -1.020 -7.342 2.741 1.00 88.12 349 LEU A CA 1
ATOM 2753 C C . LEU A 1 349 ? -0.430 -8.273 1.673 1.00 88.12 349 LEU A C 1
ATOM 2755 O O . LEU A 1 349 ? 0.473 -7.861 0.943 1.00 88.12 349 LEU A O 1
ATOM 2759 N N . PHE A 1 350 ? -0.976 -9.483 1.517 1.00 92.00 350 PHE A N 1
ATOM 2760 C CA . PHE A 1 350 ? -0.570 -10.400 0.451 1.00 92.00 350 PHE A CA 1
ATOM 2761 C C . PHE A 1 350 ? -0.800 -9.811 -0.946 1.00 92.00 350 PHE A C 1
ATOM 2763 O O . PHE A 1 350 ? 0.095 -9.933 -1.774 1.00 92.00 350 PHE A O 1
ATOM 2770 N N . LEU A 1 351 ? -1.911 -9.110 -1.213 1.00 93.94 351 LEU A N 1
ATOM 2771 C CA . LEU A 1 351 ? -2.128 -8.425 -2.497 1.00 93.94 351 LEU A CA 1
ATOM 2772 C C . LEU A 1 351 ? -1.135 -7.282 -2.741 1.00 93.94 351 LEU A C 1
ATOM 2774 O O . LEU A 1 351 ? -0.625 -7.142 -3.853 1.00 93.94 351 LEU A O 1
ATOM 2778 N N . CYS A 1 352 ? -0.815 -6.488 -1.718 1.00 88.75 352 CYS A N 1
ATOM 2779 C CA . CYS A 1 352 ? 0.183 -5.423 -1.819 1.00 88.75 352 CYS A CA 1
ATOM 2780 C C . CYS A 1 352 ? 1.575 -5.977 -2.161 1.00 88.75 352 CYS A C 1
ATOM 2782 O O . CYS A 1 352 ? 2.235 -5.455 -3.060 1.00 88.75 352 CYS A O 1
ATOM 2784 N N . VAL A 1 353 ? 2.000 -7.063 -1.503 1.00 87.00 353 VAL A N 1
ATOM 2785 C CA . VAL A 1 353 ? 3.269 -7.741 -1.817 1.00 87.00 353 VAL A CA 1
ATOM 2786 C C . VAL A 1 353 ? 3.200 -8.418 -3.189 1.00 87.00 353 VAL A C 1
ATOM 2788 O O . VAL A 1 353 ? 4.127 -8.269 -3.984 1.00 87.00 353 VAL A O 1
ATOM 2791 N N . ALA A 1 354 ? 2.095 -9.091 -3.519 1.00 89.94 354 ALA A N 1
ATOM 2792 C CA . ALA A 1 354 ? 1.878 -9.757 -4.805 1.00 89.94 354 ALA A CA 1
ATOM 2793 C C . ALA A 1 354 ? 2.016 -8.801 -6.002 1.00 89.94 354 ALA A C 1
ATOM 2795 O O . ALA A 1 354 ? 2.634 -9.120 -7.015 1.00 89.94 354 ALA A O 1
ATOM 2796 N N . ASN A 1 355 ? 1.465 -7.595 -5.861 1.00 89.12 355 ASN A N 1
ATOM 2797 C CA . ASN A 1 355 ? 1.494 -6.542 -6.871 1.00 89.12 355 ASN A CA 1
ATOM 2798 C C . ASN A 1 355 ? 2.896 -5.921 -7.070 1.00 89.12 355 ASN A C 1
ATOM 2800 O O . ASN A 1 355 ? 3.186 -5.378 -8.137 1.00 89.12 355 ASN A O 1
ATOM 2804 N N . ALA A 1 356 ? 3.766 -5.995 -6.056 1.00 84.31 356 ALA A N 1
ATOM 2805 C CA . ALA A 1 356 ? 5.131 -5.464 -6.087 1.00 84.31 356 ALA A CA 1
ATOM 2806 C C . ALA A 1 356 ? 6.197 -6.502 -6.493 1.00 84.31 356 ALA A C 1
ATOM 2808 O O . ALA A 1 356 ? 7.318 -6.126 -6.834 1.00 84.31 356 ALA A O 1
ATOM 2809 N N . THR A 1 357 ? 5.874 -7.797 -6.441 1.00 88.38 357 THR A N 1
ATOM 2810 C CA . THR A 1 357 ? 6.827 -8.905 -6.626 1.00 88.38 357 THR A CA 1
ATOM 2811 C C . THR A 1 357 ? 6.765 -9.528 -8.026 1.00 88.38 357 THR A C 1
ATOM 2813 O O . THR A 1 357 ? 5.952 -9.169 -8.882 1.00 88.38 357 THR A O 1
ATOM 2816 N N . THR A 1 358 ? 7.691 -10.448 -8.303 1.00 92.75 358 THR A N 1
ATOM 2817 C CA . THR A 1 358 ? 7.749 -11.168 -9.579 1.00 92.75 358 THR A CA 1
ATOM 2818 C C . THR A 1 358 ? 6.608 -12.168 -9.707 1.00 92.75 358 THR A C 1
ATOM 2820 O O . THR A 1 358 ? 6.361 -12.952 -8.797 1.00 92.75 358 THR A O 1
ATOM 2823 N N . VAL A 1 359 ? 5.940 -12.172 -10.860 1.00 96.00 359 VAL A N 1
ATOM 2824 C CA . VAL A 1 359 ? 4.864 -13.113 -11.209 1.00 96.00 359 VAL A CA 1
ATOM 2825 C C . VAL A 1 359 ? 5.465 -14.381 -11.817 1.00 96.00 359 VAL A C 1
ATOM 2827 O O . VAL A 1 359 ? 5.098 -15.496 -11.437 1.00 96.00 359 VAL A O 1
ATOM 2830 N N . TRP A 1 360 ? 6.438 -14.208 -12.720 1.00 96.75 360 TRP A N 1
ATOM 2831 C CA . TRP A 1 360 ? 7.164 -15.289 -13.391 1.00 96.75 360 TRP A CA 1
ATOM 2832 C C . TRP A 1 360 ? 8.672 -15.018 -13.407 1.00 96.75 360 TRP A C 1
ATOM 2834 O O . TRP A 1 360 ? 9.106 -13.865 -13.427 1.00 96.75 360 TRP A O 1
ATOM 2844 N N . LYS A 1 361 ? 9.485 -16.076 -13.452 1.00 96.88 361 LYS A N 1
ATOM 2845 C CA . LYS A 1 361 ? 10.952 -15.977 -13.552 1.00 96.88 361 LYS A CA 1
ATOM 2846 C C . LYS A 1 361 ? 11.537 -17.157 -14.309 1.00 96.88 361 LYS A C 1
ATOM 2848 O O . LYS A 1 361 ? 11.118 -18.293 -14.096 1.00 96.88 361 LYS A O 1
ATOM 2853 N N . ARG A 1 362 ? 12.545 -16.899 -15.138 1.00 96.94 362 ARG A N 1
ATOM 2854 C CA . ARG A 1 362 ? 13.361 -17.925 -15.792 1.00 96.94 362 ARG A CA 1
ATOM 2855 C C . ARG A 1 362 ? 14.834 -17.558 -15.653 1.00 96.94 362 ARG A C 1
ATOM 2857 O O . ARG A 1 362 ? 15.209 -16.406 -15.855 1.00 96.94 362 ARG A O 1
ATOM 2864 N N . ARG A 1 363 ? 15.662 -18.535 -15.285 1.00 95.94 363 ARG A N 1
ATOM 2865 C CA . ARG A 1 363 ? 17.122 -18.435 -15.397 1.00 95.94 363 ARG A CA 1
ATOM 2866 C C . ARG A 1 363 ? 17.524 -18.943 -16.777 1.00 95.94 363 ARG A C 1
ATOM 2868 O O . ARG A 1 363 ? 16.993 -19.960 -17.220 1.00 95.94 363 ARG A O 1
ATOM 2875 N N . PHE A 1 364 ? 18.418 -18.220 -17.435 1.00 94.50 364 PHE A N 1
ATOM 2876 C CA . PHE A 1 364 ? 18.991 -18.594 -18.727 1.00 94.50 364 PHE A CA 1
ATOM 2877 C C . PHE A 1 364 ? 20.480 -18.925 -18.604 1.00 94.50 364 PHE A C 1
ATOM 2879 O O . PHE A 1 364 ? 20.949 -19.798 -19.325 1.00 94.50 364 PHE A O 1
ATOM 2886 N N . ASN A 1 365 ? 21.193 -18.301 -17.654 1.00 91.69 365 ASN A N 1
ATOM 2887 C CA . ASN A 1 365 ? 22.622 -18.523 -17.386 1.00 91.69 365 ASN A CA 1
ATOM 2888 C C . ASN A 1 365 ? 23.522 -18.379 -18.637 1.00 91.69 365 ASN A C 1
ATOM 2890 O O . ASN A 1 365 ? 24.595 -18.980 -18.709 1.00 91.69 365 ASN A O 1
ATOM 2894 N N . SER A 1 366 ? 23.083 -17.596 -19.624 1.00 91.31 366 SER A N 1
ATOM 2895 C CA . SER A 1 366 ? 23.790 -17.379 -20.886 1.00 91.31 366 SER A CA 1
ATOM 2896 C C . SER A 1 366 ? 24.903 -16.322 -20.710 1.00 91.31 366 SER A C 1
ATOM 2898 O O . SER A 1 366 ? 25.032 -15.747 -19.620 1.00 91.31 366 SER A O 1
ATOM 2900 N N . PRO A 1 367 ? 25.766 -16.062 -21.715 1.00 88.19 367 PRO A N 1
ATOM 2901 C CA . PRO A 1 367 ? 26.741 -14.973 -21.621 1.00 88.19 367 PRO A CA 1
ATOM 2902 C C . PRO A 1 367 ? 26.078 -13.596 -21.455 1.00 88.19 367 PRO A C 1
ATOM 2904 O O . PRO A 1 367 ? 26.549 -12.806 -20.639 1.00 88.19 367 PRO A O 1
ATOM 2907 N N . ASP A 1 368 ? 24.973 -13.327 -22.160 1.00 89.12 368 ASP A N 1
ATOM 2908 C CA . ASP A 1 368 ? 24.286 -12.032 -22.094 1.00 89.12 368 ASP A CA 1
ATOM 2909 C C . ASP A 1 368 ? 23.329 -11.939 -20.895 1.00 89.12 368 ASP A C 1
ATOM 2911 O O . ASP A 1 368 ? 23.472 -11.060 -20.043 1.00 89.12 368 ASP A O 1
ATOM 2915 N N . VAL A 1 369 ? 22.357 -12.857 -20.810 1.00 92.81 369 VAL A N 1
ATOM 2916 C CA . VAL A 1 369 ? 21.225 -12.796 -19.873 1.00 92.81 369 VAL A CA 1
ATOM 2917 C C . VAL A 1 369 ? 21.328 -13.911 -18.833 1.00 92.81 369 VAL A C 1
ATOM 2919 O O . VAL A 1 369 ? 21.209 -15.102 -19.124 1.00 92.81 369 VAL A O 1
ATOM 2922 N N . GLU A 1 370 ? 21.462 -13.520 -17.570 1.00 93.88 370 GLU A N 1
ATOM 2923 C CA . GLU A 1 370 ? 21.471 -14.459 -16.452 1.00 93.88 370 GLU A CA 1
ATOM 2924 C C . GLU A 1 370 ? 20.036 -14.868 -16.080 1.00 93.88 370 GLU A C 1
ATOM 2926 O O . GLU A 1 370 ? 19.694 -16.056 -16.053 1.00 93.88 370 GLU A O 1
ATOM 2931 N N . VAL A 1 371 ? 19.168 -13.878 -15.827 1.00 95.50 371 VAL A N 1
ATOM 2932 C CA . VAL A 1 371 ? 17.803 -14.086 -15.319 1.00 95.50 371 VAL A CA 1
ATOM 2933 C C . VAL A 1 371 ? 16.820 -13.110 -15.961 1.00 95.50 371 VAL A C 1
ATOM 2935 O O . VAL A 1 371 ? 17.061 -11.906 -15.986 1.00 95.50 371 VAL A O 1
ATOM 2938 N N . VAL A 1 372 ? 15.659 -13.614 -16.382 1.00 96.31 372 VAL A N 1
ATOM 2939 C CA . VAL A 1 372 ? 14.497 -12.791 -16.744 1.00 96.31 372 VAL A CA 1
ATOM 2940 C C . VAL A 1 372 ? 13.430 -12.916 -15.663 1.00 96.31 372 VAL A C 1
ATOM 2942 O O . VAL A 1 372 ? 13.046 -14.018 -15.259 1.00 96.31 372 VAL A O 1
ATOM 2945 N N . ARG A 1 373 ? 12.936 -11.773 -15.197 1.00 95.56 373 ARG A N 1
ATOM 2946 C CA . ARG A 1 373 ? 11.889 -11.636 -14.183 1.00 95.56 373 ARG A CA 1
ATOM 2947 C C . ARG A 1 373 ? 10.739 -10.827 -14.763 1.00 95.56 373 ARG A C 1
ATOM 2949 O O . ARG A 1 373 ? 10.939 -9.709 -15.223 1.00 95.56 373 ARG A O 1
ATOM 2956 N N . VAL A 1 374 ? 9.526 -11.362 -14.708 1.00 95.12 374 VAL A N 1
ATOM 2957 C CA . VAL A 1 374 ? 8.326 -10.678 -15.198 1.00 95.12 374 VAL A CA 1
ATOM 2958 C C . VAL A 1 374 ? 7.461 -10.295 -14.005 1.00 95.12 374 VAL A C 1
ATOM 2960 O O . VAL A 1 374 ? 7.014 -11.158 -13.248 1.00 95.12 374 VAL A O 1
ATOM 2963 N N . THR A 1 375 ? 7.240 -8.996 -13.822 1.00 93.50 375 THR A N 1
ATOM 2964 C CA . THR A 1 375 ? 6.273 -8.444 -12.860 1.00 93.50 375 THR A CA 1
ATOM 2965 C C . THR A 1 375 ? 4.988 -8.050 -13.594 1.00 93.50 375 THR A C 1
ATOM 2967 O O . THR A 1 375 ? 4.954 -7.994 -14.825 1.00 93.50 375 THR A O 1
ATOM 2970 N N . TYR A 1 376 ? 3.937 -7.687 -12.857 1.00 90.12 376 TYR A N 1
ATOM 2971 C CA . TYR A 1 376 ? 2.740 -7.080 -13.449 1.00 90.12 376 TYR A CA 1
ATOM 2972 C C . TYR A 1 376 ? 3.030 -5.772 -14.216 1.00 90.12 376 TYR A C 1
ATOM 2974 O O . TYR A 1 376 ? 2.266 -5.391 -15.099 1.00 90.12 376 TYR A O 1
ATOM 2982 N N . TRP A 1 377 ? 4.125 -5.070 -13.917 1.00 88.50 377 TRP A N 1
ATOM 2983 C CA . TRP A 1 377 ? 4.371 -3.707 -14.404 1.00 88.50 377 TRP A CA 1
ATOM 2984 C C . TRP A 1 377 ? 5.432 -3.628 -15.502 1.00 88.50 377 TRP A C 1
ATOM 2986 O O . TRP A 1 377 ? 5.319 -2.825 -16.435 1.00 88.50 377 TRP A O 1
ATOM 2996 N N . HIS A 1 378 ? 6.466 -4.453 -15.378 1.00 89.06 378 HIS A N 1
ATOM 2997 C CA . HIS A 1 378 ? 7.658 -4.449 -16.214 1.00 89.06 378 HIS A CA 1
ATOM 2998 C C . HIS A 1 378 ? 8.328 -5.829 -16.227 1.00 89.06 378 HIS A C 1
ATOM 3000 O O . HIS A 1 378 ? 8.123 -6.653 -15.336 1.00 89.06 378 HIS A O 1
ATOM 3006 N N . THR A 1 379 ? 9.181 -6.049 -17.219 1.00 92.88 379 THR A N 1
ATOM 3007 C CA . THR A 1 379 ? 10.110 -7.183 -17.266 1.00 92.88 379 THR A CA 1
ATOM 3008 C C . THR A 1 379 ? 11.515 -6.687 -16.962 1.00 92.88 379 THR A C 1
ATOM 3010 O O . THR A 1 379 ? 11.979 -5.742 -17.594 1.00 92.88 379 THR A O 1
ATOM 3013 N N . GLU A 1 380 ? 12.153 -7.286 -15.963 1.00 91.56 380 GLU A N 1
ATOM 3014 C CA . GLU A 1 380 ? 13.536 -7.042 -15.557 1.00 91.56 380 GLU A CA 1
ATOM 3015 C C . GLU A 1 380 ? 14.425 -8.125 -16.190 1.00 91.56 380 GLU A C 1
ATOM 3017 O O . GLU A 1 380 ? 14.220 -9.320 -15.955 1.00 91.56 380 GLU A O 1
ATOM 3022 N N . LEU A 1 381 ? 15.396 -7.709 -17.005 1.00 93.31 381 LEU A N 1
ATOM 3023 C CA . LEU A 1 381 ? 16.508 -8.551 -17.454 1.00 93.31 381 LEU A CA 1
ATOM 3024 C C . LEU A 1 381 ? 17.701 -8.261 -16.560 1.00 93.31 381 LEU A C 1
ATOM 3026 O O . LEU A 1 381 ? 18.140 -7.116 -16.496 1.00 93.31 381 LEU A O 1
ATOM 3030 N N . ILE A 1 382 ? 18.233 -9.297 -15.925 1.00 90.50 382 ILE A N 1
ATOM 3031 C CA . ILE A 1 382 ? 19.496 -9.248 -15.196 1.00 90.50 382 ILE A CA 1
ATOM 3032 C C . ILE A 1 382 ? 20.559 -9.827 -16.122 1.00 90.50 382 ILE A C 1
ATOM 3034 O O . ILE A 1 382 ? 20.524 -11.014 -16.461 1.00 90.50 382 ILE A O 1
ATOM 3038 N N . MET A 1 383 ? 21.467 -8.964 -16.563 1.00 90.00 383 MET A N 1
ATOM 3039 C CA . MET A 1 383 ? 22.620 -9.329 -17.377 1.00 90.00 383 MET A CA 1
ATOM 3040 C C . MET A 1 383 ? 23.736 -9.876 -16.486 1.00 90.00 383 MET A C 1
ATOM 3042 O O . MET A 1 383 ? 23.883 -9.450 -15.340 1.00 90.00 383 MET A O 1
ATOM 3046 N N . ARG A 1 384 ? 24.584 -10.757 -17.023 1.00 84.38 384 ARG A N 1
ATOM 3047 C CA . ARG A 1 384 ? 25.664 -11.407 -16.252 1.00 84.38 384 ARG A CA 1
ATOM 3048 C C . ARG A 1 384 ? 26.734 -10.439 -15.715 1.00 84.38 384 ARG A C 1
ATOM 3050 O O . ARG A 1 384 ? 27.458 -10.766 -14.782 1.00 84.38 384 ARG A O 1
ATOM 3057 N N . ASN A 1 385 ? 26.811 -9.228 -16.267 1.00 83.75 385 ASN A N 1
ATOM 3058 C CA . ASN A 1 385 ? 27.647 -8.133 -15.763 1.00 83.75 385 ASN A CA 1
ATOM 3059 C C . ASN A 1 385 ? 27.016 -7.350 -14.583 1.00 83.75 385 ASN A C 1
ATOM 3061 O O . ASN A 1 385 ? 27.550 -6.318 -14.184 1.00 83.75 385 ASN A O 1
ATOM 3065 N N . GLY A 1 386 ? 25.865 -7.789 -14.058 1.00 75.81 386 GLY A N 1
ATOM 3066 C CA . GLY A 1 386 ? 25.141 -7.132 -12.966 1.00 75.81 386 GLY A CA 1
ATOM 3067 C C . GLY A 1 386 ? 24.303 -5.912 -13.374 1.00 75.81 386 GLY A C 1
ATOM 3068 O O . GLY A 1 386 ? 23.823 -5.189 -12.499 1.00 75.81 386 GLY A O 1
ATOM 3069 N N . THR A 1 387 ? 24.123 -5.650 -14.675 1.00 80.88 387 THR A N 1
ATOM 3070 C CA . THR A 1 387 ? 23.228 -4.580 -15.156 1.00 80.88 387 THR A CA 1
ATOM 3071 C C . THR A 1 387 ? 21.785 -5.070 -15.284 1.00 80.88 387 THR A C 1
ATOM 3073 O O . THR A 1 387 ? 21.529 -6.154 -15.810 1.00 80.88 387 THR A O 1
ATOM 3076 N N . ASN A 1 388 ? 20.832 -4.251 -14.827 1.00 81.19 388 ASN A N 1
ATOM 3077 C CA . ASN A 1 388 ? 19.403 -4.557 -14.898 1.00 81.19 388 ASN A CA 1
ATOM 3078 C C . ASN A 1 388 ? 18.730 -3.664 -15.948 1.00 81.19 388 ASN A C 1
ATOM 3080 O O . ASN A 1 388 ? 18.759 -2.439 -15.819 1.00 81.19 388 ASN A O 1
ATOM 3084 N N . LEU A 1 389 ? 18.092 -4.263 -16.958 1.00 85.69 389 LEU A N 1
ATOM 3085 C CA . LEU A 1 389 ? 17.277 -3.548 -17.946 1.00 85.69 389 LEU A CA 1
ATOM 3086 C C . LEU A 1 389 ? 15.788 -3.732 -17.645 1.00 85.69 389 LEU A C 1
ATOM 3088 O O . LEU A 1 389 ? 15.331 -4.850 -17.409 1.00 85.69 389 LEU A O 1
ATOM 3092 N N . TYR A 1 390 ? 15.022 -2.640 -17.695 1.00 87.12 390 TYR A N 1
ATOM 3093 C CA . TYR A 1 390 ? 13.598 -2.623 -17.352 1.00 87.12 390 TYR A CA 1
ATOM 3094 C C . TYR A 1 390 ? 12.724 -2.314 -18.568 1.00 87.12 390 TYR A C 1
ATOM 3096 O O . TYR A 1 390 ? 12.664 -1.180 -19.037 1.00 87.12 390 TYR A O 1
ATOM 3104 N N . TYR A 1 391 ? 11.957 -3.301 -19.026 1.00 89.12 391 TYR A N 1
ATOM 3105 C CA . TYR A 1 391 ? 11.033 -3.139 -20.143 1.00 89.12 391 TYR A CA 1
ATOM 3106 C C . TYR A 1 391 ? 9.587 -3.024 -19.665 1.00 89.12 391 TYR A C 1
ATOM 3108 O O . TYR A 1 391 ? 8.980 -3.984 -19.187 1.00 89.12 391 TYR A O 1
ATOM 3116 N N . GLY A 1 392 ? 8.989 -1.845 -19.839 1.00 85.94 392 GLY A N 1
ATOM 3117 C CA . GLY A 1 392 ? 7.546 -1.662 -19.659 1.00 85.94 392 GLY A CA 1
ATOM 3118 C C . GLY A 1 392 ? 6.729 -2.372 -20.748 1.00 85.94 392 GLY A C 1
ATOM 3119 O O . GLY A 1 392 ? 7.191 -2.510 -21.881 1.00 85.94 392 GLY A O 1
ATOM 3120 N N . ARG A 1 393 ? 5.476 -2.742 -20.438 1.00 88.19 393 ARG A N 1
ATOM 3121 C CA . ARG A 1 393 ? 4.531 -3.484 -21.313 1.00 88.19 393 ARG A CA 1
ATOM 3122 C C . ARG A 1 393 ? 4.462 -3.024 -22.782 1.00 88.19 393 ARG A C 1
ATOM 3124 O O . ARG A 1 393 ? 4.174 -3.839 -23.651 1.00 88.19 393 ARG A O 1
ATOM 3131 N N . HIS A 1 394 ? 4.694 -1.744 -23.075 1.00 87.56 394 HIS A N 1
ATOM 3132 C CA . HIS A 1 394 ? 4.628 -1.209 -24.440 1.00 87.56 394 HIS A CA 1
ATOM 3133 C C . HIS A 1 394 ? 5.748 -1.724 -25.368 1.00 87.56 394 HIS A C 1
ATOM 3135 O O . HIS A 1 394 ? 5.522 -1.821 -26.572 1.00 87.56 394 HIS A O 1
ATOM 3141 N N . HIS A 1 395 ? 6.903 -2.132 -24.826 1.00 91.56 395 HIS A N 1
ATOM 3142 C CA . HIS A 1 395 ? 8.030 -2.663 -25.608 1.00 91.56 395 HIS A CA 1
ATOM 3143 C C . HIS A 1 395 ? 7.708 -3.980 -26.325 1.00 91.56 395 HIS A C 1
ATOM 3145 O O . HIS A 1 395 ? 8.291 -4.267 -27.364 1.00 91.56 395 HIS A O 1
ATOM 3151 N N . TYR A 1 396 ? 6.752 -4.763 -25.814 1.00 91.56 396 TYR A N 1
ATOM 3152 C CA . TYR A 1 396 ? 6.355 -6.034 -26.426 1.00 91.56 396 TYR A CA 1
ATOM 3153 C C . TYR A 1 396 ? 5.732 -5.879 -27.814 1.00 91.56 396 TYR A C 1
ATOM 3155 O O . TYR A 1 396 ? 5.686 -6.855 -28.549 1.00 91.56 396 TYR A O 1
ATOM 3163 N N . ARG A 1 397 ? 5.154 -4.706 -28.133 1.00 92.81 397 ARG A N 1
ATOM 3164 C CA . ARG A 1 397 ? 4.377 -4.427 -29.362 1.00 92.81 397 ARG A CA 1
ATOM 3165 C C . ARG A 1 397 ? 3.367 -5.524 -29.784 1.00 92.81 397 ARG A C 1
ATOM 3167 O O . ARG A 1 397 ? 2.893 -5.533 -30.915 1.00 92.81 397 ARG A O 1
ATOM 3174 N N . CYS A 1 398 ? 2.976 -6.404 -28.862 1.00 94.81 398 CYS A N 1
ATOM 3175 C CA . CYS A 1 398 ? 1.984 -7.460 -29.040 1.00 94.81 398 CYS A CA 1
ATOM 3176 C C . CYS A 1 398 ? 0.652 -7.009 -28.425 1.00 94.81 398 CYS A C 1
ATOM 3178 O O . CYS A 1 398 ? 0.523 -6.861 -27.202 1.00 94.81 398 CYS A O 1
ATOM 3180 N N . SER A 1 399 ? -0.352 -6.770 -29.271 1.00 93.44 399 SER A N 1
ATOM 3181 C CA . SER A 1 399 ? -1.642 -6.212 -28.837 1.00 93.44 399 SER A CA 1
ATOM 3182 C C . SER A 1 399 ? -2.406 -7.154 -27.894 1.00 93.44 399 SER A C 1
ATOM 3184 O O . SER A 1 399 ? -2.938 -6.707 -26.876 1.00 93.44 399 SER A O 1
ATOM 3186 N N . ALA A 1 400 ? -2.399 -8.459 -28.176 1.00 94.38 400 ALA A N 1
ATOM 3187 C CA . ALA A 1 400 ? -3.066 -9.481 -27.374 1.00 94.38 400 ALA A CA 1
ATOM 3188 C C . ALA A 1 400 ? -2.435 -9.645 -25.979 1.00 94.38 400 ALA A C 1
ATOM 3190 O O . ALA A 1 400 ? -3.160 -9.624 -24.982 1.00 94.38 400 ALA A O 1
ATOM 3191 N N . TYR A 1 401 ? -1.100 -9.717 -25.887 1.00 94.69 401 TYR A N 1
ATOM 3192 C CA . TYR A 1 401 ? -0.378 -9.710 -24.606 1.00 94.69 401 TYR A CA 1
ATOM 3193 C C . TYR A 1 401 ? -0.712 -8.454 -23.797 1.00 94.69 401 TYR A C 1
ATOM 3195 O O . TYR A 1 401 ? -1.146 -8.539 -22.648 1.00 94.69 401 TYR A O 1
ATOM 3203 N N . SER A 1 402 ? -0.591 -7.280 -24.429 1.00 93.62 402 SER A N 1
ATOM 3204 C CA . SER A 1 402 ? -0.841 -5.994 -23.779 1.00 93.62 402 SER A CA 1
ATOM 3205 C C . SER A 1 402 ? -2.275 -5.885 -23.248 1.00 93.62 402 SER A C 1
ATOM 3207 O O . SER A 1 402 ? -2.465 -5.445 -22.114 1.00 93.62 402 SER A O 1
ATOM 3209 N N . ARG A 1 403 ? -3.282 -6.352 -24.007 1.00 94.38 403 ARG A N 1
ATOM 3210 C CA . ARG A 1 403 ? -4.690 -6.412 -23.569 1.00 94.38 403 ARG A CA 1
ATOM 3211 C C . ARG A 1 403 ? -4.892 -7.371 -22.389 1.00 94.38 403 ARG A C 1
ATOM 3213 O O . ARG A 1 403 ? -5.452 -6.942 -21.384 1.00 94.38 403 ARG A O 1
ATOM 3220 N N . ARG A 1 404 ? -4.410 -8.620 -22.471 1.00 94.88 404 ARG A N 1
ATOM 3221 C CA . ARG A 1 404 ? -4.563 -9.633 -21.401 1.00 94.88 404 ARG A CA 1
ATOM 3222 C C . ARG A 1 404 ? -3.894 -9.191 -20.098 1.00 94.88 404 ARG A C 1
ATOM 3224 O O . ARG A 1 404 ? -4.526 -9.191 -19.046 1.00 94.88 404 ARG A O 1
ATOM 3231 N N . VAL A 1 405 ? -2.646 -8.728 -20.171 1.00 93.69 405 VAL A N 1
ATOM 3232 C CA . VAL A 1 405 ? -1.907 -8.235 -18.999 1.00 93.69 405 VAL A CA 1
ATOM 3233 C C . VAL A 1 405 ? -2.527 -6.946 -18.451 1.00 93.69 405 VAL A C 1
ATOM 3235 O O . VAL A 1 405 ? -2.658 -6.809 -17.239 1.00 93.69 405 VAL A O 1
ATOM 3238 N N . LYS A 1 406 ? -3.002 -6.018 -19.300 1.00 93.31 406 LYS A N 1
ATOM 3239 C CA . LYS A 1 406 ? -3.758 -4.836 -18.838 1.00 93.31 406 LYS A CA 1
ATOM 3240 C C . LYS A 1 406 ? -5.044 -5.224 -18.100 1.00 93.31 406 LYS A C 1
ATOM 3242 O O . LYS A 1 406 ? -5.336 -4.591 -17.091 1.00 93.31 406 LYS A O 1
ATOM 3247 N N . ALA A 1 407 ? -5.777 -6.233 -18.572 1.00 94.12 407 ALA A N 1
ATOM 3248 C CA . ALA A 1 407 ? -6.975 -6.732 -17.899 1.00 94.12 407 ALA A CA 1
ATOM 3249 C C . ALA A 1 407 ? -6.637 -7.345 -16.530 1.00 94.12 407 ALA A C 1
ATOM 3251 O O . ALA A 1 407 ? -7.217 -6.930 -15.534 1.00 94.12 407 ALA A O 1
ATOM 3252 N N . SER A 1 408 ? -5.642 -8.239 -16.459 1.00 95.50 408 SER A N 1
ATOM 3253 C CA . SER A 1 408 ? -5.165 -8.832 -15.196 1.00 95.50 408 SER A CA 1
ATOM 3254 C C . SER A 1 408 ? -4.762 -7.759 -14.168 1.00 95.50 408 SER A C 1
ATOM 3256 O O . SER A 1 408 ? -5.287 -7.747 -13.058 1.00 95.50 408 SER A O 1
ATOM 3258 N N . ILE A 1 409 ? -3.947 -6.769 -14.564 1.00 93.06 409 ILE A N 1
ATOM 3259 C CA . ILE A 1 409 ? -3.580 -5.629 -13.700 1.00 93.06 409 ILE A CA 1
ATOM 3260 C C . ILE A 1 409 ? -4.816 -4.841 -13.247 1.00 93.06 409 ILE A C 1
ATOM 3262 O O . ILE A 1 409 ? -4.917 -4.483 -12.078 1.00 93.06 409 ILE A O 1
ATOM 3266 N N . ALA A 1 410 ? -5.750 -4.543 -14.156 1.00 93.38 410 ALA A N 1
ATOM 3267 C CA . ALA A 1 410 ? -6.952 -3.787 -13.815 1.00 93.38 410 ALA A CA 1
ATOM 3268 C C . ALA A 1 410 ? -7.800 -4.536 -12.778 1.00 93.38 410 ALA A C 1
ATOM 3270 O O . ALA A 1 410 ? -8.177 -3.945 -11.770 1.00 93.38 410 ALA A O 1
ATOM 3271 N N . PHE A 1 411 ? -8.020 -5.838 -12.970 1.00 96.88 411 PHE A N 1
ATOM 3272 C CA . PHE A 1 411 ? -8.731 -6.671 -12.005 1.00 96.88 411 PHE A CA 1
ATOM 3273 C C . PHE A 1 411 ? -7.992 -6.791 -10.665 1.00 96.88 411 PHE A C 1
ATOM 3275 O O . PHE A 1 411 ? -8.649 -6.712 -9.634 1.00 96.88 411 PHE A O 1
ATOM 3282 N N . LEU A 1 412 ? -6.653 -6.877 -10.650 1.00 94.94 412 LEU A N 1
ATOM 3283 C CA . LEU A 1 412 ? -5.852 -6.867 -9.414 1.00 94.94 412 LEU A CA 1
ATOM 3284 C C . LEU A 1 412 ? -5.993 -5.549 -8.629 1.00 94.94 412 LEU A C 1
ATOM 3286 O O . LEU A 1 412 ? -6.117 -5.550 -7.402 1.00 94.94 412 LEU A O 1
ATOM 3290 N N . ILE A 1 413 ? -5.969 -4.408 -9.326 1.00 91.81 413 ILE A N 1
ATOM 3291 C CA . ILE A 1 413 ? -6.152 -3.090 -8.700 1.00 91.81 413 ILE A CA 1
ATOM 3292 C C . ILE A 1 413 ? -7.573 -2.970 -8.153 1.00 91.81 413 ILE A C 1
ATOM 3294 O O . ILE A 1 413 ? -7.740 -2.592 -6.995 1.00 91.81 413 ILE A O 1
ATOM 3298 N N . ILE A 1 414 ? -8.587 -3.312 -8.955 1.00 93.81 414 ILE A N 1
ATOM 3299 C CA . ILE A 1 414 ? -9.987 -3.236 -8.528 1.00 93.81 414 ILE A CA 1
ATOM 3300 C C . ILE A 1 414 ? -10.215 -4.168 -7.334 1.00 93.81 414 ILE A C 1
ATOM 3302 O O . ILE A 1 414 ? -10.772 -3.704 -6.347 1.00 93.81 414 ILE A O 1
ATOM 3306 N N . SER A 1 415 ? -9.709 -5.410 -7.352 1.00 96.44 415 SER A N 1
ATOM 3307 C CA . SER A 1 415 ? -9.829 -6.332 -6.213 1.00 96.44 415 SER A CA 1
ATOM 3308 C C . SER A 1 415 ? -9.154 -5.790 -4.951 1.00 96.44 415 SER A C 1
ATOM 3310 O O . SER A 1 415 ? -9.689 -5.934 -3.859 1.00 96.44 415 SER A O 1
ATOM 3312 N N . SER A 1 416 ? -8.004 -5.120 -5.077 1.00 94.31 416 SER A N 1
ATOM 3313 C CA . SER A 1 416 ? -7.319 -4.496 -3.934 1.00 94.31 416 SER A CA 1
ATOM 3314 C C . SER A 1 416 ? -8.117 -3.317 -3.358 1.00 94.31 416 SER A C 1
ATOM 3316 O O . SER A 1 416 ? -8.203 -3.163 -2.141 1.00 94.31 416 SER A O 1
ATOM 3318 N N . VAL A 1 417 ? -8.747 -2.506 -4.218 1.00 89.88 417 VAL A N 1
ATOM 3319 C CA . VAL A 1 417 ? -9.624 -1.398 -3.802 1.00 89.88 417 VAL A CA 1
ATOM 3320 C C . VAL A 1 417 ? -10.916 -1.922 -3.172 1.00 89.88 417 VAL A C 1
ATOM 3322 O O . VAL A 1 417 ? -11.306 -1.435 -2.113 1.00 89.88 417 VAL A O 1
ATOM 3325 N N . THR A 1 418 ? -11.568 -2.931 -3.756 1.00 95.50 418 THR A N 1
ATOM 3326 C CA . THR A 1 418 ? -12.782 -3.526 -3.176 1.00 95.50 418 THR A CA 1
ATOM 3327 C C . THR A 1 418 ? -12.485 -4.249 -1.867 1.00 95.50 418 THR A C 1
ATOM 3329 O O . THR A 1 418 ? -13.288 -4.146 -0.948 1.00 95.50 418 THR A O 1
ATOM 3332 N N . LEU A 1 419 ? -11.317 -4.882 -1.717 1.00 96.31 419 LEU A N 1
ATOM 3333 C CA . LEU A 1 419 ? -10.884 -5.478 -0.451 1.00 96.31 419 LEU A CA 1
ATOM 3334 C C . LEU A 1 419 ? -10.640 -4.414 0.625 1.00 96.31 419 LEU A C 1
ATOM 3336 O O . LEU A 1 419 ? -11.061 -4.577 1.768 1.00 96.31 419 LEU A O 1
ATOM 3340 N N . PHE A 1 420 ? -10.008 -3.298 0.261 1.00 90.75 420 PHE A N 1
ATOM 3341 C CA . PHE A 1 420 ? -9.837 -2.160 1.162 1.00 90.75 420 PHE A CA 1
ATOM 3342 C C . PHE A 1 420 ? -11.188 -1.569 1.600 1.00 90.75 420 PHE A C 1
ATOM 3344 O O . PHE A 1 420 ? -11.379 -1.304 2.786 1.00 90.75 420 PHE A O 1
ATOM 3351 N N . LEU A 1 421 ? -12.154 -1.435 0.683 1.00 89.50 421 LEU A N 1
ATOM 3352 C CA . LEU A 1 421 ? -13.527 -1.039 1.018 1.00 89.50 421 LEU A CA 1
ATOM 3353 C C . LEU A 1 421 ? -14.230 -2.083 1.901 1.00 89.50 421 LEU A C 1
ATOM 3355 O O . LEU A 1 421 ? -14.904 -1.706 2.857 1.00 89.50 421 LEU A O 1
ATOM 3359 N N . ALA A 1 422 ? -14.029 -3.380 1.650 1.00 94.81 422 ALA A N 1
ATOM 3360 C CA . ALA A 1 422 ? -14.567 -4.454 2.482 1.00 94.81 422 ALA A CA 1
ATOM 3361 C C . ALA A 1 422 ? -14.042 -4.374 3.924 1.00 94.81 422 ALA A C 1
ATOM 3363 O O . ALA A 1 422 ? -14.839 -4.490 4.854 1.00 94.81 422 ALA A O 1
ATOM 3364 N N . ILE A 1 423 ? -12.745 -4.103 4.119 1.00 91.19 423 ILE A N 1
ATOM 3365 C CA . ILE A 1 423 ? -12.128 -3.863 5.437 1.00 91.19 423 ILE A CA 1
ATOM 3366 C C . ILE A 1 423 ? -12.704 -2.593 6.076 1.00 91.19 423 ILE A C 1
ATOM 3368 O O . ILE A 1 423 ? -13.177 -2.633 7.212 1.00 91.19 423 ILE A O 1
ATOM 3372 N N . MET A 1 424 ? -12.728 -1.479 5.337 1.00 85.25 424 MET A N 1
ATOM 3373 C CA . MET A 1 424 ? -13.257 -0.198 5.818 1.00 85.25 424 MET A CA 1
ATOM 3374 C C . MET A 1 424 ? -14.743 -0.248 6.190 1.00 85.25 424 MET A C 1
ATOM 3376 O O . MET A 1 424 ? -15.169 0.543 7.023 1.00 85.25 424 MET A O 1
ATOM 3380 N N . LEU A 1 425 ? -15.520 -1.176 5.621 1.00 89.56 425 LEU A N 1
ATOM 3381 C CA . LEU A 1 425 ? -16.923 -1.428 5.971 1.00 89.56 425 LEU A CA 1
ATOM 3382 C C . LEU A 1 425 ? -17.101 -2.532 7.023 1.00 89.56 425 LEU A C 1
ATOM 3384 O O . LEU A 1 425 ? -18.079 -2.497 7.766 1.00 89.56 425 LEU A O 1
ATOM 3388 N N . ALA A 1 426 ? -16.155 -3.465 7.152 1.00 87.44 426 ALA A N 1
ATOM 3389 C CA . ALA A 1 426 ? -16.137 -4.443 8.240 1.00 87.44 426 ALA A CA 1
ATOM 3390 C C . ALA A 1 426 ? -15.897 -3.767 9.601 1.00 87.44 426 ALA A C 1
ATOM 3392 O O . ALA A 1 426 ? -16.459 -4.174 10.610 1.00 87.44 426 ALA A O 1
ATOM 3393 N N . ILE A 1 427 ? -15.109 -2.692 9.620 1.00 79.56 427 ILE A N 1
ATOM 3394 C CA . ILE A 1 427 ? -14.812 -1.897 10.815 1.00 79.56 427 ILE A CA 1
ATOM 3395 C C . ILE A 1 427 ? -16.075 -1.248 11.450 1.00 79.56 427 ILE A C 1
ATOM 3397 O O . ILE A 1 427 ? -16.271 -1.407 12.652 1.00 79.56 427 ILE A O 1
ATOM 3401 N N . PRO A 1 428 ? -16.975 -0.559 10.718 1.00 75.19 428 PRO A N 1
ATOM 3402 C CA . PRO A 1 428 ? -18.263 -0.081 11.238 1.00 75.19 428 PRO A CA 1
ATOM 3403 C C . PRO A 1 428 ? -19.380 -1.144 11.246 1.00 75.19 428 PRO A C 1
ATOM 3405 O O . PRO A 1 428 ? -20.467 -0.872 11.760 1.00 75.19 428 PRO A O 1
ATOM 3408 N N . ALA A 1 429 ? -19.147 -2.360 10.731 1.00 75.62 429 ALA A N 1
ATOM 3409 C CA . ALA A 1 429 ? -20.132 -3.452 10.749 1.00 75.62 429 ALA A CA 1
ATOM 3410 C C . ALA A 1 429 ? -20.558 -3.889 12.165 1.00 75.62 429 ALA A C 1
ATOM 3412 O O . ALA A 1 429 ? -21.593 -4.535 12.316 1.00 75.62 429 ALA A O 1
ATOM 3413 N N . PHE A 1 430 ? -19.802 -3.505 13.200 1.00 70.06 430 PHE A N 1
ATOM 3414 C CA . PHE A 1 430 ? -20.176 -3.682 14.611 1.00 70.06 430 PHE A CA 1
ATOM 3415 C C . PHE A 1 430 ? -21.325 -2.780 15.065 1.00 70.06 430 PHE A C 1
ATOM 3417 O O . PHE A 1 430 ? -21.952 -3.065 16.081 1.00 70.06 430 PHE A O 1
ATOM 3424 N N . ILE A 1 431 ? -21.581 -1.689 14.337 1.00 69.12 431 ILE A N 1
ATOM 3425 C CA . ILE A 1 431 ? -22.593 -0.685 14.682 1.00 69.12 431 ILE A CA 1
ATOM 3426 C C . ILE A 1 431 ? -23.856 -0.887 13.839 1.00 69.12 431 ILE A C 1
ATOM 3428 O O . ILE A 1 431 ? -24.960 -0.735 14.353 1.00 69.12 431 ILE A O 1
ATOM 3432 N N . THR A 1 432 ? -23.725 -1.247 12.553 1.00 80.44 432 THR A N 1
ATOM 3433 C CA . THR A 1 432 ? -24.886 -1.421 11.663 1.00 80.44 432 THR A CA 1
ATOM 3434 C C . THR A 1 432 ? -24.826 -2.701 10.826 1.00 80.44 432 THR A C 1
ATOM 3436 O O . THR A 1 432 ? -23.813 -3.034 10.204 1.00 80.44 432 THR A O 1
ATOM 3439 N N . ARG A 1 433 ? -25.971 -3.397 10.735 1.00 81.75 433 ARG A N 1
ATOM 3440 C CA . ARG A 1 433 ? -26.149 -4.602 9.901 1.00 81.75 433 ARG A CA 1
ATOM 3441 C C . ARG A 1 433 ? -25.890 -4.317 8.413 1.00 81.75 433 ARG A C 1
ATOM 3443 O O . ARG A 1 433 ? -25.327 -5.164 7.722 1.00 81.75 433 ARG A O 1
ATOM 3450 N N . GLY A 1 434 ? -26.226 -3.110 7.945 1.00 86.44 434 GLY A N 1
ATOM 3451 C CA . GLY A 1 434 ? -25.975 -2.658 6.572 1.00 86.44 434 GLY A CA 1
ATOM 3452 C C . GLY A 1 434 ? -24.488 -2.652 6.199 1.00 86.44 434 GLY A C 1
ATOM 3453 O O . GLY A 1 434 ? -24.124 -3.193 5.157 1.00 86.44 434 GLY A O 1
ATOM 3454 N N . CYS A 1 435 ? -23.609 -2.143 7.073 1.00 87.19 435 CYS A N 1
ATOM 3455 C CA . CYS A 1 435 ? -22.161 -2.167 6.836 1.00 87.19 435 CYS A CA 1
ATOM 3456 C C . CYS A 1 435 ? -21.594 -3.596 6.744 1.00 87.19 435 CYS A C 1
ATOM 3458 O O . CYS A 1 435 ? -20.716 -3.839 5.915 1.00 87.19 435 CYS A O 1
ATOM 3460 N N . ARG A 1 436 ? -22.126 -4.564 7.514 1.00 87.81 436 ARG A N 1
ATOM 3461 C CA . ARG A 1 436 ? -21.731 -5.985 7.406 1.00 87.81 436 ARG A CA 1
ATOM 3462 C C . ARG A 1 436 ? -22.077 -6.566 6.036 1.00 87.81 436 ARG A C 1
ATOM 3464 O O . ARG A 1 436 ? -21.224 -7.186 5.408 1.00 87.81 436 ARG A O 1
ATOM 3471 N N . ILE A 1 437 ? -23.312 -6.349 5.576 1.00 91.25 437 ILE A N 1
ATOM 3472 C CA . ILE A 1 437 ? -23.790 -6.838 4.273 1.00 91.25 437 ILE A CA 1
ATOM 3473 C C . ILE A 1 437 ? -22.977 -6.193 3.145 1.00 91.25 437 ILE A C 1
ATOM 3475 O O . ILE A 1 437 ? -22.477 -6.900 2.274 1.00 91.25 437 ILE A O 1
ATOM 3479 N N . ALA A 1 438 ? -22.759 -4.876 3.198 1.00 93.06 438 ALA A N 1
ATOM 3480 C CA . ALA A 1 438 ? -21.943 -4.167 2.216 1.00 93.06 438 ALA A CA 1
ATOM 3481 C C . ALA A 1 438 ? -20.492 -4.686 2.186 1.00 93.06 438 ALA A C 1
ATOM 3483 O O . ALA A 1 438 ? -19.980 -4.995 1.112 1.00 93.06 438 ALA A O 1
ATOM 3484 N N . SER A 1 439 ? -19.848 -4.858 3.349 1.00 94.81 439 SER A N 1
ATOM 3485 C CA . SER A 1 439 ? -18.511 -5.463 3.456 1.00 94.81 439 SER A CA 1
ATOM 3486 C C . SER A 1 439 ? -18.453 -6.846 2.802 1.00 94.81 439 SER A C 1
ATOM 3488 O O . SER A 1 439 ? -17.540 -7.121 2.027 1.00 94.81 439 SER A O 1
ATOM 3490 N N . LEU A 1 440 ? -19.449 -7.697 3.065 1.00 94.44 440 LEU A N 1
ATOM 3491 C CA . LEU A 1 440 ? -19.530 -9.038 2.495 1.00 94.44 440 LEU A CA 1
ATOM 3492 C C . LEU A 1 440 ? -19.691 -8.997 0.965 1.00 94.44 440 LEU A C 1
ATOM 3494 O O . LEU A 1 440 ? -18.993 -9.728 0.264 1.00 94.44 440 LEU A O 1
ATOM 3498 N N . VAL A 1 441 ? -20.539 -8.110 0.431 1.00 96.19 441 VAL A N 1
ATOM 3499 C CA . VAL A 1 441 ? -20.683 -7.904 -1.023 1.00 96.19 441 VAL A CA 1
ATOM 3500 C C . VAL A 1 441 ? -19.353 -7.470 -1.648 1.00 96.19 441 VAL A C 1
ATOM 3502 O O . VAL A 1 441 ? -18.941 -8.043 -2.657 1.00 96.19 441 VAL A O 1
ATOM 3505 N N . PHE A 1 442 ? -18.623 -6.533 -1.033 1.00 97.06 442 PHE A N 1
ATOM 3506 C CA . PHE A 1 442 ? -17.292 -6.142 -1.511 1.00 97.06 442 PHE A CA 1
ATOM 3507 C C . PHE A 1 442 ? -16.260 -7.281 -1.424 1.00 97.06 442 PHE A C 1
ATOM 3509 O O . PHE A 1 442 ? -15.411 -7.385 -2.312 1.00 97.06 442 PHE A O 1
ATOM 3516 N N . SER A 1 443 ? -16.344 -8.172 -0.431 1.00 96.69 443 SER A N 1
ATOM 3517 C CA . SER A 1 443 ? -15.515 -9.387 -0.357 1.00 96.69 443 SER A CA 1
ATOM 3518 C C . SER A 1 443 ? -15.833 -10.380 -1.485 1.00 96.69 443 SER A C 1
ATOM 3520 O O . SER A 1 443 ? -14.912 -10.886 -2.123 1.00 96.69 443 SER A O 1
ATOM 3522 N N . ILE A 1 444 ? -17.110 -10.594 -1.829 1.00 97.94 444 ILE A N 1
ATOM 3523 C CA . ILE A 1 444 ? -17.506 -11.426 -2.984 1.00 97.94 444 ILE A CA 1
ATOM 3524 C C . ILE A 1 444 ? -17.001 -10.819 -4.302 1.00 97.94 444 ILE A C 1
ATOM 3526 O O . ILE A 1 444 ? -16.391 -11.513 -5.115 1.00 97.94 444 ILE A O 1
ATOM 3530 N N . VAL A 1 445 ? -17.191 -9.514 -4.509 1.00 97.81 445 VAL A N 1
ATOM 3531 C CA . VAL A 1 445 ? -16.696 -8.807 -5.706 1.00 97.81 445 VAL A CA 1
ATOM 3532 C C . VAL A 1 445 ? -15.164 -8.892 -5.803 1.00 97.81 445 VAL A C 1
ATOM 3534 O O . VAL A 1 445 ? -14.621 -9.139 -6.882 1.00 97.81 445 VAL A O 1
ATOM 3537 N N . THR A 1 446 ? -14.466 -8.782 -4.667 1.00 97.69 446 THR A N 1
ATOM 3538 C CA . THR A 1 446 ? -13.014 -9.003 -4.571 1.00 97.69 446 THR A CA 1
ATOM 3539 C C . THR A 1 446 ? -12.629 -10.405 -5.038 1.00 97.69 446 THR A C 1
ATOM 3541 O O . THR A 1 446 ? -11.703 -10.532 -5.836 1.00 97.69 446 THR A O 1
ATOM 3544 N N . LEU A 1 447 ? -13.336 -11.449 -4.589 1.00 98.31 447 LEU A N 1
ATOM 3545 C CA . LEU A 1 447 ? -13.066 -12.836 -4.981 1.00 98.31 447 LEU A CA 1
ATOM 3546 C C . LEU A 1 447 ? -13.201 -13.055 -6.487 1.00 98.31 447 LEU A C 1
ATOM 3548 O O . LEU A 1 447 ? -12.333 -13.696 -7.079 1.00 98.31 447 LEU A O 1
ATOM 3552 N N . VAL A 1 448 ? -14.244 -12.501 -7.111 1.00 98.31 448 VAL A N 1
ATOM 3553 C CA . VAL A 1 448 ? -14.469 -12.621 -8.560 1.00 98.31 448 VAL A CA 1
ATOM 3554 C C . VAL A 1 448 ? -13.350 -11.932 -9.345 1.00 98.31 448 VAL A C 1
ATOM 3556 O O . VAL A 1 448 ? -12.737 -12.551 -10.215 1.00 98.31 448 VAL A O 1
ATOM 3559 N N . PHE A 1 449 ? -13.027 -10.675 -9.028 1.00 98.06 449 PHE A N 1
ATOM 3560 C CA . PHE A 1 449 ? -11.975 -9.953 -9.750 1.00 98.06 449 PHE A CA 1
ATOM 3561 C C . PHE A 1 449 ? -10.585 -10.544 -9.515 1.00 98.06 449 PHE A C 1
ATOM 3563 O O . PHE A 1 449 ? -9.804 -10.669 -10.459 1.00 98.06 449 PHE A O 1
ATOM 3570 N N . LEU A 1 450 ? -10.277 -10.964 -8.290 1.00 97.12 450 LEU A N 1
ATOM 3571 C CA . LEU A 1 450 ? -8.990 -11.571 -7.979 1.00 97.12 450 LEU A CA 1
ATOM 3572 C C . LEU A 1 450 ? -8.823 -12.929 -8.682 1.00 97.12 450 LEU A C 1
ATOM 3574 O O . LEU A 1 450 ? -7.753 -13.184 -9.233 1.00 97.12 450 LEU A O 1
ATOM 3578 N N . PHE A 1 451 ? -9.887 -13.740 -8.762 1.00 98.25 451 PHE A N 1
ATOM 3579 C CA . PHE A 1 451 ? -9.912 -14.971 -9.559 1.00 98.25 451 PHE A CA 1
ATOM 3580 C C . PHE A 1 451 ? -9.594 -14.699 -11.033 1.00 98.25 451 PHE A C 1
ATOM 3582 O O . PHE A 1 451 ? -8.633 -15.245 -11.573 1.00 98.25 451 PHE A O 1
ATOM 3589 N N . VAL A 1 452 ? -10.337 -13.787 -11.673 1.00 97.81 452 VAL A N 1
ATOM 3590 C CA . VAL A 1 452 ? -10.105 -13.415 -13.080 1.00 97.81 452 VAL A CA 1
ATOM 3591 C C . VAL A 1 452 ? -8.684 -12.875 -13.286 1.00 97.81 452 VAL A C 1
ATOM 3593 O O . VAL A 1 452 ? -8.046 -13.190 -14.295 1.00 97.81 452 VAL A O 1
ATOM 3596 N N . SER A 1 453 ? -8.156 -12.107 -12.330 1.00 97.25 453 SER A N 1
ATOM 3597 C CA . SER A 1 453 ? -6.799 -11.561 -12.372 1.00 97.25 453 SER A CA 1
ATOM 3598 C C . SER A 1 453 ? -5.722 -12.647 -12.434 1.00 97.25 453 SER A C 1
ATOM 3600 O O . SER A 1 453 ? -4.940 -12.665 -13.397 1.00 97.25 453 SER A O 1
ATOM 3602 N N . TRP A 1 454 ? -5.687 -13.566 -11.458 1.00 97.44 454 TRP A N 1
ATOM 3603 C CA . TRP A 1 454 ? -4.633 -14.582 -11.391 1.00 97.44 454 TRP A CA 1
ATOM 3604 C C . TRP A 1 454 ? -4.813 -15.667 -12.458 1.00 97.44 454 TRP A C 1
ATOM 3606 O O . TRP A 1 454 ? -3.821 -16.094 -13.051 1.00 97.44 454 TRP A O 1
ATOM 3616 N N . VAL A 1 455 ? -6.052 -16.042 -12.804 1.00 97.56 455 VAL A N 1
ATOM 3617 C CA . VAL A 1 455 ? -6.330 -16.965 -13.920 1.00 97.56 455 VAL A CA 1
ATOM 3618 C C . VAL A 1 455 ? -5.836 -16.375 -15.243 1.00 97.56 455 VAL A C 1
ATOM 3620 O O . VAL A 1 455 ? -5.184 -17.071 -16.021 1.00 97.56 455 VAL A O 1
ATOM 3623 N N . THR A 1 456 ? -6.045 -15.076 -15.488 1.00 96.62 456 THR A N 1
ATOM 3624 C CA . THR A 1 456 ? -5.514 -14.411 -16.692 1.00 96.62 456 THR A CA 1
ATOM 3625 C C . THR A 1 456 ? -3.984 -14.447 -16.727 1.00 96.62 456 THR A C 1
ATOM 3627 O O . THR A 1 456 ? -3.408 -14.702 -17.785 1.00 96.62 456 THR A O 1
ATOM 3630 N N . ALA A 1 457 ? -3.311 -14.256 -15.587 1.00 95.69 457 ALA A N 1
ATOM 3631 C CA . ALA A 1 457 ? -1.855 -14.379 -15.499 1.00 95.69 457 ALA A CA 1
ATOM 3632 C C . ALA A 1 457 ? -1.374 -15.819 -15.788 1.00 95.69 457 ALA A C 1
ATOM 3634 O O . ALA A 1 457 ? -0.437 -16.011 -16.564 1.00 95.69 457 ALA A O 1
ATOM 3635 N N . VAL A 1 458 ? -2.046 -16.841 -15.247 1.00 96.38 458 VAL A N 1
ATOM 3636 C CA . VAL A 1 458 ? -1.765 -18.255 -15.565 1.00 96.38 458 VAL A CA 1
ATOM 3637 C C . VAL A 1 458 ? -1.939 -18.531 -17.066 1.00 96.38 458 VAL A C 1
ATOM 3639 O O . VAL A 1 458 ? -1.056 -19.122 -17.688 1.00 96.38 458 VAL A O 1
ATOM 3642 N N . ILE A 1 459 ? -3.023 -18.047 -17.680 1.00 95.31 459 ILE A N 1
ATOM 3643 C CA . ILE A 1 459 ? -3.288 -18.219 -19.117 1.00 95.31 459 ILE A CA 1
ATOM 3644 C C . ILE A 1 459 ? -2.210 -17.541 -19.975 1.00 95.31 459 ILE A C 1
ATOM 3646 O O . ILE A 1 459 ? -1.768 -18.131 -20.959 1.00 95.31 459 ILE A O 1
ATOM 3650 N N . VAL A 1 460 ? -1.762 -16.330 -19.621 1.00 95.31 460 VAL A N 1
ATOM 3651 C CA . VAL A 1 460 ? -0.702 -15.613 -20.361 1.00 95.31 460 VAL A CA 1
ATOM 3652 C C . VAL A 1 460 ? 0.638 -16.352 -20.310 1.00 95.31 460 VAL A C 1
ATOM 3654 O O . VAL A 1 460 ? 1.372 -16.320 -21.294 1.00 95.31 460 VAL A O 1
ATOM 3657 N N . ARG A 1 461 ? 0.946 -17.053 -19.211 1.00 94.88 461 ARG A N 1
ATOM 3658 C CA . ARG A 1 461 ? 2.157 -17.882 -19.098 1.00 94.88 461 ARG A CA 1
ATOM 3659 C C . ARG A 1 461 ? 2.122 -19.099 -20.028 1.00 94.88 461 ARG A C 1
ATOM 3661 O O . ARG A 1 461 ? 3.124 -19.388 -20.675 1.00 94.88 461 ARG A O 1
ATOM 3668 N N . TYR A 1 462 ? 0.990 -19.805 -20.087 1.00 93.69 462 TYR A N 1
ATOM 3669 C CA . TYR A 1 462 ? 0.873 -21.074 -20.820 1.00 93.69 462 TYR A CA 1
ATOM 3670 C C . TYR A 1 462 ? 0.438 -20.942 -22.289 1.00 93.69 462 TYR A C 1
ATOM 3672 O O . TYR A 1 462 ? 0.691 -21.857 -23.069 1.00 93.69 462 TYR A O 1
ATOM 3680 N N . ARG A 1 463 ? -0.205 -19.840 -22.700 1.00 93.25 463 ARG A N 1
ATOM 3681 C CA . ARG A 1 463 ? -0.601 -19.608 -24.101 1.00 93.25 463 ARG A CA 1
ATOM 3682 C C . ARG A 1 463 ? 0.293 -18.584 -24.789 1.00 93.25 463 ARG A C 1
ATOM 3684 O O . ARG A 1 463 ? 0.491 -17.478 -24.284 1.00 93.25 463 ARG A O 1
ATOM 3691 N N . ASN A 1 464 ? 0.695 -18.897 -26.021 1.00 92.12 464 ASN A N 1
ATOM 3692 C CA . ASN A 1 464 ? 1.262 -17.915 -26.943 1.00 92.12 464 ASN A CA 1
ATOM 3693 C C . ASN A 1 464 ? 0.306 -16.711 -27.059 1.00 92.12 464 ASN A C 1
ATOM 3695 O O . ASN A 1 464 ? -0.912 -16.860 -27.222 1.00 92.12 464 ASN A O 1
ATOM 3699 N N . SER A 1 465 ? 0.847 -15.503 -26.912 1.00 93.19 465 SER A N 1
ATOM 3700 C CA . SER A 1 465 ? 0.068 -14.263 -27.006 1.00 93.19 465 SER A CA 1
ATOM 3701 C C . SER A 1 465 ? 0.182 -13.607 -28.379 1.00 93.19 465 SER A C 1
ATOM 3703 O O . SER A 1 465 ? -0.808 -13.067 -28.856 1.00 93.19 465 SER A O 1
ATOM 3705 N N . CYS A 1 466 ? 1.342 -13.708 -29.022 1.00 94.56 466 CYS A N 1
ATOM 3706 C CA . CYS A 1 466 ? 1.573 -13.378 -30.429 1.00 94.56 466 CYS A CA 1
ATOM 3707 C C . CYS A 1 466 ? 2.543 -14.410 -31.027 1.00 94.56 466 CYS A C 1
ATOM 3709 O O . CYS A 1 466 ? 3.220 -15.101 -30.262 1.00 94.56 466 CYS A O 1
ATOM 3711 N N . THR A 1 467 ? 2.594 -14.521 -32.359 1.00 93.94 467 THR A N 1
ATOM 3712 C CA . THR A 1 467 ? 3.313 -15.582 -33.100 1.00 93.94 467 THR A CA 1
ATOM 3713 C C . THR A 1 467 ? 4.152 -15.075 -34.282 1.00 93.94 467 THR A C 1
ATOM 3715 O O . THR A 1 467 ? 4.635 -15.893 -35.057 1.00 93.94 467 THR A O 1
ATOM 3718 N N . GLY A 1 468 ? 4.322 -13.759 -34.463 1.00 92.06 468 GLY A N 1
ATOM 3719 C CA . GLY A 1 468 ? 5.160 -13.217 -35.540 1.00 92.06 468 GLY A CA 1
ATOM 3720 C C . GLY A 1 468 ? 6.644 -13.560 -35.361 1.00 92.06 468 GLY A C 1
ATOM 3721 O O . GLY A 1 468 ? 7.090 -13.796 -34.238 1.00 92.06 468 GLY A O 1
ATOM 3722 N N . ALA A 1 469 ? 7.412 -13.566 -36.452 1.00 89.69 469 ALA A N 1
ATOM 3723 C CA . ALA A 1 469 ? 8.843 -13.873 -36.421 1.00 89.69 469 ALA A CA 1
ATOM 3724 C C . ALA A 1 469 ? 9.639 -12.904 -35.520 1.00 89.69 469 ALA A C 1
ATOM 3726 O O . ALA A 1 469 ? 9.286 -11.731 -35.370 1.00 89.69 469 ALA A O 1
ATOM 3727 N N . VAL A 1 470 ? 10.705 -13.419 -34.896 1.00 90.88 470 VAL A N 1
ATOM 3728 C CA . VAL A 1 470 ? 11.590 -12.682 -33.962 1.00 90.88 470 VAL A CA 1
ATOM 3729 C C . VAL A 1 470 ? 13.082 -12.866 -34.299 1.00 90.88 470 VAL A C 1
ATOM 3731 O O . VAL A 1 470 ? 13.960 -12.331 -33.620 1.00 90.88 470 VAL A O 1
ATOM 3734 N N . GLU A 1 471 ? 13.365 -13.592 -35.379 1.00 88.81 471 GLU A N 1
ATOM 3735 C CA . GLU A 1 471 ? 14.705 -13.852 -35.905 1.00 88.81 471 GLU A CA 1
ATOM 3736 C C . GLU A 1 471 ? 15.452 -12.547 -36.221 1.00 88.81 471 GLU A C 1
ATOM 3738 O O . GLU A 1 471 ? 14.857 -11.546 -36.627 1.00 88.81 471 GLU A O 1
ATOM 3743 N N . GLY A 1 472 ? 16.763 -12.541 -35.980 1.00 84.62 472 GLY A N 1
ATOM 3744 C CA . GLY A 1 472 ? 17.624 -11.374 -36.177 1.00 84.62 472 GLY A CA 1
ATOM 3745 C C . GLY A 1 472 ? 17.505 -10.296 -35.092 1.00 84.62 472 GLY A C 1
ATOM 3746 O O . GLY A 1 472 ? 18.183 -9.272 -35.174 1.00 84.62 472 GLY A O 1
ATOM 3747 N N . THR A 1 473 ? 16.682 -10.490 -34.053 1.00 88.50 473 THR A N 1
ATOM 3748 C CA . THR A 1 473 ? 16.640 -9.563 -32.909 1.00 88.50 473 THR A CA 1
ATOM 3749 C C . THR A 1 473 ? 17.641 -9.945 -31.823 1.00 88.50 473 THR A C 1
ATOM 3751 O O . THR A 1 473 ? 17.866 -11.120 -31.544 1.00 88.50 473 THR A O 1
ATOM 3754 N N . LYS A 1 474 ? 18.177 -8.933 -31.123 1.00 86.50 474 LYS A N 1
ATOM 3755 C CA . LYS A 1 474 ? 19.155 -9.089 -30.027 1.00 86.50 474 LYS A CA 1
ATOM 3756 C C . LYS A 1 474 ? 18.729 -10.079 -28.927 1.00 86.50 474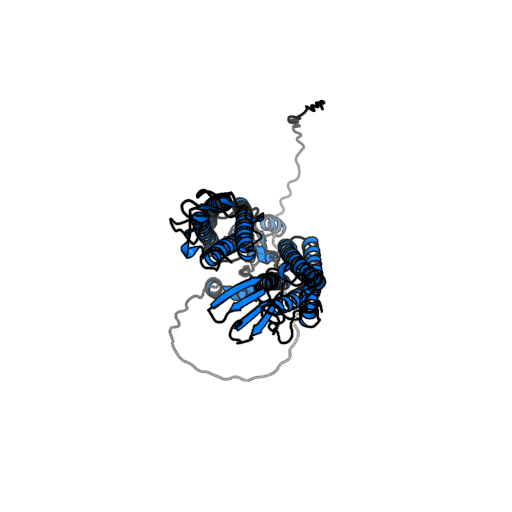 LYS A C 1
ATOM 3758 O O . LYS A 1 474 ? 19.583 -10.574 -28.199 1.00 86.50 474 LYS A O 1
ATOM 3763 N N . TYR A 1 475 ? 17.429 -10.340 -28.778 1.00 85.94 475 TYR A N 1
ATOM 3764 C CA . TYR A 1 475 ? 16.896 -11.213 -27.733 1.00 85.94 475 TYR A CA 1
ATOM 3765 C C . TYR A 1 475 ? 16.043 -12.377 -28.261 1.00 85.94 475 TYR A C 1
ATOM 3767 O O . TYR A 1 475 ? 15.192 -12.878 -27.528 1.00 85.94 475 TYR A O 1
ATOM 3775 N N . GLN A 1 476 ? 16.268 -12.816 -29.505 1.00 90.25 476 GLN A N 1
ATOM 3776 C CA . GLN A 1 476 ? 15.527 -13.928 -30.118 1.00 90.25 476 GLN A CA 1
ATOM 3777 C C . GLN A 1 476 ? 15.549 -15.214 -29.263 1.00 90.25 476 GLN A C 1
ATOM 3779 O O . GLN A 1 476 ? 14.520 -15.870 -29.111 1.00 90.25 476 GLN A O 1
ATOM 3784 N N . ASP A 1 477 ? 16.683 -15.511 -28.620 1.00 91.94 477 ASP A N 1
ATOM 3785 C CA . ASP A 1 477 ? 16.907 -16.729 -27.827 1.00 91.94 477 ASP A CA 1
ATOM 3786 C C . ASP A 1 477 ? 16.360 -16.644 -26.385 1.00 91.94 477 ASP A C 1
ATOM 3788 O O . ASP A 1 477 ? 16.406 -17.614 -25.623 1.00 91.94 477 ASP A O 1
ATOM 3792 N N . TYR A 1 478 ? 15.798 -15.491 -26.001 1.00 93.62 478 TYR A N 1
ATOM 3793 C CA . TYR A 1 478 ? 15.269 -15.222 -24.662 1.00 93.62 478 TYR A CA 1
ATOM 3794 C C . TYR A 1 478 ? 13.744 -15.022 -24.707 1.00 93.62 478 TYR A C 1
ATOM 3796 O O . TYR A 1 478 ? 13.251 -13.896 -24.581 1.00 93.62 478 TYR A O 1
ATOM 3804 N N . PRO A 1 479 ? 12.943 -16.097 -24.862 1.00 92.31 479 PRO A N 1
ATOM 3805 C CA . PRO A 1 479 ? 11.489 -15.990 -24.882 1.00 92.31 479 PRO A CA 1
ATOM 3806 C C . PRO A 1 479 ? 10.973 -15.308 -23.612 1.00 92.31 479 PRO A C 1
ATOM 3808 O O . PRO A 1 479 ? 11.480 -15.534 -22.510 1.00 92.31 479 PRO A O 1
ATOM 3811 N N . GLY A 1 480 ? 9.965 -14.453 -23.769 1.00 90.25 480 GLY A N 1
ATOM 3812 C CA . GLY A 1 480 ? 9.425 -13.602 -22.707 1.00 90.25 480 GLY A CA 1
ATOM 3813 C C . GLY A 1 480 ? 10.112 -12.237 -22.576 1.00 90.25 480 GLY A C 1
ATOM 3814 O O . GLY A 1 480 ? 9.554 -11.359 -21.915 1.00 90.25 480 GLY A O 1
ATOM 3815 N N . VAL A 1 481 ? 11.248 -12.010 -23.245 1.00 94.00 481 VAL A N 1
ATOM 3816 C CA . VAL A 1 481 ? 11.846 -10.678 -23.433 1.00 94.00 481 VAL A CA 1
ATOM 3817 C C . VAL A 1 481 ? 11.147 -9.961 -24.601 1.00 94.00 481 VAL A C 1
ATOM 3819 O O . VAL A 1 481 ? 10.888 -10.583 -25.630 1.00 94.00 481 VAL A O 1
ATOM 3822 N N . PRO A 1 482 ? 10.806 -8.664 -24.489 1.00 92.31 482 PRO A N 1
ATOM 3823 C CA . PRO A 1 482 ? 10.208 -7.928 -25.600 1.00 92.31 482 PRO A CA 1
ATOM 3824 C C . PRO A 1 482 ? 11.220 -7.669 -26.725 1.00 92.31 482 PRO A C 1
ATOM 3826 O O . PRO A 1 482 ? 12.214 -6.974 -26.528 1.00 92.31 482 PRO A O 1
ATOM 3829 N N . SER A 1 483 ? 10.917 -8.163 -27.926 1.00 90.06 483 SER A N 1
ATOM 3830 C CA . SER A 1 483 ? 11.773 -8.032 -29.115 1.00 90.06 483 SER A CA 1
ATOM 3831 C C . SER A 1 483 ? 11.671 -6.689 -29.845 1.00 90.06 483 SER A C 1
ATOM 3833 O O . SER A 1 483 ? 12.503 -6.381 -30.693 1.00 90.06 483 SER A O 1
ATOM 3835 N N . GLY A 1 484 ? 10.636 -5.890 -29.565 1.00 88.12 484 GLY A N 1
ATOM 3836 C CA . GLY A 1 484 ? 10.363 -4.637 -30.276 1.00 88.12 484 GLY A CA 1
ATOM 3837 C C . GLY A 1 484 ? 9.749 -4.801 -31.676 1.00 88.12 484 GLY A C 1
ATOM 3838 O O . GLY A 1 484 ? 9.413 -3.792 -32.299 1.00 88.12 484 GLY A O 1
ATOM 3839 N N . ILE A 1 485 ? 9.535 -6.028 -32.163 1.00 91.81 485 ILE A N 1
ATOM 3840 C CA . ILE A 1 485 ? 8.819 -6.305 -33.421 1.00 91.81 485 ILE A CA 1
ATOM 3841 C C . ILE A 1 485 ? 7.302 -6.260 -33.189 1.00 91.81 485 ILE A C 1
ATOM 3843 O O . ILE A 1 485 ? 6.792 -6.766 -32.188 1.00 91.81 485 ILE A O 1
ATOM 3847 N N . LEU A 1 486 ? 6.558 -5.651 -34.119 1.00 93.06 486 LEU A N 1
ATOM 3848 C CA . LEU A 1 486 ? 5.095 -5.590 -34.063 1.00 93.06 486 LEU A CA 1
ATOM 3849 C C . LEU A 1 486 ? 4.494 -7.004 -34.141 1.00 93.06 486 LEU A C 1
ATOM 3851 O O . LEU A 1 486 ? 4.703 -7.713 -35.117 1.00 93.06 486 LEU A O 1
ATOM 3855 N N . ASN A 1 487 ? 3.737 -7.404 -33.114 1.00 92.12 487 ASN A N 1
ATOM 3856 C CA . ASN A 1 487 ? 3.193 -8.761 -32.947 1.00 92.12 487 ASN A CA 1
ATOM 3857 C C . ASN A 1 487 ? 4.234 -9.909 -33.000 1.00 92.12 487 ASN A C 1
ATOM 3859 O O . ASN A 1 487 ? 3.870 -11.043 -33.320 1.00 92.12 487 ASN A O 1
ATOM 3863 N N . GLY A 1 488 ? 5.497 -9.653 -32.637 1.00 91.75 488 GLY A N 1
ATOM 3864 C CA . GLY A 1 488 ? 6.510 -10.706 -32.488 1.00 91.75 488 GLY A CA 1
ATOM 3865 C C . GLY A 1 488 ? 6.126 -11.773 -31.447 1.00 91.75 488 GLY A C 1
ATOM 3866 O O . GLY A 1 488 ? 5.353 -11.505 -30.518 1.00 91.75 488 GLY A O 1
ATOM 3867 N N . LEU A 1 489 ? 6.658 -12.989 -31.610 1.00 93.88 489 LEU A N 1
ATOM 3868 C CA . LEU A 1 489 ? 6.445 -14.147 -30.739 1.00 93.88 489 LEU A CA 1
ATOM 3869 C C . LEU A 1 489 ? 6.561 -13.750 -29.263 1.00 93.88 489 LEU A C 1
ATOM 3871 O O . LEU A 1 489 ? 7.593 -13.274 -28.800 1.00 93.88 489 LEU A O 1
ATOM 3875 N N . THR A 1 490 ? 5.469 -13.929 -28.521 1.00 94.44 490 THR A N 1
ATOM 3876 C CA . THR A 1 490 ? 5.394 -13.587 -27.095 1.00 94.44 490 THR A CA 1
ATOM 3877 C C . THR A 1 490 ? 4.824 -14.777 -26.336 1.00 94.44 490 THR A C 1
ATOM 3879 O O . THR A 1 490 ? 3.609 -15.002 -26.344 1.00 94.44 490 THR A O 1
ATOM 3882 N N . ASN A 1 491 ? 5.704 -15.542 -25.694 1.00 94.81 491 ASN A N 1
ATOM 3883 C CA . ASN A 1 491 ? 5.387 -16.704 -24.869 1.00 94.81 491 ASN A CA 1
ATOM 3884 C C . ASN A 1 491 ? 6.342 -16.799 -23.662 1.00 94.81 491 ASN A C 1
ATOM 3886 O O . ASN A 1 491 ? 7.363 -16.115 -23.618 1.00 94.81 491 ASN A O 1
ATOM 3890 N N . PHE A 1 492 ? 5.998 -17.629 -22.671 1.00 95.88 492 PHE A N 1
ATOM 3891 C CA . PHE A 1 492 ? 6.783 -17.792 -21.436 1.00 95.88 492 PHE A CA 1
ATOM 3892 C C . PHE A 1 492 ? 7.110 -19.272 -21.117 1.00 95.88 492 PHE A C 1
ATOM 3894 O O . PHE A 1 492 ? 6.896 -19.726 -19.986 1.00 95.88 492 PHE A O 1
ATOM 3901 N N . PRO A 1 493 ? 7.648 -20.057 -22.077 1.00 95.25 493 PRO A N 1
ATOM 3902 C CA . PRO A 1 493 ? 8.042 -21.446 -21.847 1.00 95.25 493 PRO A CA 1
ATOM 3903 C C . PRO A 1 493 ? 9.137 -21.535 -20.776 1.00 95.25 493 PRO A C 1
ATOM 3905 O O . PRO A 1 493 ? 10.060 -20.719 -20.743 1.00 95.25 493 PRO A O 1
ATOM 3908 N N . GLY A 1 494 ? 9.046 -22.528 -19.890 1.00 93.94 494 GLY A N 1
ATOM 3909 C CA . GLY A 1 494 ? 10.043 -22.771 -18.839 1.00 93.94 494 GLY A CA 1
ATOM 3910 C C . GLY A 1 494 ? 10.127 -21.705 -17.736 1.00 93.94 494 GLY A C 1
ATOM 3911 O O . GLY A 1 494 ? 10.991 -21.805 -16.870 1.00 93.94 494 GLY A O 1
ATOM 3912 N N . TYR A 1 495 ? 9.258 -20.688 -17.725 1.00 96.94 495 TYR A N 1
ATOM 3913 C CA . TYR A 1 495 ? 9.192 -19.746 -16.606 1.00 96.94 495 TYR A CA 1
ATOM 3914 C C . TYR A 1 495 ? 8.545 -20.415 -15.393 1.00 96.94 495 TYR A C 1
ATOM 3916 O O . TYR A 1 495 ? 7.438 -20.950 -15.491 1.00 96.94 495 TYR A O 1
ATOM 3924 N N . GLY A 1 496 ? 9.196 -20.345 -14.234 1.00 96.19 496 GLY A N 1
ATOM 3925 C CA . GLY A 1 496 ? 8.617 -20.729 -12.950 1.00 96.19 496 GLY A CA 1
ATOM 3926 C C . GLY A 1 496 ? 7.601 -19.696 -12.461 1.00 96.19 496 GLY A C 1
ATOM 3927 O O . GLY A 1 496 ? 7.740 -18.499 -12.727 1.00 96.19 496 GLY A O 1
ATOM 3928 N N . VAL A 1 497 ? 6.584 -20.161 -11.733 1.00 96.12 497 VAL A N 1
ATOM 3929 C CA . VAL A 1 497 ? 5.698 -19.283 -10.952 1.00 96.12 497 VAL A CA 1
ATOM 3930 C C . VAL A 1 497 ? 6.489 -18.710 -9.778 1.00 96.12 497 VAL A C 1
ATOM 3932 O O . VAL A 1 497 ? 7.317 -19.412 -9.203 1.00 96.12 497 VAL A O 1
ATOM 3935 N N . GLN A 1 498 ? 6.264 -17.444 -9.439 1.00 96.31 498 GLN A N 1
ATOM 3936 C CA . GLN A 1 498 ? 6.936 -16.755 -8.336 1.00 96.31 498 GLN A CA 1
ATOM 3937 C C . GLN A 1 498 ? 5.930 -16.178 -7.327 1.00 96.31 498 GLN A C 1
ATOM 3939 O O . GLN A 1 498 ? 4.710 -16.300 -7.487 1.00 96.31 498 GLN A O 1
ATOM 3944 N N . GLU A 1 499 ? 6.459 -15.567 -6.269 1.00 91.25 499 GLU A N 1
ATOM 3945 C CA . GLU A 1 499 ? 5.738 -15.088 -5.088 1.00 91.25 499 GLU A CA 1
ATOM 3946 C C . GLU A 1 499 ? 4.570 -14.165 -5.461 1.00 91.25 499 GLU A C 1
ATOM 3948 O O . GLU A 1 499 ? 3.501 -14.260 -4.865 1.00 91.25 499 GLU A O 1
ATOM 3953 N N . GLY A 1 500 ? 4.722 -13.347 -6.507 1.00 91.12 500 GLY A N 1
ATOM 3954 C CA . GLY A 1 500 ? 3.703 -12.409 -6.979 1.00 91.12 500 GLY A CA 1
ATOM 3955 C C . GLY A 1 500 ? 2.413 -13.060 -7.474 1.00 91.12 500 GLY A C 1
ATOM 3956 O O . GLY A 1 500 ? 1.332 -12.487 -7.335 1.00 91.12 500 GLY A O 1
ATOM 3957 N N . LEU A 1 501 ? 2.486 -14.278 -8.018 1.00 96.25 501 LEU A N 1
ATOM 3958 C CA . LEU A 1 501 ? 1.288 -15.034 -8.388 1.00 96.25 501 LEU A CA 1
ATOM 3959 C C . LEU A 1 501 ? 0.787 -15.896 -7.223 1.00 96.25 501 LEU A C 1
ATOM 3961 O O . LEU A 1 501 ? -0.418 -15.965 -6.995 1.00 96.25 501 LEU A O 1
ATOM 3965 N N . ILE A 1 502 ? 1.703 -16.505 -6.462 1.00 96.62 502 ILE A N 1
ATOM 3966 C CA . ILE A 1 502 ? 1.365 -17.372 -5.323 1.00 96.62 502 ILE A CA 1
ATOM 3967 C C . ILE A 1 502 ? 0.619 -16.578 -4.247 1.00 96.62 502 ILE A C 1
ATOM 3969 O O . ILE A 1 502 ? -0.456 -16.991 -3.826 1.00 96.62 502 ILE A O 1
ATOM 3973 N N . LEU A 1 503 ? 1.121 -15.406 -3.852 1.00 95.00 503 LEU A N 1
ATOM 3974 C CA . LEU A 1 503 ? 0.487 -14.550 -2.845 1.00 95.00 503 LEU A CA 1
ATOM 3975 C C . LEU A 1 503 ? -0.879 -14.018 -3.302 1.00 95.00 503 LEU A C 1
ATOM 3977 O O . LEU A 1 503 ? -1.777 -13.875 -2.479 1.00 95.00 503 LEU A O 1
ATOM 3981 N N . SER A 1 504 ? -1.073 -13.797 -4.607 1.00 96.56 504 SER A N 1
ATOM 3982 C CA . SER A 1 504 ? -2.379 -13.442 -5.185 1.00 96.56 504 SER A CA 1
ATOM 3983 C C . SER A 1 504 ? -3.402 -14.583 -5.031 1.00 96.56 504 SER A C 1
ATOM 3985 O O . SER A 1 504 ? -4.544 -14.352 -4.633 1.00 96.56 504 SER A O 1
ATOM 3987 N N . ILE A 1 505 ? -2.974 -15.832 -5.252 1.00 97.81 505 ILE A N 1
ATOM 3988 C CA . ILE A 1 505 ? -3.801 -17.035 -5.052 1.00 97.81 505 ILE A CA 1
ATOM 3989 C C . ILE A 1 505 ? -4.069 -17.280 -3.555 1.00 97.81 505 ILE A C 1
ATOM 3991 O O . ILE A 1 505 ? -5.209 -17.530 -3.170 1.00 97.81 505 ILE A O 1
ATOM 3995 N N . VAL A 1 506 ? -3.059 -17.154 -2.689 1.00 97.44 506 VAL A N 1
ATOM 3996 C CA . VAL A 1 506 ? -3.212 -17.313 -1.229 1.00 97.44 506 VAL A CA 1
ATOM 3997 C C . VAL A 1 506 ? -4.138 -16.239 -0.652 1.00 97.44 506 VAL A C 1
ATOM 3999 O O . VAL A 1 506 ? -4.992 -16.557 0.175 1.00 97.44 506 VAL A O 1
ATOM 4002 N N . ALA A 1 507 ? -4.044 -14.990 -1.116 1.00 97.06 507 ALA A N 1
ATOM 4003 C CA . ALA A 1 507 ? -4.992 -13.936 -0.761 1.00 97.06 507 ALA A CA 1
ATOM 4004 C C . ALA A 1 507 ? -6.424 -14.303 -1.183 1.00 97.06 507 ALA A C 1
ATOM 4006 O O . ALA A 1 507 ? -7.345 -14.148 -0.388 1.00 97.06 507 ALA A O 1
ATOM 4007 N N . TRP A 1 508 ? -6.618 -14.852 -2.387 1.00 98.44 508 TRP A N 1
ATOM 4008 C CA . TRP A 1 508 ? -7.934 -15.306 -2.850 1.00 98.44 508 TRP A CA 1
ATOM 4009 C C . TRP A 1 508 ? -8.530 -16.396 -1.947 1.00 98.44 508 TRP A C 1
ATOM 4011 O O . TRP A 1 508 ? -9.664 -16.254 -1.492 1.00 98.44 508 TRP A O 1
ATOM 4021 N N . VAL A 1 509 ? -7.752 -17.429 -1.601 1.00 98.12 509 VAL A N 1
ATOM 4022 C CA . VAL A 1 509 ? -8.184 -18.483 -0.660 1.00 98.12 509 VAL A CA 1
ATOM 4023 C C . VAL A 1 509 ? -8.488 -17.906 0.729 1.00 98.12 509 VAL A C 1
ATOM 4025 O O . VAL A 1 509 ? -9.451 -18.313 1.375 1.00 98.12 509 VAL A O 1
ATOM 4028 N N . THR A 1 510 ? -7.710 -16.919 1.179 1.00 96.94 510 THR A N 1
ATOM 4029 C CA . THR A 1 510 ? -7.862 -16.299 2.504 1.00 96.94 510 THR A CA 1
ATOM 4030 C C . THR A 1 510 ? -9.120 -15.420 2.582 1.00 96.94 510 THR A C 1
ATOM 4032 O O . THR A 1 510 ? -9.871 -15.524 3.553 1.00 96.94 510 THR A O 1
ATOM 4035 N N . VAL A 1 511 ? -9.426 -14.624 1.546 1.00 97.81 511 VAL A N 1
ATOM 4036 C CA . VAL A 1 511 ? -10.705 -13.889 1.435 1.00 97.81 511 VAL A CA 1
ATOM 4037 C C . VAL A 1 511 ? -11.883 -14.862 1.320 1.00 97.81 511 VAL A C 1
ATOM 4039 O O . VAL A 1 511 ? -12.944 -14.593 1.884 1.00 97.81 511 VAL A O 1
ATOM 4042 N N . LEU A 1 512 ? -11.716 -16.006 0.644 1.00 97.81 512 LEU A N 1
ATOM 4043 C CA . LEU A 1 512 ? -12.768 -17.019 0.514 1.00 97.81 512 LEU A CA 1
ATOM 4044 C C . LEU A 1 512 ? -13.089 -17.629 1.880 1.00 97.81 512 LEU A C 1
ATOM 4046 O O . LEU A 1 512 ? -14.247 -17.613 2.293 1.00 97.81 512 LEU A O 1
ATOM 4050 N N . GLY A 1 513 ? -12.064 -18.066 2.618 1.00 96.19 513 GLY A N 1
ATOM 4051 C CA . GLY A 1 513 ? -12.204 -18.562 3.987 1.00 96.19 513 GLY A CA 1
ATOM 4052 C C . GLY A 1 513 ? -12.838 -17.528 4.920 1.00 96.19 513 GLY A C 1
ATOM 4053 O O . GLY A 1 513 ? -13.782 -17.852 5.636 1.00 96.19 513 GLY A O 1
ATOM 4054 N N . ALA A 1 514 ? -12.403 -16.264 4.857 1.00 94.75 514 ALA A N 1
ATOM 4055 C CA . ALA A 1 514 ? -13.008 -15.172 5.621 1.00 94.75 514 ALA A CA 1
ATOM 4056 C C . ALA A 1 514 ? -14.502 -14.993 5.290 1.00 94.75 514 ALA A C 1
ATOM 4058 O O . ALA A 1 514 ? -15.333 -14.872 6.190 1.00 94.75 514 ALA A O 1
ATOM 4059 N N . THR A 1 515 ? -14.854 -15.008 4.003 1.00 95.00 515 THR A N 1
ATOM 4060 C CA . THR A 1 515 ? -16.235 -14.829 3.532 1.00 95.00 515 THR A CA 1
ATOM 4061 C C . THR A 1 515 ? -17.125 -15.994 3.971 1.00 95.00 515 THR A C 1
ATOM 4063 O O . THR A 1 515 ? -18.215 -15.757 4.485 1.00 95.00 515 THR A O 1
ATOM 4066 N N . VAL A 1 516 ? -16.647 -17.239 3.860 1.00 95.00 516 VAL A N 1
ATOM 4067 C CA . VAL A 1 516 ? -17.364 -18.435 4.339 1.00 95.00 516 VAL A CA 1
ATOM 4068 C C . VAL A 1 516 ? -17.542 -18.401 5.859 1.00 95.00 516 VAL A C 1
ATOM 4070 O O . VAL A 1 516 ? -18.659 -18.574 6.331 1.00 95.00 516 VAL A O 1
ATOM 4073 N N . LEU A 1 517 ? -16.499 -18.082 6.635 1.00 89.12 517 LEU A N 1
ATOM 4074 C CA . LEU A 1 517 ? -16.604 -17.927 8.095 1.00 89.12 517 LEU A CA 1
ATOM 4075 C C . LEU A 1 517 ? -17.636 -16.862 8.502 1.00 89.12 517 LEU A C 1
ATOM 4077 O O . LEU A 1 517 ? -18.331 -17.029 9.500 1.00 89.12 517 LEU A O 1
ATOM 4081 N N . ASN A 1 518 ? -17.758 -15.779 7.731 1.00 89.75 518 ASN A N 1
ATOM 4082 C CA . ASN A 1 518 ? -18.742 -14.723 7.973 1.00 89.75 518 ASN A CA 1
ATOM 4083 C C . ASN A 1 518 ? -20.188 -15.170 7.659 1.00 89.75 518 ASN A C 1
ATOM 4085 O O . ASN A 1 518 ? -21.119 -14.679 8.295 1.00 89.75 518 ASN A O 1
ATOM 4089 N N . PHE A 1 519 ? -20.375 -16.108 6.721 1.00 89.44 519 PHE A N 1
ATOM 4090 C CA . PHE A 1 519 ? -21.670 -16.731 6.415 1.00 89.44 519 PHE A CA 1
ATOM 4091 C C . PHE A 1 519 ? -22.068 -17.830 7.410 1.00 89.44 519 PHE A C 1
ATOM 4093 O O . PHE A 1 519 ? -23.220 -17.874 7.832 1.00 89.44 519 PHE A O 1
ATOM 4100 N N . SER A 1 520 ? -21.136 -18.708 7.796 1.00 86.69 520 SER A N 1
ATOM 4101 C CA . SER A 1 520 ? -21.417 -19.888 8.633 1.00 86.69 520 SER A CA 1
ATOM 4102 C C . SER A 1 520 ? -21.795 -19.564 10.082 1.00 86.69 520 SER A C 1
ATOM 4104 O O . SER A 1 520 ? -22.182 -20.458 10.830 1.00 86.69 520 SER A O 1
ATOM 4106 N N . VAL A 1 521 ? -21.657 -18.306 10.505 1.00 79.06 521 VAL A N 1
ATOM 4107 C CA . VAL A 1 521 ? -21.956 -17.858 11.868 1.00 79.06 521 VAL A CA 1
ATOM 4108 C C . VAL A 1 521 ? -23.332 -17.187 11.865 1.00 79.06 521 VAL A C 1
ATOM 4110 O O . VAL A 1 521 ? -23.432 -16.025 11.453 1.00 79.06 521 VAL A O 1
ATOM 4113 N N . PRO A 1 522 ? -24.401 -17.877 12.315 1.00 70.81 522 PRO A N 1
ATOM 4114 C CA . PRO A 1 522 ? -25.743 -17.314 12.301 1.00 70.81 522 PRO A CA 1
ATOM 4115 C C . PRO A 1 522 ? -25.795 -16.034 13.136 1.00 70.81 522 PRO A C 1
ATOM 4117 O O . PRO A 1 522 ? -25.205 -15.921 14.216 1.00 70.81 522 PRO A O 1
ATOM 4120 N N . TRP A 1 523 ? -26.500 -15.033 12.618 1.00 66.62 523 TRP A N 1
ATOM 4121 C CA . TRP A 1 523 ? -26.639 -13.763 13.310 1.00 66.62 523 TRP A CA 1
ATOM 4122 C C . TRP A 1 523 ? -27.629 -13.946 14.460 1.00 66.62 523 TRP A C 1
ATOM 4124 O O . TRP A 1 523 ? -28.809 -14.161 14.211 1.00 66.62 523 TRP A O 1
ATOM 4134 N N . SER A 1 524 ? -27.163 -13.859 15.711 1.00 62.78 524 SER A N 1
ATOM 4135 C CA . SER A 1 524 ? -28.077 -13.854 16.858 1.00 62.78 524 SER A CA 1
ATOM 4136 C C . SER A 1 524 ? -29.071 -12.706 16.696 1.00 62.78 524 SER A C 1
ATOM 4138 O O . SER A 1 524 ? -28.654 -11.545 16.654 1.00 62.78 524 SER A O 1
ATOM 4140 N N . GLU A 1 525 ? -30.363 -13.021 16.626 1.00 61.75 525 GLU A N 1
ATOM 4141 C CA . GLU A 1 525 ? -31.448 -12.040 16.612 1.00 61.75 525 GLU A CA 1
ATOM 4142 C C . GLU A 1 525 ? -31.641 -11.445 18.012 1.00 61.75 525 GLU A C 1
ATOM 4144 O O . GLU A 1 525 ? -32.662 -11.623 18.672 1.00 61.75 525 GLU A O 1
ATOM 4149 N N . SER A 1 526 ? -30.624 -10.725 18.487 1.00 52.78 526 SER A N 1
ATOM 4150 C CA . SER A 1 526 ? -30.782 -9.812 19.608 1.00 52.78 526 SER A CA 1
ATOM 4151 C C . SER A 1 526 ? -31.700 -8.687 19.142 1.00 52.78 526 SER A C 1
ATOM 4153 O O . SER A 1 526 ? -31.246 -7.768 18.454 1.00 52.78 526 SER A O 1
ATOM 4155 N N . LYS A 1 527 ? -32.989 -8.800 19.477 1.00 41.62 527 LYS A N 1
ATOM 4156 C CA . LYS A 1 527 ? -33.950 -7.699 19.384 1.00 41.62 527 LYS A CA 1
ATOM 4157 C C . LYS A 1 527 ? -33.359 -6.515 20.157 1.00 41.62 527 LYS A C 1
ATOM 4159 O O . LYS A 1 527 ? -33.010 -6.672 21.327 1.00 41.62 527 LYS A O 1
ATOM 4164 N N . VAL A 1 528 ? -33.168 -5.401 19.452 1.00 45.03 528 VAL A N 1
ATOM 4165 C CA . VAL A 1 528 ? -32.741 -4.101 19.994 1.00 45.03 528 VAL A CA 1
ATOM 4166 C C . VAL A 1 528 ? -33.990 -3.284 20.267 1.00 45.03 528 VAL A C 1
ATOM 4168 O O . VAL A 1 528 ? -34.878 -3.333 19.385 1.00 45.03 528 VAL A O 1
#

Solvent-accessible surface area (backbone atoms only — not comparable to full-atom values): 29716 Å² total; per-residue (Å²): 135,81,90,84,91,82,91,86,83,89,80,88,84,82,85,89,81,88,82,88,83,82,89,79,91,78,78,92,82,82,88,80,90,78,81,91,75,86,88,87,86,89,82,87,89,86,90,81,85,91,86,88,86,80,88,85,91,85,84,90,87,86,86,80,91,76,94,72,80,80,73,79,76,52,82,70,52,64,60,52,53,52,49,60,57,52,76,75,70,44,77,68,54,26,72,76,67,65,54,54,89,68,76,79,62,80,87,68,86,73,86,84,66,64,70,73,73,44,53,58,57,44,62,76,41,43,48,72,43,97,84,82,44,61,35,48,64,89,72,46,57,70,85,70,36,58,54,50,57,72,69,56,36,52,25,51,49,50,20,45,54,27,33,51,54,17,33,52,28,26,48,51,30,67,39,92,33,35,32,30,35,28,34,90,40,71,59,88,96,45,58,26,36,65,24,34,32,25,63,59,35,34,39,52,44,91,50,80,75,45,44,42,88,72,51,72,91,39,58,66,62,36,47,47,34,51,46,27,46,50,23,30,52,51,16,34,56,29,30,52,52,17,44,52,35,44,56,35,24,62,75,32,76,40,51,69,43,59,23,51,49,29,34,50,51,14,37,50,28,30,46,51,17,53,51,45,52,54,50,55,30,72,33,81,46,73,100,43,79,29,37,69,78,37,27,41,81,30,67,16,46,55,29,37,50,52,16,37,54,28,29,48,52,20,41,46,38,43,37,61,73,48,66,68,63,39,45,80,60,47,71,59,55,52,66,66,55,52,50,30,48,51,32,44,52,53,21,50,52,29,40,56,52,15,68,73,32,41,33,31,37,34,78,66,72,44,86,62,44,28,35,43,35,34,36,85,68,36,35,40,38,34,27,63,86,74,49,74,47,79,43,47,65,74,45,34,44,22,67,56,43,46,50,51,52,50,49,19,51,49,26,44,50,49,19,53,50,30,40,52,49,14,48,66,23,46,66,53,27,67,80,35,72,66,33,37,54,52,13,50,51,26,43,52,54,16,47,54,29,38,49,54,14,54,52,45,52,54,48,53,42,78,37,74,46,29,77,36,79,47,81,94,40,100,49,55,92,41,75,62,54,63,71,64,38,78,32,17,54,37,35,36,83,86,46,40,84,29,64,14,44,51,29,42,52,51,20,43,54,35,43,49,53,26,51,49,57,61,62,76,52,78,78,78,84,71,84,126

Sequence (528 aa):
MSHIMASVKKRLPLPGKKDEPSRRQQDQRWAAESPCSGQQGNRVPSDREMHALERPKRMYGETPGTDSEQHIDTPKRKPQQRRRQADSSVWLSGILSGRSYAPRPQEWDGAGLCETAKEDLLKERLYTIPRGYVYFQDDLPPVLKPVPEHGFRTALLIHIIFFGMALVFTLVAATPVPWFRGRNVKVGNVNYHRRQFTLWKATGGGYPVVLVRDINNCPLEKQFYRGIAACMVVGCVLSLISLLMATARISGRSSYGWVLLFSFLAFAWTLCGNAMSVSMYYSSRCDAPRFSNTARFDAGFALSLLAWVLQLGGLLAIALVTKLNVGPVLKHLRVTDTYYIALLCVSLLFLCVANATTVWKRRFNSPDVEVVRVTYWHTELIMRNGTNLYYGRHHYRCSAYSRRVKASIAFLIISSVTLFLAIMLAIPAFITRGCRIASLVFSIVTLVFLFVSWVTAVIVRYRNSCTGAVEGTKYQDYPGVPSGILNGLTNFPGYGVQEGLILSIVAWVTVLGATVLNFSVPWSESKV

InterPro domains:
  IPR009944 Amastin surface glycoprotein [PF07344] (166-315)
  IPR009944 Amastin surface glycoprotein [PF07344] (345-513)
  IPR009944 Amastin surface glycoprotein [PTHR33297] (20-337)

Secondary structure (DSSP, 8-state):
--------------------------------------------------------------------------TTHHHHHHHHHHHHH-HHHHHHS-----PPP----GGGS-HHHHHHHHHHHEEEETTTEEEEGGGS-TTTSSS--HHHHHHHHHHHHHHHHHHHHHHHHHTT--SEEE-S-EETTEE-TTEEE-SSEEEETTSPPEEGGG--S-HHHHHHHHHHHHHHHHHHHHHHHHHHHHHHHHTTSS-HHHHHHHHHHHHHHHHHHHHHHHHHHHS-BTTBPPHHHHEEE-HHHHHHHHHHHHHHHHHHHHHHHHTT--HHHHTT--HHHHHHHHHHHHHHHHHHHHHHSEEEEEE---SSEEEEEEESSEEEEEETTS-EEEEEGGGG--HHHHHHHHHHHHHHHHHHHHHHHHHHHHTGGGT-HHHHHHHHHHHHHHHHHHHHHHHHHHHHHHS-SB-B--TTSTTTTSTTS---STTB-B--TTPEE-HHHHHHHHHHHHHHHHHHHHHSS-------

Nearest PDB structures (foldseek):
  7oca-assembly1_I  TM=7.692E-01  e=1.783E-03  Rattus norvegicus
  8c2h-assembly1_F  TM=7.952E-01  e=2.659E-03  Rattus norvegicus
  6ake-assembly2_C  TM=6.686E-01  e=4.146E-03  Mus musculus
  6ake-assembly1_A  TM=6.224E-01  e=4.334E-03  Mus musculus
  6akf-assembly3_E  TM=6.515E-01  e=1.728E-01  Mus musculus

pLDDT: mean 77.53, std 21.91, range [31.19, 98.44]

Foldseek 3Di: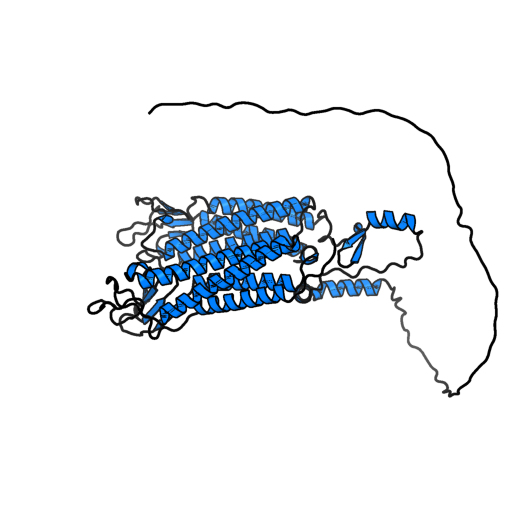
DDDDDDDDDDDDDDDDDDDDDDDDDDDDDDDDDDDPDDDDDDDDDDDDDDDDDDDDDDDDDDDDDDDDPCPPPPPVPVLVVVVVVCVPPCQVVCLQVVVAPDSQDDDDPPPDDDDPVCPVVQVVQWDQQVVRGTDGLVRDDQQQRLAHDDLLLVLLVLLLVLLVLLLVLLVVLLPQFFQKQWDQDDDPNDGRHRWGHHLAWIDDPPDDIDGLVNPDQFVPLSCLSVLLNVLSVLLSVLSVQLSVQSVCSNVSNHHLLSNLVSLVSSLVSLVRSLVSSVCQQQDCRAVDHHVVVTIDGDSSSVSSVSSSVSSVSSSCSSCVVCVVNPSSVSSLPDSLLVLLLVLLVLLLVLLVVLQVAFFWKDADCDQFFGIWTHHLAWIWTQTPVRDIHTGGPVLQLQPQLSVLSVLLVVLSVLLSVLSVQLSVLSSCCSPDVVSPVSSLVSLVSSLVSLVSNLVSVVCQAADWRADDDLPPFPCNVPACDRRSDNRHTHYHPRIDGDSSSVSSVVSSVSSVVSSVSSVVDDDPPPPD

Radius of gyration: 35.53 Å; Cα contacts (8 Å, |Δi|>4): 707; chains: 1; bounding box: 82×89×108 Å

Organism: Leishmania enriettii (NCBI:txid5663)

Mean predicted aligned error: 15.24 Å